Protein 1DDL (pdb70)

CATH classification: 2.60.120.20

Structure (mmCIF, N/CA/C/O backbone):
data_1DDL
#
_entry.id   1DDL
#
_cell.length_a   348.546
_cell.length_b   348.546
_cell.length_c   348.546
_cell.angle_alpha   90.00
_cell.angle_beta   90.00
_cell.angle_gamma   90.00
#
_symmetry.space_group_name_H-M   'P 42 3 2'
#
loop_
_entity.id
_entity.type
_entity.pdbx_description
1 polymer "RNA (5'-R(P*UP*UP*UP*UP*UP*UP*U)-3')"
2 polymer "RNA (5'-R(P*UP*U)-3')"
3 polymer 'DESMODIUM YELLOW MOTTLE VIRUS'
4 water water
#
loop_
_atom_site.group_PDB
_atom_site.id
_atom_site.type_symbol
_atom_site.label_atom_id
_atom_site.label_alt_id
_atom_site.label_comp_id
_atom_site.label_asym_id
_atom_site.label_entity_id
_atom_site.label_seq_id
_atom_site.pdbx_PDB_ins_code
_atom_site.Cartn_x
_atom_site.Cartn_y
_atom_site.Cartn_z
_atom_site.occupancy
_atom_site.B_iso_or_equiv
_atom_site.auth_seq_id
_atom_site.auth_comp_id
_atom_site.auth_asym_id
_atom_site.auth_atom_id
_atom_site.pdbx_PDB_model_num
ATOM 183 N N . MET C 3 1 ? 45.928 11.102 108.191 1.00 90.15 1 MET A N 1
ATOM 184 C CA . MET C 3 1 ? 44.782 10.357 107.569 1.00 96.14 1 MET A CA 1
ATOM 185 C C . MET C 3 1 ? 43.752 9.753 108.551 1.00 91.06 1 MET A C 1
ATOM 186 O O . MET C 3 1 ? 42.637 9.414 108.131 1.00 90.07 1 MET A O 1
ATOM 191 N N . GLU C 3 2 ? 44.100 9.604 109.831 1.00 84.45 2 GLU A N 1
ATOM 192 C CA . GLU C 3 2 ? 43.216 9.051 110.874 1.00 76.11 2 GLU A CA 1
ATOM 193 C C . GLU C 3 2 ? 42.515 10.168 111.673 1.00 68.81 2 GLU A C 1
ATOM 194 O O . GLU C 3 2 ? 43.178 11.098 112.119 1.00 65.35 2 GLU A O 1
ATOM 200 N N . GLN C 3 3 ? 41.192 10.108 111.846 1.00 62.98 3 GLN A N 1
ATOM 201 C CA . GLN C 3 3 ? 40.447 11.142 112.576 1.00 54.81 3 GLN A CA 1
ATOM 202 C C . GLN C 3 3 ? 40.534 10.973 114.091 1.00 46.44 3 GLN A C 1
ATOM 203 O O . GLN C 3 3 ? 40.623 9.862 114.617 1.00 46.02 3 GLN A O 1
ATOM 209 N N . ASP C 3 4 ? 40.486 12.088 114.807 1.00 37.71 4 ASP A N 1
ATOM 210 C CA . ASP C 3 4 ? 40.585 12.046 116.263 1.00 37.61 4 ASP A CA 1
ATOM 211 C C . ASP C 3 4 ? 39.220 12.147 116.923 1.00 34.23 4 ASP A C 1
ATOM 212 O O . ASP C 3 4 ? 38.983 13.022 117.753 1.00 40.77 4 ASP A O 1
ATOM 217 N N . LYS C 3 5 ? 38.333 11.224 116.589 1.00 27.41 5 LYS A N 1
ATOM 218 C CA . LYS C 3 5 ? 37.001 11.283 117.140 1.00 21.18 5 LYS A CA 1
ATOM 219 C C . LYS C 3 5 ? 36.278 9.965 116.977 1.00 21.37 5 LYS A C 1
ATOM 220 O O . LYS C 3 5 ? 36.522 9.220 116.035 1.00 25.31 5 LYS A O 1
ATOM 226 N N . ILE C 3 6 ? 35.379 9.687 117.905 1.00 18.07 6 ILE A N 1
ATOM 227 C CA . ILE C 3 6 ? 34.613 8.469 117.841 1.00 17.09 6 ILE A CA 1
ATOM 228 C C . ILE C 3 6 ? 33.150 8.837 117.740 1.00 18.20 6 ILE A C 1
ATOM 229 O O . ILE C 3 6 ? 32.677 9.717 118.457 1.00 21.98 6 ILE A O 1
ATOM 234 N N . LEU C 3 7 ? 32.448 8.151 116.848 1.00 19.63 7 LEU A N 1
ATOM 235 C CA . LEU C 3 7 ? 31.028 8.370 116.660 1.00 22.73 7 LEU A CA 1
ATOM 236 C C . LEU C 3 7 ? 30.241 7.274 117.356 1.00 22.43 7 LEU A C 1
ATOM 237 O O . LEU C 3 7 ? 30.534 6.093 117.187 1.00 30.31 7 LEU A O 1
ATOM 242 N N . ALA C 3 8 ? 29.280 7.652 118.182 1.00 16.93 8 ALA A N 1
ATOM 243 C CA . ALA C 3 8 ? 28.445 6.666 118.843 1.00 16.47 8 ALA A CA 1
ATOM 244 C C . ALA C 3 8 ? 27.052 6.880 118.257 1.00 17.98 8 ALA A C 1
ATOM 245 O O . ALA C 3 8 ? 26.648 8.014 118.042 1.00 23.72 8 ALA A O 1
ATOM 247 N N . HIS C 3 9 ? 26.325 5.824 117.931 1.00 22.52 9 HIS A N 1
ATOM 248 C CA . HIS C 3 9 ? 25.011 6.016 117.346 1.00 22.00 9 HIS A CA 1
ATOM 249 C C . HIS C 3 9 ? 23.923 5.589 118.314 1.00 23.05 9 HIS A C 1
ATOM 250 O O . HIS C 3 9 ? 23.970 4.490 118.887 1.00 29.01 9 HIS A O 1
ATOM 263 N N . GLN C 3 10 ? 22.997 6.515 118.557 1.00 22.62 10 GLN A N 1
ATOM 264 C CA . GLN C 3 10 ? 21.857 6.228 119.417 1.00 20.98 10 GLN A CA 1
ATOM 265 C C . GLN C 3 10 ? 20.803 5.583 118.519 1.00 20.41 10 GLN A C 1
ATOM 266 O O . GLN C 3 10 ? 20.370 6.173 117.516 1.00 22.86 10 GLN A O 1
ATOM 272 N N . ALA C 3 11 ? 20.449 4.347 118.861 1.00 20.39 11 ALA A N 1
ATOM 273 C CA . ALA C 3 11 ? 19.472 3.577 118.105 1.00 18.83 11 ALA A CA 1
ATOM 274 C C . ALA C 3 11 ? 18.245 4.416 117.853 1.00 21.49 11 ALA A C 1
ATOM 275 O O . ALA C 3 11 ? 17.715 5.023 118.774 1.00 22.39 11 ALA A O 1
ATOM 277 N N . SER C 3 12 ? 17.779 4.453 116.614 1.00 30.13 12 SER A N 1
ATOM 278 C CA . SER C 3 12 ? 16.592 5.252 116.320 1.00 34.57 12 SER A CA 1
ATOM 279 C C . SER C 3 12 ? 15.404 4.393 115.884 1.00 33.63 12 SER A C 1
ATOM 280 O O . SER C 3 12 ? 15.498 3.171 115.693 1.00 34.14 12 SER A O 1
ATOM 283 N N . LEU C 3 13 ? 14.264 5.068 115.776 1.00 31.96 13 LEU A N 1
ATOM 284 C CA . LEU C 3 13 ? 13.039 4.431 115.328 1.00 32.72 13 LEU A CA 1
ATOM 285 C C . LEU C 3 13 ? 12.143 5.447 114.634 1.00 29.05 13 LEU A C 1
ATOM 286 O O . LEU C 3 13 ? 12.453 6.629 114.618 1.00 28.05 13 LEU A O 1
ATOM 291 N N . ASN C 3 14 ? 11.073 4.982 114.002 1.00 31.75 14 ASN A N 1
ATOM 292 C CA . ASN C 3 14 ? 10.159 5.886 113.311 1.00 31.10 14 ASN A CA 1
ATOM 293 C C . ASN C 3 14 ? 9.109 6.458 114.265 1.00 30.52 14 ASN A C 1
ATOM 294 O O . ASN C 3 14 ? 8.145 5.781 114.638 1.00 34.87 14 ASN A O 1
ATOM 299 N N . THR C 3 15 ? 9.338 7.700 114.671 1.00 28.46 15 THR A N 1
ATOM 300 C CA . THR C 3 15 ? 8.486 8.453 115.584 1.00 28.29 15 THR A CA 1
ATOM 301 C C . THR C 3 15 ? 8.617 9.918 115.164 1.00 30.32 15 THR A C 1
ATOM 302 O O . THR C 3 15 ? 9.707 10.471 115.159 1.00 31.99 15 THR A O 1
ATOM 306 N N . LYS C 3 16 ? 7.520 10.540 114.751 1.00 31.80 16 LYS A N 1
ATOM 307 C CA . LYS C 3 16 ? 7.575 11.908 114.269 1.00 30.89 16 LYS A CA 1
ATOM 308 C C . LYS C 3 16 ? 6.688 12.868 115.049 1.00 33.05 16 LYS A C 1
ATOM 309 O O . LYS C 3 16 ? 5.824 12.454 115.822 1.00 32.42 16 LYS A O 1
ATOM 315 N N . PRO C 3 17 ? 6.966 14.177 114.927 1.00 38.07 17 PRO A N 1
ATOM 316 C CA . PRO C 3 17 ? 6.109 15.178 115.579 1.00 37.92 17 PRO A CA 1
ATOM 317 C C . PRO C 3 17 ? 4.821 15.307 114.751 1.00 36.33 17 PRO A C 1
ATOM 318 O O . PRO C 3 17 ? 4.718 14.808 113.625 1.00 38.43 17 PRO A O 1
ATOM 322 N N . SER C 3 18 ? 3.825 15.995 115.291 1.00 36.05 18 SER A N 1
ATOM 323 C CA . SER C 3 18 ? 2.579 16.121 114.556 1.00 36.81 18 SER A CA 1
ATOM 324 C C . SER C 3 18 ? 1.672 17.193 115.147 1.00 40.06 18 SER A C 1
ATOM 325 O O . SER C 3 18 ? 1.763 17.541 116.329 1.00 37.98 18 SER A O 1
ATOM 328 N N . LEU C 3 19 ? 0.784 17.678 114.283 1.00 42.40 19 LEU A N 1
ATOM 329 C CA . LEU C 3 19 ? -0.207 18.697 114.610 1.00 44.02 19 LEU A CA 1
ATOM 330 C C . LEU C 3 19 ? -1.591 18.291 114.092 1.00 48.80 19 LEU A C 1
ATOM 331 O O . LEU C 3 19 ? -2.039 17.153 114.286 1.00 50.34 19 LEU A O 1
ATOM 336 N N . LEU C 3 20 ? -2.236 19.215 113.379 1.00 53.47 20 LEU A N 1
ATOM 337 C CA . LEU C 3 20 ? -3.568 18.995 112.826 1.00 57.02 20 LEU A CA 1
ATOM 338 C C . LEU C 3 20 ? -3.551 18.246 111.502 1.00 64.23 20 LEU A C 1
ATOM 339 O O . LEU C 3 20 ? -2.654 18.455 110.671 1.00 65.76 20 LEU A O 1
ATOM 344 N N . PRO C 3 21 ? -4.580 17.406 111.278 1.00 70.74 21 PRO A N 1
ATOM 345 C CA . PRO C 3 21 ? -4.678 16.649 110.027 1.00 76.47 21 PRO A CA 1
ATOM 346 C C . PRO C 3 21 ? -5.008 17.634 108.907 1.00 84.37 21 PRO A C 1
ATOM 347 O O . PRO C 3 21 ? -5.187 18.835 109.145 1.00 83.83 21 PRO A O 1
ATOM 351 N N . PRO C 3 22 ? -5.067 17.146 107.658 1.00 92.36 22 PRO A N 1
ATOM 352 C CA . PRO C 3 22 ? -5.382 18.117 106.603 1.00 96.08 22 PRO A CA 1
ATOM 353 C C . PRO C 3 22 ? -6.814 18.658 106.721 1.00 97.00 22 PRO A C 1
ATOM 354 O O . PRO C 3 22 ? -7.728 17.951 107.169 1.00 94.04 22 PRO A O 1
ATOM 358 N N . PRO C 3 23 ? -7.011 19.941 106.370 1.00 98.37 23 PRO A N 1
ATOM 359 C CA . PRO C 3 23 ? -8.358 20.521 106.454 1.00 98.83 23 PRO A CA 1
ATOM 360 C C . PRO C 3 23 ? -9.360 19.881 105.486 1.00 98.33 23 PRO A C 1
ATOM 361 O O . PRO C 3 23 ? -9.150 19.866 104.268 1.00 98.08 23 PRO A O 1
ATOM 365 N N . VAL C 3 24 ? -10.438 19.331 106.038 1.00 97.65 24 VAL A N 1
ATOM 366 C CA . VAL C 3 24 ? -11.478 18.690 105.231 1.00 95.22 24 VAL A CA 1
ATOM 367 C C . VAL C 3 24 ? -12.672 19.619 105.028 1.00 94.05 24 VAL A C 1
ATOM 368 O O . VAL C 3 24 ? -13.013 20.420 105.900 1.00 96.30 24 VAL A O 1
ATOM 372 N N . GLY C 3 25 ? -13.299 19.512 103.861 1.00 91.14 25 GLY A N 1
ATOM 373 C CA . GLY C 3 25 ? -14.469 20.299 103.482 1.00 84.77 25 GLY A CA 1
ATOM 374 C C . GLY C 3 25 ? -14.279 21.770 103.184 1.00 81.55 25 GLY A C 1
ATOM 375 O O . GLY C 3 25 ? -13.162 22.252 102.959 1.00 80.81 25 GLY A O 1
ATOM 376 N N . ASN C 3 26 ? -15.421 22.454 103.153 1.00 79.67 26 ASN A N 1
ATOM 377 C CA . ASN C 3 26 ? -15.532 23.888 102.885 1.00 77.70 26 ASN A CA 1
ATOM 378 C C . ASN C 3 26 ? -15.085 24.707 104.091 1.00 69.43 26 ASN A C 1
ATOM 379 O O . ASN C 3 26 ? -15.501 24.419 105.213 1.00 64.22 26 ASN A O 1
ATOM 384 N N . PRO C 3 27 ? -14.222 25.721 103.880 1.00 63.59 27 PRO A N 1
ATOM 385 C CA . PRO C 3 27 ? -13.800 26.543 105.020 1.00 58.08 27 PRO A CA 1
ATOM 386 C C . PRO C 3 27 ? -14.980 27.430 105.440 1.00 52.03 27 PRO A C 1
ATOM 387 O O . PRO C 3 27 ? -15.776 27.864 104.596 1.00 54.02 27 PRO A O 1
ATOM 391 N N . PRO C 3 28 ? -15.134 27.683 106.752 1.00 43.77 28 PRO A N 1
ATOM 392 C CA . PRO C 3 28 ? -16.246 28.513 107.225 1.00 39.59 28 PRO A CA 1
ATOM 393 C C . PRO C 3 28 ? -16.091 29.996 106.887 1.00 36.23 28 PRO A C 1
ATOM 394 O O . PRO C 3 28 ? -14.975 30.496 106.709 1.00 38.46 28 PRO A O 1
ATOM 398 N N . PRO C 3 29 ? -17.219 30.719 106.790 1.00 30.12 29 PRO A N 1
ATOM 399 C CA . PRO C 3 29 ? -17.206 32.140 106.446 1.00 27.54 29 PRO A CA 1
ATOM 400 C C . PRO C 3 29 ? -16.604 33.002 107.543 1.00 24.76 29 PRO A C 1
ATOM 401 O O . PRO C 3 29 ? -16.661 32.666 108.718 1.00 23.08 29 PRO A O 1
ATOM 405 N N . VAL C 3 30 ? -16.018 34.119 107.142 1.00 25.63 30 VAL A N 1
ATOM 406 C CA . VAL C 3 30 ? -15.388 35.014 108.095 1.00 23.08 30 VAL A CA 1
ATOM 407 C C . VAL C 3 30 ? -16.078 36.360 108.066 1.00 24.40 30 VAL A C 1
ATOM 408 O O . VAL C 3 30 ? -16.533 36.788 107.004 1.00 29.68 30 VAL A O 1
ATOM 412 N N . ILE C 3 31 ? -16.158 36.999 109.226 1.00 21.81 31 ILE A N 1
ATOM 413 C CA . ILE C 3 31 ? -16.758 38.318 109.337 1.00 21.44 31 ILE A CA 1
ATOM 414 C C . ILE C 3 31 ? -15.835 39.231 110.142 1.00 20.38 31 ILE A C 1
ATOM 415 O O . ILE C 3 31 ? -15.117 38.734 111.003 1.00 21.73 31 ILE A O 1
ATOM 420 N N . SER C 3 32 ? -15.789 40.530 109.858 1.00 20.43 32 SER A N 1
ATOM 421 C CA . SER C 3 32 ? -14.920 41.428 110.635 1.00 22.82 32 SER A CA 1
ATOM 422 C C . SER C 3 32 ? -15.777 42.299 111.513 1.00 21.85 32 SER A C 1
ATOM 423 O O . SER C 3 32 ? -16.721 42.915 111.040 1.00 30.73 32 SER A O 1
ATOM 426 N N . TYR C 3 33 ? -15.446 42.387 112.786 1.00 17.33 33 TYR A N 1
ATOM 427 C CA . TYR C 3 33 ? -16.263 43.207 113.648 1.00 14.75 33 TYR A CA 1
ATOM 428 C C . TYR C 3 33 ? -15.448 44.347 114.236 1.00 17.39 33 TYR A C 1
ATOM 429 O O . TYR C 3 33 ? -14.358 44.136 114.756 1.00 22.34 33 TYR A O 1
ATOM 438 N N . PRO C 3 34 ? -15.935 45.585 114.122 1.00 16.29 34 PRO A N 1
ATOM 439 C CA . PRO C 3 34 ? -15.159 46.693 114.671 1.00 15.31 34 PRO A CA 1
ATOM 440 C C . PRO C 3 34 ? -15.436 46.911 116.152 1.00 16.73 34 PRO A C 1
ATOM 441 O O . PRO C 3 34 ? -16.551 46.687 116.634 1.00 24.18 34 PRO A O 1
ATOM 445 N N . PHE C 3 35 ? -14.422 47.390 116.861 1.00 14.04 35 PHE A N 1
ATOM 446 C CA . PHE C 3 35 ? -14.558 47.650 118.288 1.00 10.92 35 PHE A CA 1
ATOM 447 C C . PHE C 3 35 ? -13.618 48.738 118.799 1.00 10.66 35 PHE A C 1
ATOM 448 O O . PHE C 3 35 ? -12.608 49.066 118.177 1.00 14.68 35 PHE A O 1
ATOM 456 N N . GLN C 3 36 ? -14.005 49.323 119.925 1.00 9.02 36 GLN A N 1
ATOM 457 C CA . GLN C 3 36 ? -13.215 50.320 120.623 1.00 9.24 36 GLN A CA 1
ATOM 458 C C . GLN C 3 36 ? -13.443 50.052 122.109 1.00 11.50 36 GLN A C 1
ATOM 459 O O . GLN C 3 36 ? -14.575 49.936 122.575 1.00 14.56 36 GLN A O 1
ATOM 465 N N . ILE C 3 37 ? -12.358 49.877 122.848 1.00 10.41 37 ILE A N 1
ATOM 466 C CA . ILE C 3 37 ? -12.455 49.5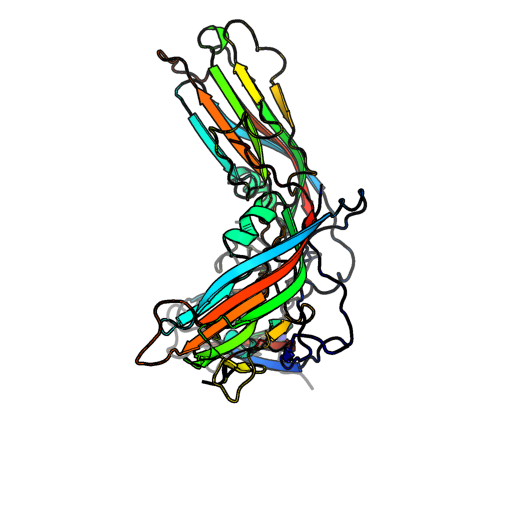62 124.261 1.00 8.70 37 ILE A CA 1
ATOM 467 C C . ILE C 3 37 ? -11.633 50.502 125.114 1.00 11.09 37 ILE A C 1
ATOM 468 O O . ILE C 3 37 ? -10.475 50.780 124.798 1.00 15.33 37 ILE A O 1
ATOM 473 N N . THR C 3 38 ? -12.233 51.005 126.184 1.00 11.07 38 THR A N 1
ATOM 474 C CA . THR C 3 38 ? -11.503 51.902 127.067 1.00 15.01 38 THR A CA 1
ATOM 475 C C . THR C 3 38 ? -10.653 51.085 128.025 1.00 15.80 38 THR A C 1
ATOM 476 O O . THR C 3 38 ? -11.164 50.223 128.730 1.00 20.01 38 THR A O 1
ATOM 480 N N . LEU C 3 39 ? -9.355 51.346 128.065 1.00 13.48 39 LEU A N 1
ATOM 481 C CA . LEU C 3 39 ? -8.500 50.576 128.950 1.00 12.28 39 LEU A CA 1
ATOM 482 C C . LEU C 3 39 ? -8.167 51.301 130.240 1.00 13.03 39 LEU A C 1
ATOM 483 O O . LEU C 3 39 ? -7.975 50.651 131.264 1.00 20.59 39 LEU A O 1
ATOM 488 N N . ALA C 3 40 ? -8.106 52.626 130.217 1.00 12.20 40 ALA A N 1
ATOM 489 C CA . ALA C 3 40 ? -7.724 53.311 131.438 1.00 12.13 40 ALA A CA 1
ATOM 490 C C . ALA C 3 40 ? -7.957 54.808 131.390 1.00 14.87 40 ALA A C 1
ATOM 491 O O . ALA C 3 40 ? -7.995 55.402 130.315 1.00 18.56 40 ALA A O 1
ATOM 493 N N . SER C 3 41 ? -8.151 55.389 132.571 1.00 19.46 41 SER A N 1
ATOM 494 C CA . SER C 3 41 ? -8.336 56.830 132.736 1.00 22.84 41 SER A CA 1
ATOM 495 C C . SER C 3 41 ? -7.046 57.241 133.409 1.00 20.93 41 SER A C 1
ATOM 496 O O . SER C 3 41 ? -6.730 56.716 134.474 1.00 29.36 41 SER A O 1
ATOM 499 N N . LEU C 3 42 ? -6.291 58.136 132.794 1.00 15.63 42 LEU A N 1
ATOM 500 C CA . LEU C 3 42 ? -5.020 58.542 133.370 1.00 14.64 42 LEU A CA 1
ATOM 501 C C . LEU C 3 42 ? -4.980 59.998 133.811 1.00 16.75 42 LEU A C 1
ATOM 502 O O . LEU C 3 42 ? -5.879 60.796 133.524 1.00 19.34 42 LEU A O 1
ATOM 507 N N . GLY C 3 43 ? -3.904 60.331 134.515 1.00 16.80 43 GLY A N 1
ATOM 508 C CA . GLY C 3 43 ? -3.640 61.680 135.005 1.00 18.40 43 GLY A CA 1
ATOM 509 C C . GLY C 3 43 ? -3.853 62.034 136.455 1.00 22.59 43 GLY A C 1
ATOM 510 O O . GLY C 3 43 ? -3.323 63.053 136.895 1.00 23.39 43 GLY A O 1
ATOM 511 N N . THR C 3 44 ? -4.595 61.222 137.203 1.00 25.72 44 THR A N 1
ATOM 512 C CA . THR C 3 44 ? -4.847 61.513 138.607 1.00 27.49 44 THR A CA 1
ATOM 513 C C . THR C 3 44 ? -3.808 60.886 139.536 1.00 30.50 44 THR A C 1
ATOM 514 O O . THR C 3 44 ? -3.756 61.216 140.721 1.00 36.55 44 THR A O 1
ATOM 518 N N . GLU C 3 45 ? -2.954 60.022 138.996 1.00 30.55 45 GLU A N 1
ATOM 519 C CA . GLU C 3 45 ? -1.914 59.368 139.780 1.00 33.40 45 GLU A CA 1
ATOM 520 C C . GLU C 3 45 ? -0.975 58.588 138.868 1.00 30.05 45 GLU A C 1
ATOM 521 O O . GLU C 3 45 ? -1.404 58.165 137.803 1.00 32.68 45 GLU A O 1
ATOM 527 N N . ASP C 3 46 ? 0.288 58.403 139.244 1.00 26.97 46 ASP A N 1
ATOM 528 C CA . ASP C 3 46 ? 1.206 57.640 138.405 1.00 24.23 46 ASP A CA 1
ATOM 529 C C . ASP C 3 46 ? 0.606 56.254 138.126 1.00 24.88 46 ASP A C 1
ATOM 530 O O . ASP C 3 46 ? -0.022 55.648 138.993 1.00 29.65 46 ASP A O 1
ATOM 535 N N . ALA C 3 47 ? 0.760 55.747 136.908 1.00 26.44 47 ALA A N 1
ATOM 536 C CA . ALA C 3 47 ? 0.227 54.435 136.553 1.00 25.08 47 ALA A CA 1
ATOM 537 C C . ALA C 3 47 ? 1.162 53.702 135.605 1.00 25.50 47 ALA A C 1
ATOM 538 O O . ALA C 3 47 ? 1.947 54.323 134.898 1.00 33.31 47 ALA A O 1
ATOM 540 N N . ALA C 3 48 ? 1.087 52.378 135.608 1.00 26.11 48 ALA A N 1
ATOM 541 C CA . ALA C 3 48 ? 1.917 51.539 134.748 1.00 24.45 48 ALA A CA 1
ATOM 542 C C . ALA C 3 48 ? 1.343 50.139 134.742 1.00 26.12 48 ALA A C 1
ATOM 543 O O . ALA C 3 48 ? 1.078 49.563 135.802 1.00 36.17 48 ALA A O 1
ATOM 545 N N . ASP C 3 49 ? 1.073 49.623 133.555 1.00 22.20 49 ASP A N 1
ATOM 546 C CA . ASP C 3 49 ? 0.543 48.284 133.480 1.00 26.01 49 ASP A CA 1
ATOM 547 C C . ASP C 3 49 ? 0.895 47.699 132.137 1.00 23.46 49 ASP A C 1
ATOM 548 O O . ASP C 3 49 ? 1.546 48.333 131.317 1.00 21.81 49 ASP A O 1
ATOM 553 N N . SER C 3 50 ? 0.543 46.434 131.979 1.00 23.07 50 SER A N 1
ATOM 554 C CA . SER C 3 50 ? 0.781 45.724 130.749 1.00 24.62 50 SER A CA 1
ATOM 555 C C . SER C 3 50 ? -0.536 45.035 130.475 1.00 26.16 50 SER A C 1
ATOM 556 O O . SER C 3 50 ? -1.113 44.393 131.356 1.00 36.79 50 SER A O 1
ATOM 559 N N . VAL C 3 51 ? -1.038 45.220 129.266 1.00 22.44 51 VAL A N 1
ATOM 560 C CA . VAL C 3 51 ? -2.308 44.634 128.895 1.00 18.61 51 VAL A CA 1
ATOM 561 C C . VAL C 3 51 ? -2.147 43.556 127.840 1.00 18.57 51 VAL A C 1
ATOM 562 O O . VAL C 3 51 ? -1.613 43.813 126.766 1.00 20.23 51 VAL A O 1
ATOM 566 N N . SER C 3 52 ? -2.559 42.337 128.168 1.00 22.66 52 SER A N 1
ATOM 567 C CA . SER C 3 52 ? -2.468 41.252 127.201 1.00 22.02 52 SER A CA 1
ATOM 568 C C . SER C 3 52 ? -3.769 41.252 126.425 1.00 21.18 52 SER A C 1
ATOM 569 O O . SER C 3 52 ? -4.828 40.957 126.971 1.00 25.93 52 SER A O 1
ATOM 572 N N . ILE C 3 53 ? -3.698 41.627 125.158 1.00 20.13 53 ILE A N 1
ATOM 573 C CA . ILE C 3 53 ? -4.898 41.704 124.339 1.00 16.42 53 ILE A CA 1
ATOM 574 C C . ILE C 3 53 ? -5.642 40.389 124.262 1.00 16.38 53 ILE A C 1
ATOM 575 O O . ILE C 3 53 ? -6.858 40.389 124.309 1.00 19.78 53 ILE A O 1
ATOM 580 N N . ALA C 3 54 ? -4.941 39.270 124.152 1.00 15.72 54 ALA A N 1
ATOM 581 C CA . ALA C 3 54 ? -5.622 37.986 124.051 1.00 15.40 54 ALA A CA 1
ATOM 582 C C . ALA C 3 54 ? -6.372 37.588 125.309 1.00 17.04 54 ALA A C 1
ATOM 583 O O . ALA C 3 54 ? -7.216 36.705 125.251 1.00 23.58 54 ALA A O 1
ATOM 585 N N . SER C 3 55 ? -6.111 38.211 126.448 1.00 20.43 55 SER A N 1
ATOM 586 C CA . SER C 3 55 ? -6.833 37.780 127.633 1.00 21.09 55 SER A CA 1
ATOM 587 C C . SER C 3 55 ? -7.720 38.880 128.223 1.00 20.63 55 SER A C 1
ATOM 588 O O . SER C 3 55 ? -8.215 38.797 129.352 1.00 28.68 55 SER A O 1
ATOM 591 N N . ASN C 3 56 ? -7.964 39.907 127.418 1.00 17.36 56 ASN A N 1
ATOM 592 C CA . ASN C 3 56 ? -8.787 41.032 127.827 1.00 17.46 56 ASN A CA 1
ATOM 593 C C . ASN C 3 56 ? -10.259 40.642 127.951 1.00 20.31 56 ASN A C 1
ATOM 594 O O . ASN C 3 56 ? -10.891 40.173 127.007 1.00 18.81 56 ASN A O 1
ATOM 599 N N . SER C 3 57 ? -10.808 40.869 129.134 1.00 24.47 57 SER A N 1
ATOM 600 C CA . SER C 3 57 ? -12.192 40.540 129.458 1.00 22.54 57 SER A CA 1
ATOM 601 C C . SER C 3 57 ? -13.226 41.085 128.468 1.00 22.85 57 SER A C 1
ATOM 602 O O . SER C 3 57 ? -14.103 40.350 128.006 1.00 23.62 57 SER A O 1
ATOM 607 N N . VAL C 3 58 ? -13.138 42.362 128.111 1.00 21.30 58 VAL A N 1
ATOM 608 C CA . VAL C 3 58 ? -14.121 42.951 127.201 1.00 16.73 58 VAL A CA 1
ATOM 609 C C . VAL C 3 58 ? -14.055 42.439 125.767 1.00 18.41 58 VAL A C 1
ATOM 610 O O . VAL C 3 58 ? -15.073 42.144 125.142 1.00 18.96 58 VAL A O 1
ATOM 614 N N . LEU C 3 59 ? -12.854 42.377 125.213 1.00 17.09 59 LEU A N 1
ATOM 615 C CA . LEU C 3 59 ? -12.721 41.880 123.858 1.00 12.98 59 LEU A CA 1
ATOM 616 C C . LEU C 3 59 ? -13.190 40.428 123.807 1.00 13.87 59 LEU A C 1
ATOM 617 O O . LEU C 3 59 ? -13.689 39.943 122.798 1.00 18.25 59 LEU A O 1
ATOM 622 N N . ALA C 3 60 ? -13.052 39.721 124.920 1.00 17.43 60 ALA A N 1
ATOM 623 C CA . ALA C 3 60 ? -13.457 38.326 124.970 1.00 16.93 60 ALA A CA 1
ATOM 624 C C . ALA C 3 60 ? -14.961 38.176 124.797 1.00 21.06 60 ALA A C 1
ATOM 625 O O . ALA C 3 60 ? -15.426 37.110 124.387 1.00 22.02 60 ALA A O 1
ATOM 627 N N . THR C 3 61 ? -15.734 39.212 125.115 1.00 20.58 61 THR A N 1
ATOM 628 C CA . THR C 3 61 ? -17.168 39.051 124.929 1.00 21.87 61 THR A CA 1
ATOM 629 C C . THR C 3 61 ? -17.495 38.902 123.449 1.00 21.43 61 THR A C 1
ATOM 630 O O . THR C 3 61 ? -18.545 38.371 123.099 1.00 27.46 61 THR A O 1
ATOM 634 N N . TYR C 3 62 ? -16.604 39.345 122.571 1.00 19.06 62 TYR A N 1
ATOM 635 C CA . TYR C 3 62 ? -16.844 39.200 121.140 1.00 17.22 62 TYR A CA 1
ATOM 636 C C . TYR C 3 62 ? -16.345 37.851 120.648 1.00 19.80 62 TYR A C 1
ATOM 637 O O . TYR C 3 62 ? -17.011 37.199 119.849 1.00 22.76 62 TYR A O 1
ATOM 646 N N . THR C 3 63 ? -15.171 37.437 121.119 1.00 17.65 63 THR A N 1
ATOM 647 C CA . THR C 3 63 ? -14.576 36.172 120.702 1.00 13.66 63 THR A CA 1
ATOM 648 C C . THR C 3 63 ? -15.180 34.942 121.367 1.00 15.40 63 THR A C 1
ATOM 649 O O . THR C 3 63 ? -15.005 33.819 120.885 1.00 19.61 63 THR A O 1
ATOM 653 N N . ALA C 3 64 ? -15.913 35.140 122.455 1.00 14.90 64 ALA A N 1
ATOM 654 C CA . ALA C 3 64 ? -16.507 34.003 123.149 1.00 12.99 64 ALA A CA 1
ATOM 655 C C . ALA C 3 64 ? -17.347 33.129 122.236 1.00 12.89 64 ALA A C 1
ATOM 656 O O . ALA C 3 64 ? -17.367 31.915 122.397 1.00 18.71 64 ALA A O 1
ATOM 658 N N . LEU C 3 65 ? -18.037 33.730 121.276 1.00 12.06 65 LEU A N 1
ATOM 659 C CA . LEU C 3 65 ? -18.901 32.962 120.385 1.00 11.08 65 LEU A CA 1
ATOM 660 C C . LEU C 3 65 ? -18.175 32.225 119.277 1.00 12.45 65 LEU A C 1
ATOM 661 O O . LEU C 3 65 ? -18.790 31.444 118.554 1.00 15.15 65 LEU A O 1
ATOM 666 N N . TYR C 3 66 ? -16.880 32.453 119.112 1.00 15.57 66 TYR A N 1
ATOM 667 C CA . TYR C 3 66 ? -16.212 31.766 118.014 1.00 12.09 66 TYR A CA 1
ATOM 668 C C . TYR C 3 66 ? -14.975 31.010 118.439 1.00 12.37 66 TYR A C 1
ATOM 669 O O . TYR C 3 66 ? -14.464 31.172 119.554 1.00 13.50 66 TYR A O 1
ATOM 678 N N . ARG C 3 67 ? -14.487 30.217 117.495 1.00 11.21 67 ARG A N 1
ATOM 679 C CA . ARG C 3 67 ? -13.311 29.397 117.723 1.00 14.83 67 ARG A CA 1
ATOM 680 C C . ARG C 3 67 ? -12.047 30.040 117.191 1.00 16.83 67 ARG A C 1
ATOM 681 O O . ARG C 3 67 ? -10.973 29.830 117.742 1.00 22.14 67 ARG A O 1
ATOM 689 N N . HIS C 3 68 ? -12.181 30.836 116.141 1.00 15.05 68 HIS A N 1
ATOM 690 C CA . HIS C 3 68 ? -11.038 31.505 115.549 1.00 15.12 68 HIS A CA 1
ATOM 691 C C . HIS C 3 68 ? -11.209 33.022 115.548 1.00 15.35 68 HIS A C 1
ATOM 692 O O . HIS C 3 68 ? -12.227 33.523 115.103 1.00 19.89 68 HIS A O 1
ATOM 699 N N . ALA C 3 69 ? -10.243 33.763 116.073 1.00 16.22 69 ALA A N 1
ATOM 700 C CA . ALA C 3 69 ? -10.311 35.221 116.088 1.00 12.79 69 ALA A CA 1
ATOM 701 C C . ALA C 3 69 ? -8.959 35.760 115.652 1.00 13.14 69 ALA A C 1
ATOM 702 O O . ALA C 3 69 ? -7.935 35.356 116.192 1.00 17.28 69 ALA A O 1
ATOM 704 N N . GLN C 3 70 ? -8.951 36.662 114.682 1.00 11.73 70 GLN A N 1
ATOM 705 C CA . GLN C 3 70 ? -7.709 37.224 114.175 1.00 11.94 70 GLN A CA 1
ATOM 706 C C . GLN C 3 70 ? -7.827 38.732 114.004 1.00 13.60 70 GLN A C 1
ATOM 707 O O . GLN C 3 70 ? -8.782 39.190 113.385 1.00 14.34 70 GLN A O 1
ATOM 713 N N . LEU C 3 71 ? -6.890 39.508 114.538 1.00 11.86 71 LEU A N 1
ATOM 714 C CA . LEU C 3 71 ? -6.947 40.962 114.394 1.00 12.11 71 LEU A CA 1
ATOM 715 C C . LEU C 3 71 ? -6.574 41.407 112.986 1.00 14.24 71 LEU A C 1
ATOM 716 O O . LEU C 3 71 ? -5.582 40.939 112.433 1.00 19.66 71 LEU A O 1
ATOM 721 N N . LYS C 3 72 ? -7.361 42.304 112.402 1.00 14.77 72 LYS A N 1
ATOM 722 C CA . LYS C 3 72 ? -7.098 42.805 111.060 1.00 15.72 72 LYS A CA 1
ATOM 723 C C . LYS C 3 72 ? -6.338 44.132 111.139 1.00 17.05 72 LYS A C 1
ATOM 724 O O . LYS C 3 72 ? -5.431 44.397 110.337 1.00 22.94 72 LYS A O 1
ATOM 730 N N . HIS C 3 73 ? -6.701 44.946 112.125 1.00 12.39 73 HIS A N 1
ATOM 731 C CA . HIS C 3 73 ? -6.117 46.261 112.391 1.00 13.48 73 HIS A CA 1
ATOM 732 C C . HIS C 3 73 ? -6.224 46.466 113.896 1.00 14.06 73 HIS A C 1
ATOM 733 O O . HIS C 3 73 ? -7.199 46.023 114.493 1.00 13.86 73 HIS A O 1
ATOM 746 N N . LEU C 3 74 ? -5.246 47.112 114.517 1.00 14.76 74 LEU A N 1
ATOM 747 C CA . LEU C 3 74 ? -5.295 47.351 115.953 1.00 9.18 74 LEU A CA 1
ATOM 748 C C . LEU C 3 74 ? -4.438 48.558 116.321 1.00 13.40 74 LEU A C 1
ATOM 749 O O . LEU C 3 74 ? -3.301 48.672 115.861 1.00 16.06 74 LEU A O 1
ATOM 754 N N . LYS C 3 75 ? -4.972 49.462 117.138 1.00 9.67 75 LYS A N 1
ATOM 755 C CA . LYS C 3 75 ? -4.207 50.631 117.541 1.00 7.33 75 LYS A CA 1
ATOM 756 C C . LYS C 3 75 ? -4.586 51.093 118.941 1.00 7.93 75 LYS A C 1
ATOM 757 O O . LYS C 3 75 ? -5.604 50.680 119.492 1.00 9.84 75 LYS A O 1
ATOM 763 N N . ALA C 3 76 ? -3.732 51.906 119.548 1.00 9.62 76 ALA A N 1
ATOM 764 C CA . ALA C 3 76 ? -4.041 52.449 120.862 1.00 10.60 76 ALA A CA 1
ATOM 765 C C . ALA C 3 76 ? -4.227 53.935 120.633 1.00 11.98 76 ALA A C 1
ATOM 766 O O . ALA C 3 76 ? -3.597 54.499 119.737 1.00 17.39 76 ALA A O 1
ATOM 768 N N . THR C 3 77 ? -5.081 54.571 121.421 1.00 11.82 77 THR A N 1
ATOM 769 C CA . THR C 3 77 ? -5.304 55.990 121.234 1.00 9.80 77 THR A CA 1
ATOM 770 C C . THR C 3 77 ? -5.347 56.691 122.565 1.00 10.46 77 THR A C 1
ATOM 771 O O . THR C 3 77 ? -5.825 56.129 123.540 1.00 13.99 77 THR A O 1
ATOM 775 N N . ILE C 3 78 ? -4.818 57.902 122.610 1.00 9.53 78 ILE A N 1
ATOM 776 C CA . ILE C 3 78 ? -4.856 58.663 123.841 1.00 11.36 78 ILE A CA 1
ATOM 777 C C . ILE C 3 78 ? -5.753 59.856 123.588 1.00 12.03 78 ILE A C 1
ATOM 778 O O . ILE C 3 78 ? -5.456 60.666 122.713 1.00 11.91 78 ILE A O 1
ATOM 783 N N . HIS C 3 79 ? -6.860 59.942 124.312 1.00 12.47 79 HIS A N 1
ATOM 784 C CA . HIS C 3 79 ? -7.784 61.056 124.131 1.00 11.17 79 HIS A CA 1
ATOM 785 C C . HIS C 3 79 ? -7.638 62.017 125.285 1.00 12.99 79 HIS A C 1
ATOM 786 O O . HIS C 3 79 ? -7.825 61.639 126.434 1.00 17.78 79 HIS A O 1
ATOM 793 N N . PRO C 3 80 ? -7.269 63.265 124.997 1.00 13.84 80 PRO A N 1
ATOM 794 C CA . PRO C 3 80 ? -7.100 64.271 126.047 1.00 13.88 80 PRO A CA 1
ATOM 795 C C . PRO C 3 80 ? -8.423 64.854 126.525 1.00 17.27 80 PRO A C 1
ATOM 796 O O . PRO C 3 80 ? -9.375 64.890 125.747 1.00 21.54 80 PRO A O 1
ATOM 800 N N . THR C 3 81 ? -8.483 65.305 127.778 1.00 16.78 81 THR A N 1
ATOM 801 C CA . THR C 3 81 ? -9.700 65.902 128.335 1.00 16.35 81 THR A CA 1
ATOM 802 C C . THR C 3 81 ? -9.486 67.372 128.678 1.00 18.39 81 THR A C 1
ATOM 803 O O . THR C 3 81 ? -8.375 67.878 128.533 1.00 19.26 81 THR A O 1
ATOM 807 N N . TYR C 3 82 ? -10.533 68.057 129.136 1.00 21.48 82 TYR A N 1
ATOM 808 C CA . TYR C 3 82 ? -10.414 69.477 129.473 1.00 20.30 82 TYR A CA 1
ATOM 809 C C . TYR C 3 82 ? -9.497 69.738 130.658 1.00 20.39 82 TYR A C 1
ATOM 810 O O . TYR C 3 82 ? -9.196 70.889 130.961 1.00 23.98 82 TYR A O 1
ATOM 819 N N . MET C 3 83 ? -9.024 68.693 131.319 1.00 18.61 83 MET A N 1
ATOM 820 C CA . MET C 3 83 ? -8.144 68.907 132.456 1.00 19.62 83 MET A CA 1
ATOM 821 C C . MET C 3 83 ? -6.683 68.821 132.048 1.00 20.14 83 MET A C 1
ATOM 822 O O . MET C 3 83 ? -5.811 69.290 132.774 1.00 23.45 83 MET A O 1
ATOM 827 N N . ALA C 3 84 ? -6.404 68.288 130.866 1.00 21.40 84 ALA A N 1
ATOM 828 C CA . ALA C 3 84 ? -5.014 68.131 130.443 1.00 18.98 84 ALA A CA 1
ATOM 829 C C . ALA C 3 84 ? -4.204 69.420 130.412 1.00 18.03 84 ALA A C 1
ATOM 830 O O . ALA C 3 84 ? -3.074 69.441 130.874 1.00 22.50 84 ALA A O 1
ATOM 832 N N . PRO C 3 85 ? -4.745 70.514 129.863 1.00 17.54 85 PRO A N 1
ATOM 833 C CA . PRO C 3 85 ? -3.938 71.741 129.833 1.00 17.68 85 PRO A CA 1
ATOM 834 C C . PRO C 3 85 ? -3.457 72.286 131.180 1.00 23.91 85 PRO A C 1
ATOM 835 O O . PRO C 3 85 ? -2.391 72.893 131.245 1.00 26.42 85 PRO A O 1
ATOM 839 N N . LYS C 3 86 ? -4.231 72.125 132.251 1.00 29.56 86 LYS A N 1
ATOM 840 C CA . LYS C 3 86 ? -3.772 72.642 133.531 1.00 32.68 86 LYS A CA 1
ATOM 841 C C . LYS C 3 86 ? -2.857 71.623 134.220 1.00 30.92 86 LYS A C 1
ATOM 842 O O . LYS C 3 86 ? -1.992 72.002 135.011 1.00 32.57 86 LYS A O 1
ATOM 848 N N . TYR C 3 87 ? -2.993 70.344 133.869 1.00 26.67 87 TYR A N 1
ATOM 849 C CA . TYR C 3 87 ? -2.203 69.267 134.469 1.00 23.03 87 TYR A CA 1
ATOM 850 C C . TYR C 3 87 ? -1.513 68.321 133.468 1.00 22.29 87 TYR A C 1
ATOM 851 O O . TYR C 3 87 ? -1.873 67.155 133.325 1.00 24.75 87 TYR A O 1
ATOM 860 N N . PRO C 3 88 ? -0.477 68.795 132.775 1.00 19.59 88 PRO A N 1
ATOM 861 C CA . PRO C 3 88 ? 0.286 68.029 131.786 1.00 17.51 88 PRO A CA 1
ATOM 862 C C . PRO C 3 88 ? 0.629 66.648 132.316 1.00 19.99 88 PRO A C 1
ATOM 863 O O . PRO C 3 88 ? 1.182 66.525 133.400 1.00 23.97 88 PRO A O 1
ATOM 867 N N . THR C 3 89 ? 0.402 65.623 131.508 1.00 18.11 89 THR A N 1
ATOM 868 C CA . THR C 3 89 ? 0.657 64.257 131.927 1.00 13.47 89 THR A CA 1
ATOM 869 C C . THR C 3 89 ? 1.586 63.524 130.973 1.00 15.25 89 THR A C 1
ATOM 870 O O . THR C 3 89 ? 1.437 63.626 129.763 1.00 19.14 89 THR A O 1
ATOM 874 N N . SER C 3 90 ? 2.565 62.802 131.502 1.00 13.88 90 SER A N 1
ATOM 875 C CA . SER C 3 90 ? 3.451 62.023 130.653 1.00 13.73 90 SER A CA 1
ATOM 876 C C . SER C 3 90 ? 2.774 60.690 130.371 1.00 15.14 90 SER A C 1
ATOM 877 O O . SER C 3 90 ? 2.230 60.073 131.277 1.00 18.85 90 SER A O 1
ATOM 880 N N . VAL C 3 91 ? 2.768 60.245 129.123 1.00 15.19 91 VAL A N 1
ATOM 881 C CA . VAL C 3 91 ? 2.188 58.947 128.798 1.00 11.06 91 VAL A CA 1
ATOM 882 C C . VAL C 3 91 ? 3.122 58.274 127.816 1.00 11.83 91 VAL A C 1
ATOM 883 O O . VAL C 3 91 ? 3.482 58.856 126.803 1.00 14.79 91 VAL A O 1
ATOM 887 N N . ALA C 3 92 ? 3.558 57.063 128.117 1.00 11.38 92 ALA A N 1
ATOM 888 C CA . ALA C 3 92 ? 4.469 56.379 127.217 1.00 11.58 92 ALA A CA 1
ATOM 889 C C . ALA C 3 92 ? 3.916 55.007 126.899 1.00 13.76 92 ALA A C 1
ATOM 890 O O . ALA C 3 92 ? 3.397 54.346 127.794 1.00 18.04 92 ALA A O 1
ATOM 892 N N . LEU C 3 93 ? 3.979 54.578 125.646 1.00 14.74 93 LEU A N 1
ATOM 893 C CA . LEU C 3 93 ? 3.468 53.252 125.363 1.00 15.23 93 LEU A CA 1
ATOM 894 C C . LEU C 3 93 ? 4.205 52.580 124.227 1.00 13.85 93 LEU A C 1
ATOM 895 O O . LEU C 3 93 ? 4.904 53.218 123.458 1.00 16.85 93 LEU A O 1
ATOM 900 N N . VAL C 3 94 ? 4.092 51.260 124.189 1.00 12.36 94 VAL A N 1
ATOM 901 C CA . VAL C 3 94 ? 4.740 50.433 123.183 1.00 7.00 94 VAL A CA 1
ATOM 902 C C . VAL C 3 94 ? 4.005 49.096 123.110 1.00 8.59 94 VAL A C 1
ATOM 903 O O . VAL C 3 94 ? 3.431 48.644 124.101 1.00 12.96 94 VAL A O 1
ATOM 907 N N . TRP C 3 95 ? 3.959 48.519 121.915 1.00 8.36 95 TRP A N 1
ATOM 908 C CA . TRP C 3 95 ? 3.326 47.234 121.622 1.00 10.85 95 TRP A CA 1
ATOM 909 C C . TRP C 3 95 ? 4.421 46.177 121.468 1.00 12.24 95 TRP A C 1
ATOM 910 O O . TRP C 3 95 ? 5.378 46.379 120.721 1.00 15.15 95 TRP A O 1
ATOM 921 N N . VAL C 3 96 ? 4.307 45.054 122.160 1.00 12.53 96 VAL A N 1
ATOM 922 C CA . VAL C 3 96 ? 5.317 44.012 122.029 1.00 8.11 96 VAL A CA 1
ATOM 923 C C . VAL C 3 96 ? 4.616 42.670 122.058 1.00 10.76 96 VAL A C 1
ATOM 924 O O . VAL C 3 96 ? 3.463 42.587 122.475 1.00 11.79 96 VAL A O 1
ATOM 928 N N . PRO C 3 97 ? 5.265 41.616 121.550 1.00 13.34 97 PRO A N 1
ATOM 929 C CA . PRO C 3 97 ? 4.677 40.271 121.588 1.00 11.07 97 PRO A CA 1
ATOM 930 C C . PRO C 3 97 ? 4.521 39.936 123.071 1.00 11.65 97 PRO A C 1
ATOM 931 O O . PRO C 3 97 ? 5.283 40.433 123.895 1.00 12.38 97 PRO A O 1
ATOM 935 N N . ALA C 3 98 ? 3.553 39.094 123.415 1.00 13.03 98 ALA A N 1
ATOM 936 C CA . ALA C 3 98 ? 3.297 38.726 124.802 1.00 9.88 98 ALA A CA 1
ATOM 937 C C . ALA C 3 98 ? 4.488 38.064 125.467 1.00 13.99 98 ALA A C 1
ATOM 938 O O . ALA C 3 98 ? 4.615 38.120 126.696 1.00 20.03 98 ALA A O 1
ATOM 940 N N . ASN C 3 99 ? 5.338 37.410 124.680 1.00 11.03 99 ASN A N 1
ATOM 941 C CA . ASN C 3 99 ? 6.497 36.761 125.278 1.00 12.12 99 ASN A CA 1
ATOM 942 C C . ASN C 3 99 ? 7.732 37.656 125.368 1.00 15.71 99 ASN A C 1
ATOM 943 O O . ASN C 3 99 ? 8.840 37.170 125.573 1.00 21.72 99 ASN A O 1
ATOM 948 N N . SER C 3 100 ? 7.561 38.959 125.216 1.00 15.02 100 SER A N 1
ATOM 949 C CA . SER C 3 100 ? 8.694 39.861 125.332 1.00 13.58 100 SER A CA 1
ATOM 950 C C . SER C 3 100 ? 8.935 40.091 126.818 1.00 15.44 100 SER A C 1
ATOM 951 O O . SER C 3 100 ? 7.988 40.091 127.605 1.00 21.51 100 SER A O 1
ATOM 954 N N . THR C 3 101 ? 10.184 40.264 127.231 1.00 17.20 101 THR A N 1
ATOM 955 C CA . THR C 3 101 ? 10.421 40.487 128.648 1.00 18.97 101 THR A CA 1
ATOM 956 C C . THR C 3 101 ? 10.552 41.959 128.996 1.00 20.23 101 THR A C 1
ATOM 957 O O . THR C 3 101 ? 10.984 42.307 130.095 1.00 28.24 101 THR A O 1
ATOM 961 N N . ALA C 3 102 ? 10.173 42.832 128.072 1.00 17.84 102 ALA A N 1
ATOM 962 C CA . ALA C 3 102 ? 10.254 44.260 128.334 1.00 15.09 102 ALA A CA 1
ATOM 963 C C . ALA C 3 102 ? 9.169 44.681 129.313 1.00 16.97 102 ALA A C 1
ATOM 964 O O . ALA C 3 102 ? 8.084 44.082 129.333 1.00 23.75 102 ALA A O 1
ATOM 966 N N . THR C 3 103 ? 9.470 45.712 130.100 1.00 17.09 103 THR A N 1
ATOM 967 C CA . THR C 3 103 ? 8.551 46.234 131.108 1.00 20.04 103 THR A CA 1
ATOM 968 C C . THR C 3 103 ? 8.139 47.676 130.853 1.00 21.28 103 THR A C 1
ATOM 969 O O . THR C 3 103 ? 8.781 48.382 130.081 1.00 23.54 103 THR A O 1
ATOM 973 N N . SER C 3 104 ? 7.079 48.117 131.524 1.00 23.65 104 SER A N 1
ATOM 974 C CA . SER C 3 104 ? 6.565 49.477 131.360 1.00 23.44 104 SER A CA 1
ATOM 975 C C . SER C 3 104 ? 7.626 50.552 131.528 1.00 21.08 104 SER A C 1
ATOM 976 O O . SER C 3 104 ? 7.492 51.637 130.974 1.00 25.98 104 SER A O 1
ATOM 979 N N . THR C 3 105 ? 8.700 50.286 132.253 1.00 21.97 105 THR A N 1
ATOM 980 C CA . THR C 3 105 ? 9.684 51.350 132.424 1.00 23.95 105 THR A CA 1
ATOM 981 C C . THR C 3 105 ? 10.763 51.365 131.358 1.00 21.60 105 THR A C 1
ATOM 982 O O . THR C 3 105 ? 11.687 52.181 131.424 1.00 29.10 105 THR A O 1
ATOM 986 N N . GLN C 3 106 ? 10.625 50.485 130.373 1.00 17.94 106 GLN A N 1
ATOM 987 C CA . GLN C 3 106 ? 11.595 50.363 129.294 1.00 15.13 106 GLN A CA 1
ATOM 988 C C . GLN C 3 106 ? 10.986 50.679 127.930 1.00 15.68 106 GLN A C 1
ATOM 989 O O . GLN C 3 106 ? 11.462 50.214 126.894 1.00 14.17 106 GLN A O 1
ATOM 995 N N . VAL C 3 107 ? 9.936 51.491 127.917 1.00 13.54 107 VAL A N 1
ATOM 996 C CA . VAL C 3 107 ? 9.310 51.835 126.652 1.00 11.78 107 VAL A CA 1
ATOM 997 C C . VAL C 3 107 ? 10.289 52.449 125.657 1.00 11.14 107 VAL A C 1
ATOM 998 O O . VAL C 3 107 ? 10.371 52.002 124.515 1.00 14.85 107 VAL A O 1
ATOM 1002 N N . LEU C 3 108 ? 11.048 53.451 126.080 1.00 11.68 108 LEU A N 1
ATOM 1003 C CA . LEU C 3 108 ? 11.973 54.098 125.159 1.00 11.97 108 LEU A CA 1
ATOM 1004 C C . LEU C 3 108 ? 13.159 53.244 124.755 1.00 13.47 108 LEU A C 1
ATOM 1005 O O . LEU C 3 108 ? 13.943 53.669 123.917 1.00 18.38 108 LEU A O 1
ATOM 1010 N N . ASP C 3 109 ? 13.305 52.057 125.326 1.00 14.87 109 ASP A N 1
ATOM 1011 C CA . ASP C 3 109 ? 14.420 51.189 124.957 1.00 13.42 109 ASP A CA 1
ATOM 1012 C C . ASP C 3 109 ? 13.922 50.060 124.068 1.00 12.07 109 ASP A C 1
ATOM 1013 O O . ASP C 3 109 ? 14.646 49.120 123.752 1.00 16.21 109 ASP A O 1
ATOM 1018 N N . THR C 3 110 ? 12.671 50.186 123.649 1.00 10.39 110 THR A N 1
ATOM 1019 C CA . THR C 3 110 ? 12.021 49.196 122.812 1.00 9.78 110 THR A CA 1
ATOM 1020 C C . THR C 3 110 ? 11.592 49.805 121.494 1.00 11.86 110 THR A C 1
ATOM 1021 O O . THR C 3 110 ? 11.011 50.878 121.445 1.00 14.51 110 THR A O 1
ATOM 1025 N N . TYR C 3 111 ? 11.850 49.085 120.417 1.00 11.36 111 TYR A N 1
ATOM 1026 C CA . TYR C 3 111 ? 11.520 49.583 119.102 1.00 11.10 111 TYR A CA 1
ATOM 1027 C C . TYR C 3 111 ? 10.063 49.977 119.000 1.00 10.35 111 TYR A C 1
ATOM 1028 O O . TYR C 3 111 ? 9.176 49.221 119.369 1.00 13.96 111 TYR A O 1
ATOM 1037 N N . GLY C 3 112 ? 9.816 51.171 118.485 1.00 11.55 112 GLY A N 1
ATOM 1038 C CA . GLY C 3 112 ? 8.471 51.698 118.314 1.00 8.27 112 GLY A CA 1
ATOM 1039 C C . GLY C 3 112 ? 7.844 52.351 119.530 1.00 10.19 112 GLY A C 1
ATOM 1040 O O . GLY C 3 112 ? 6.749 52.898 119.414 1.00 17.02 112 GLY A O 1
ATOM 1041 N N . GLY C 3 113 ? 8.488 52.295 120.688 1.00 6.44 113 GLY A N 1
ATOM 1042 C CA . GLY C 3 113 ? 7.997 52.909 121.916 1.00 9.22 113 GLY A CA 1
ATOM 1043 C C . GLY C 3 113 ? 8.005 54.422 121.759 1.00 12.28 113 GLY A C 1
ATOM 1044 O O . GLY C 3 113 ? 8.933 54.964 121.163 1.00 13.64 113 GLY A O 1
ATOM 1045 N N . LEU C 3 114 ? 6.985 55.095 122.287 1.00 11.36 114 LEU A N 1
ATOM 1046 C CA . LEU C 3 114 ? 6.852 56.545 122.214 1.00 10.32 114 LEU A CA 1
ATOM 1047 C C . LEU C 3 114 ? 6.510 57.139 123.565 1.00 12.52 114 LEU A C 1
ATOM 1048 O O . LEU C 3 114 ? 5.785 56.540 124.349 1.00 18.63 114 LEU A O 1
ATOM 1053 N N . HIS C 3 115 ? 7.021 58.330 123.843 1.00 12.96 115 HIS A N 1
ATOM 1054 C CA . HIS C 3 115 ? 6.745 58.998 125.105 1.00 11.72 115 HIS A CA 1
ATOM 1055 C C . HIS C 3 115 ? 6.137 60.347 124.764 1.00 12.05 115 HIS A C 1
ATOM 1056 O O . HIS C 3 115 ? 6.738 61.135 124.048 1.00 15.44 115 HIS A O 1
ATOM 1063 N N . PHE C 3 116 ? 4.926 60.605 125.235 1.00 14.14 116 PHE A N 1
ATOM 1064 C CA . PHE C 3 116 ? 4.246 61.855 124.926 1.00 14.20 116 PHE A CA 1
ATOM 1065 C C . PHE C 3 116 ? 3.996 62.716 126.146 1.00 15.79 116 PHE A C 1
ATOM 1066 O O . PHE C 3 116 ? 3.996 62.252 127.284 1.00 19.13 116 PHE A O 1
ATOM 1074 N N . CYS C 3 117 ? 3.717 63.981 125.855 1.00 15.58 117 CYS A N 1
ATOM 1075 C CA . CYS C 3 117 ? 3.364 64.930 126.886 1.00 13.79 117 CYS A CA 1
ATOM 1076 C C . CYS C 3 117 ? 1.922 65.311 126.590 1.00 16.86 117 CYS A C 1
ATOM 1077 O O . CYS C 3 117 ? 1.677 66.019 125.629 1.00 16.38 117 CYS A O 1
ATOM 1080 N N . ILE C 3 118 ? 0.954 64.831 127.358 1.00 19.69 118 ILE A N 1
ATOM 1081 C CA . ILE C 3 118 ? -0.437 65.161 127.084 1.00 21.28 118 ILE A CA 1
ATOM 1082 C C . ILE C 3 118 ? -0.882 66.433 127.789 1.00 27.89 118 ILE A C 1
ATOM 1083 O O . ILE C 3 118 ? -0.809 66.514 129.006 1.00 28.68 118 ILE A O 1
ATOM 1088 N N . GLY C 3 119 ? -1.387 67.395 127.022 1.00 41.26 119 GLY A N 1
ATOM 1089 C CA . GLY C 3 119 ? -1.872 68.693 127.491 1.00 58.31 119 GLY A CA 1
ATOM 1090 C C . GLY C 3 119 ? -0.679 69.581 127.833 1.00 72.79 119 GLY A C 1
ATOM 1091 O O . GLY C 3 119 ? 0.362 69.477 127.181 1.00 79.58 119 GLY A O 1
ATOM 1092 N N . GLY C 3 120 ? -0.813 70.444 128.840 1.00 83.43 120 GLY A N 1
ATOM 1093 C CA . GLY C 3 120 ? 0.221 71.381 129.319 1.00 89.33 120 GLY A CA 1
ATOM 1094 C C . GLY C 3 120 ? 0.025 72.789 128.778 1.00 91.06 120 GLY A C 1
ATOM 1095 O O . GLY C 3 120 ? 0.369 73.820 129.363 1.00 89.74 120 GLY A O 1
ATOM 1096 N N . SER C 3 121 ? -0.594 72.756 127.611 1.00 94.00 121 SER A N 1
ATOM 1097 C CA . SER C 3 121 ? -0.953 73.889 126.800 1.00 100.45 121 SER A CA 1
ATOM 1098 C C . SER C 3 121 ? -1.515 73.233 125.559 1.00 104.08 121 SER A C 1
ATOM 1099 O O . SER C 3 121 ? -2.720 73.292 125.313 1.00 106.46 121 SER A O 1
ATOM 1102 N N . VAL C 3 122 ? -0.635 72.493 124.885 1.00 107.83 122 VAL A N 1
ATOM 1103 C CA . VAL C 3 122 ? -0.971 71.782 123.654 1.00 112.22 122 VAL A CA 1
ATOM 1104 C C . VAL C 3 122 ? -1.146 70.279 123.819 1.00 112.94 122 VAL A C 1
ATOM 1105 O O . VAL C 3 122 ? -1.144 69.728 124.920 1.00 113.43 122 VAL A O 1
ATOM 1109 N N . ASN C 3 123 ? -1.289 69.638 122.662 1.00 114.34 123 ASN A N 1
ATOM 1110 C CA . ASN C 3 123 ? -1.513 68.206 122.548 1.00 111.03 123 ASN A CA 1
ATOM 1111 C C . ASN C 3 123 ? -2.924 67.883 123.006 1.00 109.44 123 ASN A C 1
ATOM 1112 O O . ASN C 3 123 ? -3.174 67.118 123.943 1.00 108.29 123 ASN A O 1
ATOM 1117 N N . SER C 3 124 ? -3.812 68.548 122.267 1.00 105.01 124 SER A N 1
ATOM 1118 C CA . SER C 3 124 ? -5.255 68.496 122.405 1.00 100.47 124 SER A CA 1
ATOM 1119 C C . SER C 3 124 ? -5.900 68.192 121.037 1.00 99.29 124 SER A C 1
ATOM 1120 O O . SER C 3 124 ? -7.100 67.867 120.944 1.00 89.60 124 SER A O 1
ATOM 1123 N N . VAL C 3 125 ? -5.034 68.221 120.012 1.00 99.93 125 VAL A N 1
ATOM 1124 C CA . VAL C 3 125 ? -5.356 67.953 118.603 1.00 97.13 125 VAL A CA 1
ATOM 1125 C C . VAL C 3 125 ? -5.953 66.538 118.455 1.00 94.88 125 VAL A C 1
ATOM 1126 O O . VAL C 3 125 ? -6.032 65.765 119.424 1.00 88.37 125 VAL A O 1
ATOM 1130 N N . LYS C 3 126 ? -6.384 66.212 117.236 1.00 93.88 126 LYS A N 1
ATOM 1131 C CA . LYS C 3 126 ? -6.967 64.902 116.924 1.00 94.26 126 LYS A CA 1
ATOM 1132 C C . LYS C 3 126 ? -6.237 63.763 117.692 1.00 88.12 126 LYS A C 1
ATOM 1133 O O . LYS C 3 126 ? -5.179 63.306 117.211 1.00 95.32 126 LYS A O 1
ATOM 1139 N N . PRO C 3 127 ? -6.821 63.231 118.807 1.00 71.14 127 PRO A N 1
ATOM 1140 C CA . PRO C 3 127 ? -6.192 62.176 119.608 1.00 53.70 127 PRO A CA 1
ATOM 1141 C C . PRO C 3 127 ? -5.071 61.409 118.896 1.00 45.97 127 PRO A C 1
ATOM 1142 O O . PRO C 3 127 ? -5.104 61.110 117.688 1.00 44.08 127 PRO A O 1
ATOM 1146 N N . ILE C 3 128 ? -4.036 61.160 119.687 1.00 34.61 128 ILE A N 1
ATOM 1147 C CA . ILE C 3 128 ? -2.840 60.466 119.260 1.00 23.26 128 ILE A CA 1
ATOM 1148 C C . ILE C 3 128 ? -3.052 58.966 119.112 1.00 21.12 128 ILE A C 1
ATOM 1149 O O . ILE C 3 128 ? -3.485 58.294 120.045 1.00 20.89 128 ILE A O 1
ATOM 1154 N N . ASP C 3 129 ? -2.714 58.439 117.942 1.00 20.62 129 ASP A N 1
ATOM 1155 C CA . ASP C 3 129 ? -2.842 57.015 117.659 1.00 14.31 129 ASP A CA 1
ATOM 1156 C C . ASP C 3 129 ? -1.471 56.354 117.669 1.00 15.47 129 ASP A C 1
ATOM 1157 O O . ASP C 3 129 ? -0.474 56.959 117.282 1.00 23.30 129 ASP A O 1
ATOM 1162 N N . VAL C 3 130 ? -1.397 55.115 118.128 1.00 15.73 130 VAL A N 1
ATOM 1163 C CA . VAL C 3 130 ? -0.147 54.361 118.083 1.00 13.16 130 VAL A CA 1
ATOM 1164 C C . VAL C 3 130 ? -0.532 52.987 117.526 1.00 15.37 130 VAL A C 1
ATOM 1165 O O . VAL C 3 130 ? -1.050 52.143 118.254 1.00 15.88 130 VAL A O 1
ATOM 1169 N N . GLU C 3 131 ? -0.369 52.799 116.219 1.00 16.74 131 GLU A N 1
ATOM 1170 C CA . GLU C 3 131 ? -0.750 51.548 115.575 1.00 18.03 131 GLU A CA 1
ATOM 1171 C C . GLU C 3 131 ? 0.153 50.389 115.935 1.00 17.73 131 GLU A C 1
ATOM 1172 O O . GLU C 3 131 ? 1.352 50.562 116.108 1.00 22.60 131 GLU A O 1
ATOM 1178 N N . ALA C 3 132 ? -0.444 49.208 116.048 1.00 15.31 132 ALA A N 1
ATOM 1179 C CA . ALA C 3 132 ? 0.262 47.978 116.359 1.00 12.51 132 ALA A CA 1
ATOM 1180 C C . ALA C 3 132 ? 0.717 47.347 115.048 1.00 13.51 132 ALA A C 1
ATOM 1181 O O . ALA C 3 132 ? -0.079 47.224 114.132 1.00 18.36 132 ALA A O 1
ATOM 1183 N N . ASN C 3 133 ? 1.985 46.975 114.906 1.00 17.24 133 ASN A N 1
ATOM 1184 C CA . ASN C 3 133 ? 2.396 46.362 113.651 1.00 10.83 133 ASN A CA 1
ATOM 1185 C C . ASN C 3 133 ? 2.142 44.872 113.725 1.00 12.67 133 ASN A C 1
ATOM 1186 O O . ASN C 3 133 ? 2.854 44.167 114.435 1.00 14.45 133 ASN A O 1
ATOM 1191 N N . LEU C 3 134 ? 1.163 44.395 112.967 1.00 13.02 134 LEU A N 1
ATOM 1192 C CA . LEU C 3 134 ? 0.808 42.983 113.000 1.00 14.12 134 LEU A CA 1
ATOM 1193 C C . LEU C 3 134 ? 1.795 42.065 112.297 1.00 15.91 134 LEU A C 1
ATOM 1194 O O . LEU C 3 134 ? 1.518 40.890 112.049 1.00 21.81 134 LEU A O 1
ATOM 1199 N N . THR C 3 135 ? 2.922 42.606 111.865 1.00 18.51 135 THR A N 1
ATOM 1200 C CA . THR C 3 135 ? 3.871 41.677 111.285 1.00 23.06 135 THR A CA 1
ATOM 1201 C C . THR C 3 135 ? 4.892 41.401 112.377 1.00 20.06 135 THR A C 1
ATOM 1202 O O . THR C 3 135 ? 5.628 40.444 112.285 1.00 27.40 135 THR A O 1
ATOM 1206 N N . ASN C 3 136 ? 4.889 42.178 113.452 1.00 15.41 136 ASN A N 1
ATOM 1207 C CA . ASN C 3 136 ? 5.815 41.922 114.546 1.00 14.15 136 ASN A CA 1
ATOM 1208 C C . ASN C 3 136 ? 5.076 41.338 115.733 1.00 14.62 136 ASN A C 1
ATOM 1209 O O . ASN C 3 136 ? 5.682 41.042 116.758 1.00 17.60 136 ASN A O 1
ATOM 1214 N N . LEU C 3 137 ? 3.763 41.222 115.601 1.00 13.22 137 LEU A N 1
ATOM 1215 C CA . LEU C 3 137 ? 2.928 40.681 116.656 1.00 8.71 137 LEU A CA 1
ATOM 1216 C C . LEU C 3 137 ? 2.017 39.660 116.030 1.00 14.74 137 LEU A C 1
ATOM 1217 O O . LEU C 3 137 ? 1.566 39.850 114.906 1.00 21.26 137 LEU A O 1
ATOM 1222 N N . ASN C 3 138 ? 1.780 38.556 116.719 1.00 15.33 138 ASN A N 1
ATOM 1223 C CA . ASN C 3 138 ? 0.888 37.543 116.182 1.00 13.89 138 ASN A CA 1
ATOM 1224 C C . ASN C 3 138 ? -0.559 38.030 116.315 1.00 13.70 138 ASN A C 1
ATOM 1225 O O . ASN C 3 138 ? -1.046 38.225 117.434 1.00 15.84 138 ASN A O 1
ATOM 1230 N N . PRO C 3 139 ? -1.267 38.224 115.195 1.00 10.55 139 PRO A N 1
ATOM 1231 C CA . PRO C 3 139 ? -2.645 38.725 115.200 1.00 10.50 139 PRO A CA 1
ATOM 1232 C C . PRO C 3 139 ? -3.709 37.711 115.554 1.00 14.32 139 PRO A C 1
ATOM 1233 O O . PRO C 3 139 ? -4.871 38.069 115.733 1.00 21.12 139 PRO A O 1
ATOM 1237 N N . ILE C 3 140 ? -3.328 36.447 115.630 1.00 14.73 140 ILE A N 1
ATOM 1238 C CA . ILE C 3 140 ? -4.314 35.432 115.953 1.00 13.32 140 ILE A CA 1
ATOM 1239 C C . ILE C 3 140 ? -4.430 35.244 117.447 1.00 12.96 140 ILE A C 1
ATOM 1240 O O . ILE C 3 140 ? -3.600 34.596 118.060 1.00 19.47 140 ILE A O 1
ATOM 1245 N N . ILE C 3 141 ? -5.485 35.780 118.042 1.00 13.16 141 ILE A N 1
ATOM 1246 C CA . ILE C 3 141 ? -5.643 35.659 119.476 1.00 12.46 141 ILE A CA 1
ATOM 1247 C C . ILE C 3 141 ? -6.527 34.497 119.914 1.00 12.84 141 ILE A C 1
ATOM 1248 O O . ILE C 3 141 ? -6.734 34.284 121.111 1.00 18.39 141 ILE A O 1
ATOM 1253 N N . LYS C 3 142 ? -7.073 33.737 118.975 1.00 12.47 142 LYS A N 1
ATOM 1254 C CA . LYS C 3 142 ? -7.887 32.596 119.376 1.00 10.25 142 LYS A CA 1
ATOM 1255 C C . LYS C 3 142 ? -7.903 31.574 118.268 1.00 11.78 142 LYS A C 1
ATOM 1256 O O . LYS C 3 142 ? -8.169 31.915 117.111 1.00 14.05 142 LYS A O 1
ATOM 1262 N N . ALA C 3 143 ? -7.588 30.340 118.645 1.00 9.26 143 ALA A N 1
ATOM 1263 C CA . ALA C 3 143 ? -7.536 29.234 117.703 1.00 11.42 143 ALA A CA 1
ATOM 1264 C C . ALA C 3 143 ? -7.525 27.916 118.457 1.00 12.47 143 ALA A C 1
ATOM 1265 O O . ALA C 3 143 ? -7.811 27.908 119.663 1.00 18.06 143 ALA A O 1
ATOM 1267 N N . SER C 3 144 ? -7.201 26.829 117.757 1.00 13.38 144 SER A N 1
ATOM 1268 C CA . SER C 3 144 ? -7.176 25.497 118.358 1.00 14.13 144 SER A CA 1
ATOM 1269 C C . SER C 3 144 ? -6.100 25.326 119.412 1.00 18.56 144 SER A C 1
ATOM 1270 O O . SER C 3 144 ? -6.097 24.340 120.149 1.00 21.25 144 SER A O 1
ATOM 1273 N N . THR C 3 145 ? -5.184 26.288 119.481 1.00 21.03 145 THR A N 1
ATOM 1274 C CA . THR C 3 145 ? -4.138 26.255 120.493 1.00 19.31 145 THR A CA 1
ATOM 1275 C C . THR C 3 145 ? -3.805 27.666 120.943 1.00 18.20 145 THR A C 1
ATOM 1276 O O . THR C 3 145 ? -4.221 28.635 120.316 1.00 21.90 145 THR A O 1
ATOM 1280 N N . THR C 3 146 ? -3.113 27.784 122.066 1.00 18.42 146 THR A N 1
ATOM 1281 C CA . THR C 3 146 ? -2.714 29.076 122.592 1.00 18.59 146 THR A CA 1
ATOM 1282 C C . THR C 3 146 ? -1.366 29.493 122.015 1.00 18.97 146 THR A C 1
ATOM 1283 O O . THR C 3 146 ? -0.464 28.670 121.899 1.00 27.42 146 THR A O 1
ATOM 1287 N N . PHE C 3 147 ? -1.226 30.764 121.657 1.00 17.72 147 PHE A N 1
ATOM 1288 C CA . PHE C 3 147 ? 0.021 31.285 121.118 1.00 14.61 147 PHE A CA 1
ATOM 1289 C C . PHE C 3 147 ? 0.754 32.111 122.158 1.00 17.63 147 PHE A C 1
ATOM 1290 O O . PHE C 3 147 ? 0.166 32.673 123.094 1.00 23.79 147 PHE A O 1
ATOM 1298 N N . THR C 3 148 ? 2.056 32.212 121.945 1.00 16.43 148 THR A N 1
ATOM 1299 C CA . THR C 3 148 ? 2.925 32.885 122.893 1.00 18.06 148 THR A CA 1
ATOM 1300 C C . THR C 3 148 ? 3.272 34.318 122.586 1.00 16.91 148 THR A C 1
ATOM 1301 O O . THR C 3 148 ? 3.633 35.043 123.515 1.00 20.35 148 THR A O 1
ATOM 1305 N N . ASP C 3 149 ? 3.124 34.702 121.321 1.00 13.79 149 ASP A N 1
ATOM 1306 C CA . ASP C 3 149 ? 3.492 36.030 120.845 1.00 13.59 149 ASP A CA 1
ATOM 1307 C C . ASP C 3 149 ? 2.361 36.950 120.383 1.00 16.07 149 ASP A C 1
ATOM 1308 O O . ASP C 3 149 ? 2.533 37.719 119.436 1.00 17.46 149 ASP A O 1
ATOM 1313 N N . THR C 3 150 ? 1.208 36.902 121.037 1.00 15.82 150 THR A N 1
ATOM 1314 C CA . THR C 3 150 ? 0.093 37.764 120.663 1.00 11.65 150 THR A CA 1
ATOM 1315 C C . THR C 3 150 ? 0.335 39.173 121.207 1.00 12.91 150 THR A C 1
ATOM 1316 O O . THR C 3 150 ? 1.233 39.381 122.014 1.00 14.41 150 THR A O 1
ATOM 1320 N N . PRO C 3 151 ? -0.423 40.176 120.743 1.00 12.17 151 PRO A N 1
ATOM 1321 C CA . PRO C 3 151 ? -0.178 41.549 121.198 1.00 7.36 151 PRO A CA 1
ATOM 1322 C C . PRO C 3 151 ? -0.285 41.871 122.676 1.00 11.29 151 PRO A C 1
ATOM 1323 O O . PRO C 3 151 ? -1.227 41.448 123.347 1.00 16.80 151 PRO A O 1
ATOM 1327 N N . LYS C 3 152 ? 0.691 42.623 123.176 1.00 7.20 152 LYS A N 1
ATOM 1328 C CA . LYS C 3 152 ? 0.723 43.050 124.570 1.00 9.26 152 LYS A CA 1
ATOM 1329 C C . LYS C 3 152 ? 1.058 44.530 124.543 1.00 12.35 152 LYS A C 1
ATOM 1330 O O . LYS C 3 152 ? 1.977 44.946 123.833 1.00 16.34 152 LYS A O 1
ATOM 1336 N N . LEU C 3 153 ? 0.284 45.332 125.261 1.00 9.13 153 LEU A N 1
ATOM 1337 C CA . LEU C 3 153 ? 0.521 46.765 125.288 1.00 6.90 153 LEU A CA 1
ATOM 1338 C C . LEU C 3 153 ? 1.134 47.176 126.612 1.00 11.56 153 LEU A C 1
ATOM 1339 O O . LEU C 3 153 ? 0.635 46.803 127.668 1.00 19.05 153 LEU A O 1
ATOM 1344 N N . LEU C 3 154 ? 2.223 47.929 126.568 1.00 11.67 154 LEU A N 1
ATOM 1345 C CA . LEU C 3 154 ? 2.852 48.389 127.796 1.00 11.37 154 LEU A CA 1
ATOM 1346 C C . LEU C 3 154 ? 2.653 49.886 127.910 1.00 13.60 154 LEU A C 1
ATOM 1347 O O . LEU C 3 154 ? 2.831 50.599 126.927 1.00 16.12 154 LEU A O 1
ATOM 1352 N N . TYR C 3 155 ? 2.257 50.371 129.078 1.00 11.85 155 TYR A N 1
ATOM 1353 C CA . TYR C 3 155 ? 2.115 51.802 129.217 1.00 13.34 155 TYR A CA 1
ATOM 1354 C C . TYR C 3 155 ? 2.605 52.258 130.578 1.00 16.32 155 TYR A C 1
ATOM 1355 O O . TYR C 3 155 ? 2.593 51.520 131.562 1.00 19.20 155 TYR A O 1
ATOM 1364 N N . TYR C 3 156 ? 3.098 53.486 130.577 1.00 19.08 156 TYR A N 1
ATOM 1365 C CA . TYR C 3 156 ? 3.665 54.143 131.739 1.00 21.58 156 TYR A CA 1
ATOM 1366 C C . TYR C 3 156 ? 3.147 55.566 131.736 1.00 20.87 156 TYR A C 1
ATOM 1367 O O . TYR C 3 156 ? 3.130 56.221 130.699 1.00 22.34 156 TYR A O 1
ATOM 1376 N N . SER C 3 157 ? 2.714 56.056 132.886 1.00 19.51 157 SER A N 1
ATOM 1377 C CA . SER C 3 157 ? 2.197 57.408 132.939 1.00 17.10 157 SER A CA 1
ATOM 1378 C C . SER C 3 157 ? 2.633 58.117 134.209 1.00 18.92 157 SER A C 1
ATOM 1379 O O . SER C 3 157 ? 2.591 57.532 135.282 1.00 24.23 157 SER A O 1
ATOM 1382 N N . LYS C 3 158 ? 3.112 59.348 134.097 1.00 20.64 158 LYS A N 1
ATOM 1383 C CA . LYS C 3 158 ? 3.521 60.087 135.281 1.00 22.11 158 LYS A CA 1
ATOM 1384 C C . LYS C 3 158 ? 2.564 61.264 135.419 1.00 22.32 158 LYS A C 1
ATOM 1385 O O . LYS C 3 158 ? 2.327 61.977 134.450 1.00 21.23 158 LYS A O 1
ATOM 1391 N N . ALA C 3 159 ? 1.959 61.431 136.591 1.00 24.62 159 ALA A N 1
ATOM 1392 C CA . ALA C 3 159 ? 1.031 62.533 136.826 1.00 22.00 159 ALA A CA 1
ATOM 1393 C C . ALA C 3 159 ? 1.699 63.653 137.610 1.00 24.29 159 ALA A C 1
ATOM 1394 O O . ALA C 3 159 ? 2.739 63.450 138.251 1.00 31.53 159 ALA A O 1
ATOM 1396 N N . GLN C 3 160 ? 1.088 64.833 137.567 1.00 24.69 160 GLN A N 1
ATOM 1397 C CA . GLN C 3 160 ? 1.621 65.970 138.299 1.00 27.62 160 GLN A CA 1
ATOM 1398 C C . GLN C 3 160 ? 1.618 65.648 139.804 1.00 33.91 160 GLN A C 1
ATOM 1399 O O . GLN C 3 160 ? 0.773 64.868 140.277 1.00 32.50 160 GLN A O 1
ATOM 1405 N N . ALA C 3 161 ? 2.566 66.217 140.549 1.00 36.86 161 ALA A N 1
ATOM 1406 C CA . ALA C 3 161 ? 2.669 65.988 141.994 1.00 40.44 161 ALA A CA 1
ATOM 1407 C C . ALA C 3 161 ? 1.344 66.329 142.682 1.00 43.72 161 ALA A C 1
ATOM 1408 O O . ALA C 3 161 ? 0.835 65.582 143.536 1.00 45.66 161 ALA A O 1
ATOM 1410 N N . THR C 3 162 ? 0.828 67.495 142.295 1.00 44.27 162 THR A N 1
ATOM 1411 C CA . THR C 3 162 ? -0.449 68.028 142.754 1.00 47.86 162 THR A CA 1
ATOM 1412 C C . THR C 3 162 ? -1.420 67.653 141.636 1.00 46.87 162 THR A C 1
ATOM 1413 O O . THR C 3 162 ? -1.590 68.396 140.666 1.00 45.55 162 THR A O 1
ATOM 1417 N N . ALA C 3 163 ? -2.015 66.471 141.767 1.00 44.74 163 ALA A N 1
ATOM 1418 C CA . ALA C 3 163 ? -2.919 65.935 140.757 1.00 43.18 163 ALA A CA 1
ATOM 1419 C C . ALA C 3 163 ? -4.372 66.359 140.865 1.00 42.53 163 ALA A C 1
ATOM 1420 O O . ALA C 3 163 ? -4.866 66.687 141.944 1.00 48.82 163 ALA A O 1
ATOM 1422 N N . PRO C 3 164 ? -5.078 66.330 139.727 1.00 40.37 164 PRO A N 1
ATOM 1423 C CA . PRO C 3 164 ? -6.501 66.657 139.586 1.00 39.52 164 PRO A CA 1
ATOM 1424 C C . PRO C 3 164 ? -7.377 65.506 140.066 1.00 41.61 164 PRO A C 1
ATOM 1425 O O . PRO C 3 164 ? -6.896 64.405 140.357 1.00 42.78 164 PRO A O 1
ATOM 1429 N N . THR C 3 165 ? -8.675 65.766 140.143 1.00 45.44 165 THR A N 1
ATOM 1430 C CA . THR C 3 165 ? -9.614 64.753 140.608 1.00 50.30 165 THR A CA 1
ATOM 1431 C C . THR C 3 165 ? -10.323 64.080 139.441 1.00 47.84 165 THR A C 1
ATOM 1432 O O . THR C 3 165 ? -11.074 63.119 139.625 1.00 54.06 165 THR A O 1
ATOM 1436 N N . SER C 3 166 ? -10.099 64.617 138.247 1.00 41.20 166 SER A N 1
ATOM 1437 C CA . SER C 3 166 ? -10.673 64.074 137.021 1.00 36.60 166 SER A CA 1
ATOM 1438 C C . SER C 3 166 ? -9.530 63.683 136.103 1.00 33.09 166 SER A C 1
ATOM 1439 O O . SER C 3 166 ? -8.480 64.317 136.112 1.00 31.34 166 SER A O 1
ATOM 1442 N N . PRO C 3 167 ? -9.709 62.637 135.297 1.00 27.51 167 PRO A N 1
ATOM 1443 C CA . PRO C 3 167 ? -8.607 62.265 134.410 1.00 24.51 167 PRO A CA 1
ATOM 1444 C C . PRO C 3 167 ? -8.229 63.304 133.356 1.00 22.98 167 PRO A C 1
ATOM 1445 O O . PRO C 3 167 ? -9.079 64.062 132.883 1.00 22.71 167 PRO A O 1
ATOM 1449 N N . THR C 3 168 ? -6.942 63.351 133.021 1.00 18.71 168 THR A N 1
ATOM 1450 C CA . THR C 3 168 ? -6.467 64.277 132.001 1.00 17.41 168 THR A CA 1
ATOM 1451 C C . THR C 3 168 ? -6.516 63.622 130.624 1.00 18.14 168 THR A C 1
ATOM 1452 O O . THR C 3 168 ? -6.337 64.294 129.612 1.00 17.21 168 THR A O 1
ATOM 1456 N N . CYS C 3 169 ? -6.706 62.308 130.572 1.00 15.07 169 CYS A N 1
ATOM 1457 C CA . CYS C 3 169 ? -6.805 61.637 129.286 1.00 11.72 169 CYS A CA 1
ATOM 1458 C C . CYS C 3 169 ? -7.237 60.201 129.460 1.00 12.30 169 CYS A C 1
ATOM 1459 O O . CYS C 3 169 ? -7.161 59.659 130.560 1.00 18.03 169 CYS A O 1
ATOM 1462 N N . TYR C 3 170 ? -7.732 59.611 128.380 1.00 13.18 170 TYR A N 1
ATOM 1463 C CA . TYR C 3 170 ? -8.184 58.227 128.388 1.00 11.83 170 TYR A CA 1
ATOM 1464 C C . TYR C 3 170 ? -7.391 57.437 127.368 1.00 12.84 170 TYR A C 1
ATOM 1465 O O . TYR C 3 170 ? -7.027 57.938 126.302 1.00 15.78 170 TYR A O 1
ATOM 1474 N N . LEU C 3 171 ? -7.115 56.192 127.712 1.00 10.48 171 LEU A N 1
ATOM 1475 C CA . LEU C 3 171 ? -6.378 55.317 126.826 1.00 9.45 171 LEU A CA 1
ATOM 1476 C C . LEU C 3 171 ? -7.333 54.245 126.318 1.00 11.31 171 LEU A C 1
ATOM 1477 O O . LEU C 3 171 ? -7.977 53.570 127.116 1.00 15.34 171 LEU A O 1
ATOM 1482 N N . THR C 3 172 ? -7.467 54.109 125.006 1.00 10.65 172 THR A N 1
ATOM 1483 C CA . THR C 3 172 ? -8.358 53.095 124.445 1.00 12.02 172 THR A CA 1
ATOM 1484 C C . THR C 3 172 ? -7.647 52.291 123.369 1.00 12.57 172 THR A C 1
ATOM 1485 O O . THR C 3 172 ? -6.543 52.638 122.951 1.00 15.06 172 THR A O 1
ATOM 1489 N N . ILE C 3 173 ? -8.249 51.178 122.968 1.00 11.00 173 ILE A N 1
ATOM 1490 C CA . ILE C 3 173 ? -7.684 50.415 121.866 1.00 9.64 173 ILE A CA 1
ATOM 1491 C C . ILE C 3 173 ? -8.838 50.280 120.901 1.00 11.76 173 ILE A C 1
ATOM 1492 O O . ILE C 3 173 ? -9.993 50.193 121.312 1.00 11.92 173 ILE A O 1
ATOM 1497 N N . GLN C 3 174 ? -8.537 50.350 119.613 1.00 11.35 174 GLN A N 1
ATOM 1498 C CA . GLN C 3 174 ? -9.572 50.237 118.609 1.00 9.21 174 GLN A CA 1
ATOM 1499 C C . GLN C 3 174 ? -9.060 49.319 117.522 1.00 13.90 174 GLN A C 1
ATOM 1500 O O . GLN C 3 174 ? -7.857 49.239 117.275 1.00 18.71 174 GLN A O 1
ATOM 1506 N N . GLY C 3 175 ? -9.947 48.599 116.859 1.00 14.47 175 GLY A N 1
ATOM 1507 C CA . GLY C 3 175 ? -9.539 47.705 115.787 1.00 14.44 175 GLY A CA 1
ATOM 1508 C C . GLY C 3 175 ? -10.678 46.927 115.187 1.00 15.76 175 GLY A C 1
ATOM 1509 O O . GLY C 3 175 ? -11.851 47.215 115.419 1.00 16.57 175 GLY A O 1
ATOM 1510 N N . GLN C 3 176 ? -10.318 45.953 114.366 1.00 15.66 176 GLN A N 1
ATOM 1511 C CA . GLN C 3 176 ? -11.298 45.098 113.727 1.00 17.37 176 GLN A CA 1
ATOM 1512 C C . GLN C 3 176 ? -10.844 43.679 113.919 1.00 15.83 176 GLN A C 1
ATOM 1513 O O . GLN C 3 176 ? -9.676 43.374 113.701 1.00 17.53 176 GLN A O 1
ATOM 1519 N N . ILE C 3 177 ? -11.762 42.813 114.314 1.00 14.99 177 ILE A N 1
ATOM 1520 C CA . ILE C 3 177 ? -11.364 41.438 114.519 1.00 14.10 177 ILE A CA 1
ATOM 1521 C C . ILE C 3 177 ? -12.101 40.478 113.598 1.00 13.05 177 ILE A C 1
ATOM 1522 O O . ILE C 3 177 ? -13.311 40.573 113.476 1.00 17.85 177 ILE A O 1
ATOM 1527 N N . GLU C 3 178 ? -11.378 39.621 112.883 1.00 12.09 178 GLU A N 1
ATOM 1528 C CA . GLU C 3 178 ? -12.016 38.654 112.001 1.00 13.14 178 GLU A CA 1
ATOM 1529 C C . GLU C 3 178 ? -12.439 37.445 112.829 1.00 14.92 178 GLU A C 1
ATOM 1530 O O . GLU C 3 178 ? -11.617 36.848 113.518 1.00 18.46 178 GLU A O 1
ATOM 1536 N N . LEU C 3 179 ? -13.722 37.100 112.784 1.00 13.17 179 LEU A N 1
ATOM 1537 C CA . LEU C 3 179 ? -14.257 35.976 113.540 1.00 11.17 179 LEU A CA 1
ATOM 1538 C C . LEU C 3 179 ? -14.779 34.870 112.627 1.00 13.85 179 LEU A C 1
ATOM 1539 O O . LEU C 3 179 ? -15.311 35.167 111.561 1.00 18.34 179 LEU A O 1
ATOM 1544 N N . SER C 3 180 ? -14.618 33.607 113.015 1.00 13.92 180 SER A N 1
ATOM 1545 C CA . SER C 3 180 ? -15.117 32.491 112.213 1.00 15.90 180 SER A CA 1
ATOM 1546 C C . SER C 3 180 ? -15.220 31.224 113.054 1.00 16.26 180 SER A C 1
ATOM 1547 O O . SER C 3 180 ? -14.654 31.195 114.145 1.00 18.36 180 SER A O 1
ATOM 1550 N N . SER C 3 181 ? -15.960 30.221 112.572 1.00 16.88 181 SER A N 1
ATOM 1551 C CA . SER C 3 181 ? -16.175 28.938 113.259 1.00 14.82 181 SER A CA 1
ATOM 1552 C C . SER C 3 181 ? -16.871 29.094 114.604 1.00 16.66 181 SER A C 1
ATOM 1553 O O . SER C 3 181 ? -16.235 29.185 115.654 1.00 22.81 181 SER A O 1
ATOM 1556 N N . PRO C 3 182 ? -18.205 29.133 114.589 1.00 12.90 182 PRO A N 1
ATOM 1557 C CA . PRO C 3 182 ? -18.986 29.297 115.814 1.00 11.68 182 PRO A CA 1
ATOM 1558 C C . PRO C 3 182 ? -18.594 28.296 116.884 1.00 12.03 182 PRO A C 1
ATOM 1559 O O . PRO C 3 182 ? -18.322 27.140 116.594 1.00 14.59 182 PRO A O 1
ATOM 1563 N N . LEU C 3 183 ? -18.571 28.745 118.126 1.00 12.06 183 LEU A N 1
ATOM 1564 C CA . LEU C 3 183 ? -18.245 27.874 119.239 1.00 12.57 183 LEU A CA 1
ATOM 1565 C C . LEU C 3 183 ? -19.529 27.676 120.040 1.00 14.98 183 LEU A C 1
ATOM 1566 O O . LEU C 3 183 ? -20.145 28.630 120.509 1.00 20.12 183 LEU A O 1
ATOM 1571 N N . LEU C 3 184 ? -19.979 26.437 120.180 1.00 13.32 184 LEU A N 1
ATOM 1572 C CA . LEU C 3 184 ? -21.210 26.202 120.912 1.00 10.34 184 LEU A CA 1
ATOM 1573 C C . LEU C 3 184 ? -21.171 26.760 122.324 1.00 12.13 184 LEU A C 1
ATOM 1574 O O . LEU C 3 184 ? -20.345 26.365 123.138 1.00 15.85 184 LEU A O 1
ATOM 1579 N N . GLN C 3 185 ? -22.077 27.688 122.604 1.00 14.11 185 GLN A N 1
ATOM 1580 C CA . GLN C 3 185 ? -22.194 28.309 123.918 1.00 15.13 185 GLN A CA 1
ATOM 1581 C C . GLN C 3 185 ? -23.672 28.268 124.288 1.00 17.05 185 GLN A C 1
ATOM 1582 O O . GLN C 3 185 ? -24.491 28.014 123.413 1.00 18.63 185 GLN A O 1
ATOM 1588 N N . ALA C 3 186 ? -24.035 28.466 125.552 1.00 17.77 186 ALA A N 1
ATOM 1589 C CA . ALA C 3 186 ? -25.447 28.451 125.916 1.00 16.65 186 ALA A CA 1
ATOM 1590 C C . ALA C 3 186 ? -26.044 29.814 125.589 1.00 20.49 186 ALA A C 1
ATOM 1591 O O . ALA C 3 186 ? -25.330 30.809 125.639 1.00 24.92 186 ALA A O 1
ATOM 1593 N N A SER C 3 187 ? -27.333 29.899 125.281 0.50 24.85 187 SER A N 1
ATOM 1594 N N B SER C 3 187 ? -27.320 29.853 125.220 0.50 24.83 187 SER A N 1
ATOM 1595 C CA A SER C 3 187 ? -27.897 31.209 124.981 0.50 29.06 187 SER A CA 1
ATOM 1596 C CA B SER C 3 187 ? -27.994 31.101 124.878 0.50 28.55 187 SER A CA 1
ATOM 1597 C C A SER C 3 187 ? -28.537 31.866 126.207 0.50 36.13 187 SER A C 1
ATOM 1598 C C B SER C 3 187 ? -28.426 31.895 126.112 0.50 34.30 187 SER A C 1
ATOM 1599 O O A SER C 3 187 ? -29.055 32.982 126.125 0.50 40.66 187 SER A O 1
ATOM 1600 O O B SER C 3 187 ? -28.256 33.119 126.152 0.50 38.61 187 SER A O 1
ATOM 1605 N N A SER C 3 188 ? -28.459 31.197 127.358 0.50 43.84 188 SER A N 1
ATOM 1606 N N B SER C 3 188 ? -28.993 31.212 127.105 0.50 39.17 188 SER A N 1
ATOM 1607 C CA A SER C 3 188 ? -29.011 31.710 128.612 0.50 52.52 188 SER A CA 1
ATOM 1608 C CA B SER C 3 188 ? -29.439 31.844 128.345 0.50 45.90 188 SER A CA 1
ATOM 1609 C C A SER C 3 188 ? -28.390 33.074 128.970 0.50 56.04 188 SER A C 1
ATOM 1610 C C B SER C 3 188 ? -28.777 31.168 129.558 0.50 50.64 188 SER A C 1
ATOM 1611 O O A SER C 3 188 ? -29.025 34.115 128.661 0.50 57.07 188 SER A O 1
ATOM 1612 O O B SER C 3 188 ? -28.856 29.918 129.665 0.50 50.85 188 SER A O 1
ATOM 1619 N N . MET D 3 1 ? -37.303 -7.820 111.148 1.00 92.39 1 MET B N 1
ATOM 1620 C CA . MET D 3 1 ? -35.930 -7.852 111.744 1.00 92.73 1 MET B CA 1
ATOM 1621 C C . MET D 3 1 ? -35.498 -6.473 112.259 1.00 88.35 1 MET B C 1
ATOM 1622 O O . MET D 3 1 ? -34.625 -5.831 111.663 1.00 88.82 1 MET B O 1
ATOM 1627 N N . GLU D 3 2 ? -36.120 -6.020 113.349 1.00 81.18 2 GLU B N 1
ATOM 1628 C CA . GLU D 3 2 ? -35.802 -4.720 113.939 1.00 71.91 2 GLU B CA 1
ATOM 1629 C C . GLU D 3 2 ? -34.533 -4.769 114.793 1.00 62.61 2 GLU B C 1
ATOM 1630 O O . GLU D 3 2 ? -34.113 -5.824 115.268 1.00 53.92 2 GLU B O 1
ATOM 1636 N N . GLN D 3 3 ? -33.891 -3.615 114.921 1.00 57.68 3 GLN B N 1
ATOM 1637 C CA . GLN D 3 3 ? -32.671 -3.483 115.699 1.00 52.23 3 GLN B CA 1
ATOM 1638 C C . GLN D 3 3 ? -32.998 -3.012 117.111 1.00 44.87 3 GLN B C 1
ATOM 1639 O O . GLN D 3 3 ? -34.054 -2.429 117.376 1.00 40.97 3 GLN B O 1
ATOM 1645 N N . ASP D 3 4 ? -32.084 -3.246 118.040 1.00 37.88 4 ASP B N 1
ATOM 1646 C CA . ASP D 3 4 ? -32.395 -2.841 119.398 1.00 37.55 4 ASP B CA 1
ATOM 1647 C C . ASP D 3 4 ? -31.626 -1.606 119.797 1.00 35.72 4 ASP B C 1
ATOM 1648 O O . ASP D 3 4 ? -30.922 -1.621 120.796 1.00 43.49 4 ASP B O 1
ATOM 1653 N N . LYS D 3 5 ? -31.749 -0.538 119.029 1.00 29.61 5 LYS B N 1
ATOM 1654 C CA . LYS D 3 5 ? -31.010 0.675 119.326 1.00 25.91 5 LYS B CA 1
ATOM 1655 C C . LYS D 3 5 ? -31.703 1.827 118.643 1.00 25.19 5 LYS B C 1
ATOM 1656 O O . LYS D 3 5 ? -32.251 1.675 117.555 1.00 30.63 5 LYS B O 1
ATOM 1662 N N . ILE D 3 6 ? -31.731 2.960 119.319 1.00 21.17 6 ILE B N 1
ATOM 1663 C CA . ILE D 3 6 ? -32.317 4.141 118.733 1.00 17.67 6 ILE B CA 1
ATOM 1664 C C . ILE D 3 6 ? -31.158 5.090 118.498 1.00 18.74 6 ILE B C 1
ATOM 1665 O O . ILE D 3 6 ? -30.302 5.264 119.363 1.00 23.77 6 ILE B O 1
ATOM 1670 N N . LEU D 3 7 ? -31.095 5.673 117.313 1.00 21.27 7 LEU B N 1
ATOM 1671 C CA . LEU D 3 7 ? -30.011 6.588 117.007 1.00 20.78 7 LEU B CA 1
ATOM 1672 C C . LEU D 3 7 ? -30.545 8.015 117.126 1.00 20.61 7 LEU B C 1
ATOM 1673 O O . LEU D 3 7 ? -31.617 8.312 116.626 1.00 25.71 7 LEU B O 1
ATOM 1682 N N . ALA D 3 8 ? -29.896 8.865 117.911 1.00 19.12 8 ALA B N 1
ATOM 1683 C CA . ALA D 3 8 ? -30.325 10.251 118.043 1.00 15.77 8 ALA B CA 1
ATOM 1684 C C . ALA D 3 8 ? -29.241 11.099 117.383 1.00 18.67 8 ALA B C 1
ATOM 1685 O O . ALA D 3 8 ? -28.052 10.797 117.489 1.00 27.95 8 ALA B O 1
ATOM 1687 N N . HIS D 3 9 ? -29.639 12.139 116.664 1.00 21.00 9 HIS B N 1
ATOM 1688 C CA . HIS D 3 9 ? -28.673 12.954 115.948 1.00 24.03 9 HIS B CA 1
ATOM 1689 C C . HIS D 3 9 ? -28.502 14.337 116.555 1.00 22.96 9 HIS B C 1
ATOM 1690 O O . HIS D 3 9 ? -29.481 15.031 116.788 1.00 23.83 9 HIS B O 1
ATOM 1703 N N . GLN D 3 10 ? -27.263 14.725 116.851 1.00 21.54 10 GLN B N 1
ATOM 1704 C CA . GLN D 3 10 ? -27.016 16.058 117.375 1.00 18.37 10 GLN B CA 1
ATOM 1705 C C . GLN D 3 10 ? -26.736 16.951 116.164 1.00 18.64 10 GLN B C 1
ATOM 1706 O O . GLN D 3 10 ? -25.815 16.677 115.394 1.00 27.02 10 GLN B O 1
ATOM 1712 N N . ALA D 3 11 ? -27.541 17.991 115.973 1.00 17.44 11 ALA B N 1
ATOM 1713 C CA . ALA D 3 11 ? -27.401 18.931 114.857 1.00 15.55 11 ALA B CA 1
ATOM 1714 C C . ALA D 3 11 ? -25.994 19.469 114.732 1.00 17.37 11 ALA B C 1
ATOM 1715 O O . ALA D 3 11 ? -25.389 19.894 115.724 1.00 17.83 11 ALA B O 1
ATOM 1717 N N . SER D 3 12 ? -25.513 19.483 113.494 1.00 18.41 12 SER B N 1
ATOM 1718 C CA . SER D 3 12 ? -24.176 19.987 113.242 1.00 22.38 12 SER B CA 1
ATOM 1719 C C . SER D 3 12 ? -24.215 21.301 112.474 1.00 21.44 12 SER B C 1
ATOM 1720 O O . SER D 3 12 ? -25.264 21.804 112.054 1.00 22.22 12 SER B O 1
ATOM 1723 N N . LEU D 3 13 ? -23.028 21.866 112.348 1.00 21.14 13 LEU B N 1
ATOM 1724 C CA . LEU D 3 13 ? -22.836 23.119 111.654 1.00 23.27 13 LEU B CA 1
ATOM 1725 C C . LEU D 3 13 ? -21.426 23.116 111.097 1.00 25.20 13 LEU B C 1
ATOM 1726 O O . LEU D 3 13 ? -20.677 22.163 111.310 1.00 28.13 13 LEU B O 1
ATOM 1731 N N . ASN D 3 14 ? -21.076 24.159 110.355 1.00 28.71 14 ASN B N 1
ATOM 1732 C CA . ASN D 3 14 ? -19.743 24.259 109.780 1.00 28.83 14 ASN B CA 1
ATOM 1733 C C . ASN D 3 14 ? -18.830 24.981 110.765 1.00 29.80 14 ASN B C 1
ATOM 1734 O O . ASN D 3 14 ? -18.874 26.203 110.876 1.00 31.55 14 ASN B O 1
ATOM 1739 N N . THR D 3 15 ? -18.050 24.212 111.515 1.00 29.96 15 THR B N 1
ATOM 1740 C CA . THR D 3 15 ? -17.122 24.745 112.500 1.00 26.60 15 THR B CA 1
ATOM 1741 C C . THR D 3 15 ? -15.897 23.831 112.498 1.00 30.18 15 THR B C 1
ATOM 1742 O O . THR D 3 15 ? -16.028 22.614 112.615 1.00 33.59 15 THR B O 1
ATOM 1746 N N . LYS D 3 16 ? -14.711 24.391 112.277 1.00 28.96 16 LYS B N 1
ATOM 1747 C CA . LYS D 3 16 ? -13.523 23.557 112.210 1.00 28.41 16 LYS B CA 1
ATOM 1748 C C . LYS D 3 16 ? -12.377 24.062 113.069 1.00 30.44 16 LYS B C 1
ATOM 1749 O O . LYS D 3 16 ? -12.374 25.219 113.494 1.00 31.02 16 LYS B O 1
ATOM 1755 N N . PRO D 3 17 ? -11.401 23.175 113.356 1.00 33.36 17 PRO B N 1
ATOM 1756 C CA . PRO D 3 17 ? -10.210 23.571 114.117 1.00 33.11 17 PRO B CA 1
ATOM 1757 C C . PRO D 3 17 ? -9.312 24.399 113.191 1.00 34.37 17 PRO B C 1
ATOM 1758 O O . PRO D 3 17 ? -9.462 24.392 111.960 1.00 35.16 17 PRO B O 1
ATOM 1762 N N . SER D 3 18 ? -8.349 25.098 113.778 1.00 35.99 18 SER B N 1
ATOM 1763 C CA . SER D 3 18 ? -7.474 25.926 112.971 1.00 38.69 18 SER B CA 1
ATOM 1764 C C . SER D 3 18 ? -6.189 26.259 113.711 1.00 43.79 18 SER B C 1
ATOM 1765 O O . SER D 3 18 ? -6.148 26.269 114.945 1.00 39.30 18 SER B O 1
ATOM 1768 N N . LEU D 3 19 ? -5.155 26.557 112.928 1.00 50.53 19 LEU B N 1
ATOM 1769 C CA . LEU D 3 19 ? -3.864 26.945 113.479 1.00 55.49 19 LEU B CA 1
ATOM 1770 C C . LEU D 3 19 ? -3.426 28.286 112.892 1.00 62.33 19 LEU B C 1
ATOM 1771 O O . LEU D 3 19 ? -4.104 29.304 113.051 1.00 57.06 19 LEU B O 1
ATOM 1776 N N . LEU D 3 20 ? -2.319 28.251 112.154 1.00 72.14 20 LEU B N 1
ATOM 1777 C CA . LEU D 3 20 ? -1.748 29.434 111.531 1.00 81.46 20 LEU B CA 1
ATOM 1778 C C . LEU D 3 20 ? -1.956 29.414 110.026 1.00 92.23 20 LEU B C 1
ATOM 1779 O O . LEU D 3 20 ? -1.734 28.377 109.389 1.00 92.56 20 LEU B O 1
ATOM 1784 N N . PRO D 3 21 ? -2.388 30.552 109.447 1.00 102.81 21 PRO B N 1
ATOM 1785 C CA . PRO D 3 21 ? -2.595 30.609 107.996 1.00 113.58 21 PRO B CA 1
ATOM 1786 C C . PRO D 3 21 ? -1.235 30.619 107.290 1.00 125.78 21 PRO B C 1
ATOM 1787 O O . PRO D 3 21 ? -0.190 30.761 107.939 1.00 125.81 21 PRO B O 1
ATOM 1791 N N . PRO D 3 22 ? -1.231 30.449 105.955 1.00 136.33 22 PRO B N 1
ATOM 1792 C CA . PRO D 3 22 ? 0.030 30.440 105.193 1.00 142.80 22 PRO B CA 1
ATOM 1793 C C . PRO D 3 22 ? 0.850 31.746 105.208 1.00 147.65 22 PRO B C 1
ATOM 1794 O O . PRO D 3 22 ? 0.356 32.803 105.620 1.00 148.07 22 PRO B O 1
ATOM 1798 N N . PRO D 3 23 ? 2.135 31.683 104.792 1.00 150.99 23 PRO B N 1
ATOM 1799 C CA . PRO D 3 23 ? 2.965 32.897 104.770 1.00 151.68 23 PRO B CA 1
ATOM 1800 C C . PRO D 3 23 ? 2.619 33.935 103.689 1.00 152.46 23 PRO B C 1
ATOM 1801 O O . PRO D 3 23 ? 2.439 35.112 104.028 1.00 152.49 23 PRO B O 1
ATOM 1805 N N . VAL D 3 24 ? 2.503 33.500 102.428 1.00 152.51 24 VAL B N 1
ATOM 1806 C CA . VAL D 3 24 ? 2.190 34.353 101.268 1.00 150.37 24 VAL B CA 1
ATOM 1807 C C . VAL D 3 24 ? 1.985 35.825 101.658 1.00 149.43 24 VAL B C 1
ATOM 1808 O O . VAL D 3 24 ? 0.866 36.354 101.693 1.00 148.86 24 VAL B O 1
ATOM 1812 N N . GLY D 3 25 ? 3.115 36.467 101.948 1.00 147.59 25 GLY B N 1
ATOM 1813 C CA . GLY D 3 25 ? 3.243 37.867 102.357 1.00 142.88 25 GLY B CA 1
ATOM 1814 C C . GLY D 3 25 ? 4.727 38.194 102.468 1.00 139.84 25 GLY B C 1
ATOM 1815 O O . GLY D 3 25 ? 5.099 39.257 102.983 1.00 139.78 25 GLY B O 1
ATOM 1816 N N . ASN D 3 26 ? 5.545 37.259 101.977 1.00 134.89 26 ASN B N 1
ATOM 1817 C CA . ASN D 3 26 ? 7.011 37.316 101.959 1.00 127.65 26 ASN B CA 1
ATOM 1818 C C . ASN D 3 26 ? 7.614 36.449 103.080 1.00 118.60 26 ASN B C 1
ATOM 1819 O O . ASN D 3 26 ? 7.801 36.933 104.201 1.00 119.53 26 ASN B O 1
ATOM 1824 N N . PRO D 3 27 ? 7.890 35.154 102.809 1.00 108.16 27 PRO B N 1
ATOM 1825 C CA . PRO D 3 27 ? 8.486 34.253 103.813 1.00 97.56 27 PRO B CA 1
ATOM 1826 C C . PRO D 3 27 ? 9.667 34.961 104.500 1.00 88.25 27 PRO B C 1
ATOM 1827 O O . PRO D 3 27 ? 10.645 35.327 103.838 1.00 90.24 27 PRO B O 1
ATOM 1831 N N . PRO D 3 28 ? 9.621 35.112 105.836 1.00 75.78 28 PRO B N 1
ATOM 1832 C CA . PRO D 3 28 ? 10.658 35.822 106.600 1.00 63.88 28 PRO B CA 1
ATOM 1833 C C . PRO D 3 28 ? 12.075 35.312 106.409 1.00 56.33 28 PRO B C 1
ATOM 1834 O O . PRO D 3 28 ? 12.306 34.113 106.213 1.00 58.79 28 PRO B O 1
ATOM 1838 N N . PRO D 3 29 ? 13.039 36.244 106.435 1.00 45.36 29 PRO B N 1
ATOM 1839 C CA . PRO D 3 29 ? 14.459 35.919 106.283 1.00 37.40 29 PRO B CA 1
ATOM 1840 C C . PRO D 3 29 ? 14.924 35.084 107.477 1.00 32.29 29 PRO B C 1
ATOM 1841 O O . PRO D 3 29 ? 14.560 35.342 108.622 1.00 29.63 29 PRO B O 1
ATOM 1845 N N . VAL D 3 30 ? 15.710 34.055 107.192 1.00 29.00 30 VAL B N 1
ATOM 1846 C CA . VAL D 3 30 ? 16.190 33.176 108.240 1.00 25.56 30 VAL B CA 1
ATOM 1847 C C . VAL D 3 30 ? 17.697 33.231 108.314 1.00 26.68 30 VAL B C 1
ATOM 1848 O O . VAL D 3 30 ? 18.370 33.169 107.294 1.00 33.51 30 VAL B O 1
ATOM 1852 N N . ILE D 3 31 ? 18.233 33.367 109.516 1.00 24.02 31 ILE B N 1
ATOM 1853 C CA . ILE D 3 31 ? 19.671 33.374 109.670 1.00 22.83 31 ILE B CA 1
ATOM 1854 C C . ILE D 3 31 ? 20.085 32.145 110.480 1.00 24.10 31 ILE B C 1
ATOM 1855 O O . ILE D 3 31 ? 19.334 31.633 111.307 1.00 28.02 31 ILE B O 1
ATOM 1860 N N . SER D 3 32 ? 21.275 31.626 110.236 1.00 24.03 32 SER B N 1
ATOM 1861 C CA . SER D 3 32 ? 21.703 30.438 110.957 1.00 23.84 32 SER B CA 1
ATOM 1862 C C . SER D 3 32 ? 22.808 30.802 111.945 1.00 23.82 32 SER B C 1
ATOM 1863 O O . SER D 3 32 ? 23.772 31.466 111.595 1.00 33.55 32 SER B O 1
ATOM 1866 N N . TYR D 3 33 ? 22.686 30.432 113.207 1.00 20.27 33 TYR B N 1
ATOM 1867 C CA . TYR D 3 33 ? 23.733 30.819 114.138 1.00 15.68 33 TYR B CA 1
ATOM 1868 C C . TYR D 3 33 ? 24.355 29.619 114.839 1.00 17.46 33 TYR B C 1
ATOM 1869 O O . TYR D 3 33 ? 23.653 28.732 115.318 1.00 19.75 33 TYR B O 1
ATOM 1878 N N . PRO D 3 34 ? 25.691 29.574 114.902 1.00 16.53 34 PRO B N 1
ATOM 1879 C CA . PRO D 3 34 ? 26.403 28.447 115.513 1.00 18.18 34 PRO B CA 1
ATOM 1880 C C . PRO D 3 34 ? 26.649 28.598 117.001 1.00 17.18 34 PRO B C 1
ATOM 1881 O O . PRO D 3 34 ? 26.803 29.705 117.519 1.00 24.17 34 PRO B O 1
ATOM 1885 N N . PHE D 3 35 ? 26.741 27.464 117.682 1.00 14.89 35 PHE B N 1
ATOM 1886 C CA . PHE D 3 35 ? 26.990 27.508 119.109 1.00 11.09 35 PHE B CA 1
ATOM 1887 C C . PHE D 3 35 ? 27.645 26.234 119.604 1.00 11.44 35 PHE B C 1
ATOM 1888 O O . PHE D 3 35 ? 27.585 25.182 118.972 1.00 15.07 35 PHE B O 1
ATOM 1896 N N . GLN D 3 36 ? 28.319 26.383 120.733 1.00 12.00 36 GLN B N 1
ATOM 1897 C CA . GLN D 3 36 ? 28.973 25.307 121.454 1.00 8.13 36 GLN B CA 1
ATOM 1898 C C . GLN D 3 36 ? 28.849 25.716 122.906 1.00 10.57 36 GLN B C 1
ATOM 1899 O O . GLN D 3 36 ? 29.299 26.787 123.303 1.00 12.64 36 GLN B O 1
ATOM 1905 N N . ILE D 3 37 ? 28.182 24.888 123.695 1.00 11.09 37 ILE B N 1
ATOM 1906 C CA . ILE D 3 37 ? 27.961 25.220 125.089 1.00 9.30 37 ILE B CA 1
ATOM 1907 C C . ILE D 3 37 ? 28.446 24.121 126.008 1.00 11.28 37 ILE B C 1
ATOM 1908 O O . ILE D 3 37 ? 28.122 22.950 125.827 1.00 13.40 37 ILE B O 1
ATOM 1913 N N . THR D 3 38 ? 29.232 24.491 127.007 1.00 11.90 38 THR B N 1
ATOM 1914 C CA . THR D 3 38 ? 29.688 23.464 127.920 1.00 11.47 38 THR B CA 1
ATOM 1915 C C . THR D 3 38 ? 28.596 23.227 128.938 1.00 13.62 38 THR B C 1
ATOM 1916 O O . THR D 3 38 ? 28.242 24.148 129.672 1.00 19.86 38 THR B O 1
ATOM 1920 N N . LEU D 3 39 ? 28.057 22.018 128.981 1.00 13.23 39 LEU B N 1
ATOM 1921 C CA . LEU D 3 39 ? 27.001 21.708 129.940 1.00 10.91 39 LEU B CA 1
ATOM 1922 C C . LEU D 3 39 ? 27.531 21.251 131.293 1.00 12.87 39 LEU B C 1
ATOM 1923 O O . LEU D 3 39 ? 26.899 21.510 132.319 1.00 19.51 39 LEU B O 1
ATOM 1928 N N . ALA D 3 40 ? 28.674 20.572 131.315 1.00 14.77 40 ALA B N 1
ATOM 1929 C CA . ALA D 3 40 ? 29.187 20.082 132.588 1.00 11.97 40 ALA B CA 1
ATOM 1930 C C . ALA D 3 40 ? 30.646 19.641 132.561 1.00 12.42 40 ALA B C 1
ATOM 1931 O O . ALA D 3 40 ? 31.167 19.246 131.517 1.00 16.64 40 ALA B O 1
ATOM 1933 N N . SER D 3 41 ? 31.276 19.725 133.727 1.00 11.68 41 SER B N 1
ATOM 1934 C CA . SER D 3 41 ? 32.655 19.304 133.954 1.00 17.26 41 SER B CA 1
ATOM 1935 C C . SER D 3 41 ? 32.490 18.082 134.841 1.00 17.24 41 SER B C 1
ATOM 1936 O O . SER D 3 41 ? 32.105 18.210 136.002 1.00 26.91 41 SER B O 1
ATOM 1939 N N . LEU D 3 42 ? 32.782 16.910 134.300 1.00 11.37 42 LEU B N 1
ATOM 1940 C CA . LEU D 3 42 ? 32.598 15.675 135.029 1.00 9.59 42 LEU B CA 1
ATOM 1941 C C . LEU D 3 42 ? 33.896 15.061 135.521 1.00 12.29 42 LEU B C 1
ATOM 1942 O O . LEU D 3 42 ? 34.988 15.490 135.148 1.00 14.54 42 LEU B O 1
ATOM 1947 N N . GLY D 3 43 ? 33.742 14.052 136.369 1.00 8.85 43 GLY B N 1
ATOM 1948 C CA . GLY D 3 43 ? 34.830 13.295 136.963 1.00 9.81 43 GLY B CA 1
ATOM 1949 C C . GLY D 3 43 ? 35.278 13.593 138.378 1.00 12.79 43 GLY B C 1
ATOM 1950 O O . GLY D 3 43 ? 36.093 12.829 138.900 1.00 13.91 43 GLY B O 1
ATOM 1951 N N . THR D 3 44 ? 34.796 14.663 139.009 1.00 13.96 44 THR B N 1
ATOM 1952 C CA . THR D 3 44 ? 35.228 14.977 140.372 1.00 15.87 44 THR B CA 1
ATOM 1953 C C . THR D 3 44 ? 34.235 14.499 141.423 1.00 18.40 44 THR B C 1
ATOM 1954 O O . THR D 3 44 ? 34.572 14.366 142.601 1.00 28.38 44 THR B O 1
ATOM 1958 N N . GLU D 3 45 ? 33.021 14.207 140.980 1.00 20.51 45 GLU B N 1
ATOM 1959 C CA . GLU D 3 45 ? 31.952 13.729 141.842 1.00 21.50 45 GLU B CA 1
ATOM 1960 C C . GLU D 3 45 ? 30.831 13.177 140.974 1.00 19.44 45 GLU B C 1
ATOM 1961 O O . GLU D 3 45 ? 30.733 13.531 139.799 1.00 21.68 45 GLU B O 1
ATOM 1967 N N . ASP D 3 46 ? 30.003 12.287 141.515 1.00 16.56 46 ASP B N 1
ATOM 1968 C CA . ASP D 3 46 ? 28.913 11.771 140.703 1.00 14.58 46 ASP B CA 1
ATOM 1969 C C . ASP D 3 46 ? 28.029 12.932 140.264 1.00 16.25 46 ASP B C 1
ATOM 1970 O O . ASP D 3 46 ? 27.906 13.929 140.969 1.00 26.24 46 ASP B O 1
ATOM 1975 N N . ALA D 3 47 ? 27.410 12.826 139.102 1.00 18.71 47 ALA B N 1
ATOM 1976 C CA . ALA D 3 47 ? 26.535 13.885 138.614 1.00 14.97 47 ALA B CA 1
ATOM 1977 C C . ALA D 3 47 ? 25.456 13.282 137.742 1.00 18.20 47 ALA B C 1
ATOM 1978 O O . ALA D 3 47 ? 25.631 12.233 137.124 1.00 24.54 47 ALA B O 1
ATOM 1980 N N . ALA D 3 48 ? 24.319 13.957 137.712 1.00 18.17 48 ALA B N 1
ATOM 1981 C CA . ALA D 3 48 ? 23.193 13.512 136.917 1.00 16.72 48 ALA B CA 1
ATOM 1982 C C . ALA D 3 48 ? 22.259 14.698 136.723 1.00 19.09 48 ALA B C 1
ATOM 1983 O O . ALA D 3 48 ? 21.985 15.452 137.668 1.00 28.62 48 ALA B O 1
ATOM 1985 N N . ASP D 3 49 ? 21.820 14.905 135.490 1.00 17.46 49 ASP B N 1
ATOM 1986 C CA . ASP D 3 49 ? 20.908 16.002 135.230 1.00 20.05 49 ASP B CA 1
ATOM 1987 C C . ASP D 3 49 ? 20.120 15.734 133.970 1.00 18.35 49 ASP B C 1
ATOM 1988 O O . ASP D 3 49 ? 20.348 14.743 133.289 1.00 18.13 49 ASP B O 1
ATOM 1993 N N . SER D 3 50 ? 19.123 16.578 133.735 1.00 19.20 50 SER B N 1
ATOM 1994 C CA . SER D 3 50 ? 18.299 16.499 132.545 1.00 18.68 50 SER B CA 1
ATOM 1995 C C . SER D 3 50 ? 18.306 17.912 132.008 1.00 19.74 50 SER B C 1
ATOM 1996 O O . SER D 3 50 ? 17.996 18.877 132.719 1.00 32.07 50 SER B O 1
ATOM 2001 N N . VAL D 3 51 ? 18.721 18.021 130.759 1.00 14.14 51 VAL B N 1
ATOM 2002 C CA . VAL D 3 51 ? 18.800 19.307 130.116 1.00 13.99 51 VAL B CA 1
ATOM 2003 C C . VAL D 3 51 ? 17.788 19.441 128.996 1.00 15.08 51 VAL B C 1
ATOM 2004 O O . VAL D 3 51 ? 17.851 18.742 127.992 1.00 17.09 51 VAL B O 1
ATOM 2008 N N . SER D 3 52 ? 16.823 20.327 129.188 1.00 17.82 52 SER B N 1
ATOM 2009 C CA . SER D 3 52 ? 15.840 20.545 128.143 1.00 18.38 52 SER B CA 1
ATOM 2010 C C . SER D 3 52 ? 16.427 21.627 127.225 1.00 17.18 52 SER B C 1
ATOM 2011 O O . SER D 3 52 ? 16.628 22.767 127.626 1.00 18.75 52 SER B O 1
ATOM 2014 N N . ILE D 3 53 ? 16.759 21.295 125.988 1.00 14.14 53 ILE B N 1
ATOM 2015 C CA . ILE D 3 53 ? 17.366 22.307 125.140 1.00 11.82 53 ILE B CA 1
ATOM 2016 C C . ILE D 3 53 ? 16.548 23.588 125.028 1.00 16.28 53 ILE B C 1
ATOM 2017 O O . ILE D 3 53 ? 17.096 24.685 125.029 1.00 18.19 53 ILE B O 1
ATOM 2022 N N . ALA D 3 54 ? 15.231 23.478 124.940 1.00 15.45 54 ALA B N 1
ATOM 2023 C CA . ALA D 3 54 ? 14.403 24.665 124.817 1.00 14.07 54 ALA B CA 1
ATOM 2024 C C . ALA D 3 54 ? 14.370 25.555 126.055 1.00 17.56 54 ALA B C 1
ATOM 2025 O O . ALA D 3 54 ? 13.884 26.680 125.970 1.00 25.54 54 ALA B O 1
ATOM 2027 N N . SER D 3 55 ? 14.871 25.092 127.194 1.00 18.47 55 SER B N 1
ATOM 2028 C CA . SER D 3 55 ? 14.841 25.878 128.425 1.00 18.01 55 SER B CA 1
ATOM 2029 C C . SER D 3 55 ? 16.222 26.311 128.869 1.00 18.97 55 SER B C 1
ATOM 2030 O O . SER D 3 55 ? 16.364 27.001 129.877 1.00 27.22 55 SER B O 1
ATOM 2033 N N . ASN D 3 56 ? 17.241 25.882 128.140 1.00 16.82 56 ASN B N 1
ATOM 2034 C CA . ASN D 3 56 ? 18.609 26.195 128.508 1.00 16.23 56 ASN B CA 1
ATOM 2035 C C . ASN D 3 56 ? 18.908 27.692 128.533 1.00 18.77 56 ASN B C 1
ATOM 2036 O O . ASN D 3 56 ? 18.771 28.376 127.527 1.00 20.78 56 ASN B O 1
ATOM 2041 N N . SER D 3 57 ? 19.348 28.185 129.684 1.00 20.35 57 SER B N 1
ATOM 2042 C CA . SER D 3 57 ? 19.672 29.595 129.896 1.00 21.63 57 SER B CA 1
ATOM 2043 C C . SER D 3 57 ? 20.578 30.199 128.835 1.00 22.43 57 SER B C 1
ATOM 2044 O O . SER D 3 57 ? 20.334 31.297 128.332 1.00 26.86 57 SER B O 1
ATOM 2047 N N . VAL D 3 58 ? 21.673 29.502 128.566 1.00 20.71 58 VAL B N 1
ATOM 2048 C CA . VAL D 3 58 ? 22.660 29.973 127.608 1.00 16.50 58 VAL B CA 1
ATOM 2049 C C . VAL D 3 58 ? 22.139 30.025 126.191 1.00 15.79 58 VAL B C 1
ATOM 2050 O O . VAL D 3 58 ? 22.304 31.024 125.498 1.00 20.96 58 VAL B O 1
ATOM 2054 N N . LEU D 3 59 ? 21.561 28.926 125.728 1.00 14.76 59 LEU B N 1
ATOM 2055 C CA . LEU D 3 59 ? 21.032 28.945 124.377 1.00 13.18 59 LEU B CA 1
ATOM 2056 C C . LEU D 3 59 ? 19.953 30.027 124.278 1.00 12.61 59 LEU B C 1
ATOM 2057 O O . LEU D 3 59 ? 19.822 30.712 123.272 1.00 15.87 59 LEU B O 1
ATOM 2062 N N . ALA D 3 60 ? 19.197 30.230 125.349 1.00 11.84 60 ALA B N 1
ATOM 2063 C CA . ALA D 3 60 ? 18.146 31.238 125.348 1.00 11.96 60 ALA B CA 1
ATOM 2064 C C . ALA D 3 60 ? 18.686 32.644 125.128 1.00 17.35 60 ALA B C 1
ATOM 2065 O O . ALA D 3 60 ? 17.930 33.529 124.721 1.00 19.69 60 ALA B O 1
ATOM 2067 N N . THR D 3 61 ? 19.958 32.900 125.414 1.00 17.40 61 THR B N 1
ATOM 2068 C CA . THR D 3 61 ? 20.402 34.262 125.168 1.00 19.15 61 THR B CA 1
ATOM 2069 C C . THR D 3 61 ? 20.401 34.559 123.675 1.00 20.19 61 THR B C 1
ATOM 2070 O O . THR D 3 61 ? 20.309 35.715 123.282 1.00 28.61 61 THR B O 1
ATOM 2074 N N . TYR D 3 62 ? 20.472 33.538 122.830 1.00 18.11 62 TYR B N 1
ATOM 2075 C CA . TYR D 3 62 ? 20.431 33.761 121.387 1.00 17.11 62 TYR B CA 1
ATOM 2076 C C . TYR D 3 62 ? 18.993 33.794 120.877 1.00 18.16 62 TYR B C 1
ATOM 2077 O O . TYR D 3 62 ? 18.658 34.590 120.010 1.00 20.70 62 TYR B O 1
ATOM 2086 N N . THR D 3 63 ? 18.144 32.911 121.385 1.00 16.06 63 THR B N 1
ATOM 2087 C CA . THR D 3 63 ? 16.769 32.865 120.926 1.00 12.76 63 THR B CA 1
ATOM 2088 C C . THR D 3 63 ? 15.886 33.941 121.531 1.00 17.46 63 THR B C 1
ATOM 2089 O O . THR D 3 63 ? 14.776 34.170 121.045 1.00 20.91 63 THR B O 1
ATOM 2093 N N . ALA D 3 64 ? 16.346 34.623 122.572 1.00 16.03 64 ALA B N 1
ATOM 2094 C CA . ALA D 3 64 ? 15.487 35.652 123.152 1.00 13.87 64 ALA B CA 1
ATOM 2095 C C . ALA D 3 64 ? 15.131 36.757 122.167 1.00 14.09 64 ALA B C 1
ATOM 2096 O O . ALA D 3 64 ? 14.113 37.411 122.336 1.00 18.38 64 ALA B O 1
ATOM 2098 N N . LEU D 3 65 ? 15.942 36.995 121.146 1.00 15.54 65 LEU B N 1
ATOM 2099 C CA . LEU D 3 65 ? 15.633 38.066 120.203 1.00 14.05 65 LEU B CA 1
ATOM 2100 C C . LEU D 3 65 ? 14.727 37.637 119.067 1.00 15.62 65 LEU B C 1
ATOM 2101 O O . LEU D 3 65 ? 14.407 38.459 118.206 1.00 18.52 65 LEU B O 1
ATOM 2106 N N . TYR D 3 66 ? 14.325 36.370 119.036 1.00 13.64 66 TYR B N 1
ATOM 2107 C CA . TYR D 3 66 ? 13.468 35.938 117.938 1.00 12.91 66 TYR B CA 1
ATOM 2108 C C . TYR D 3 66 ? 12.208 35.208 118.370 1.00 15.47 66 TYR B C 1
ATOM 2109 O O . TYR D 3 66 ? 12.103 34.680 119.479 1.00 18.19 66 TYR B O 1
ATOM 2118 N N . ARG D 3 67 ? 11.249 35.157 117.455 1.00 16.41 67 ARG B N 1
ATOM 2119 C CA . ARG D 3 67 ? 9.983 34.498 117.737 1.00 14.63 67 ARG B CA 1
ATOM 2120 C C . ARG D 3 67 ? 10.013 33.054 117.278 1.00 15.70 67 ARG B C 1
ATOM 2121 O O . ARG D 3 67 ? 9.255 32.238 117.784 1.00 21.08 67 ARG B O 1
ATOM 2129 N N . HIS D 3 68 ? 10.881 32.744 116.323 1.00 13.17 68 HIS B N 1
ATOM 2130 C CA . HIS D 3 68 ? 10.998 31.390 115.803 1.00 13.88 68 HIS B CA 1
ATOM 2131 C C . HIS D 3 68 ? 12.456 30.948 115.831 1.00 15.68 68 HIS B C 1
ATOM 2132 O O . HIS D 3 68 ? 13.333 31.696 115.408 1.00 20.05 68 HIS B O 1
ATOM 2139 N N . ALA D 3 69 ? 12.712 29.756 116.359 1.00 15.09 69 ALA B N 1
ATOM 2140 C CA . ALA D 3 69 ? 14.053 29.195 116.454 1.00 13.05 69 ALA B CA 1
ATOM 2141 C C . ALA D 3 69 ? 13.987 27.692 116.204 1.00 14.25 69 ALA B C 1
ATOM 2142 O O . ALA D 3 69 ? 13.271 26.971 116.905 1.00 18.69 69 ALA B O 1
ATOM 2144 N N . GLN D 3 70 ? 14.741 27.224 115.217 1.00 12.14 70 GLN B N 1
ATOM 2145 C CA . GLN D 3 70 ? 14.749 25.813 114.852 1.00 13.93 70 GLN B CA 1
ATOM 2146 C C . GLN D 3 70 ? 16.159 25.230 114.724 1.00 15.35 70 GLN B C 1
ATOM 2147 O O . GLN D 3 70 ? 16.997 25.778 114.014 1.00 20.68 70 GLN B O 1
ATOM 2153 N N . LEU D 3 71 ? 16.434 24.113 115.387 1.00 12.69 71 LEU B N 1
ATOM 2154 C CA . LEU D 3 71 ? 17.753 23.502 115.293 1.00 9.31 71 LEU B CA 1
ATOM 2155 C C . LEU D 3 71 ? 18.013 22.912 113.910 1.00 11.70 71 LEU B C 1
ATOM 2156 O O . LEU D 3 71 ? 17.154 22.241 113.338 1.00 16.05 71 LEU B O 1
ATOM 2161 N N . LYS D 3 72 ? 19.190 23.190 113.353 1.00 15.11 72 LYS B N 1
ATOM 2162 C CA . LYS D 3 72 ? 19.558 22.665 112.045 1.00 14.73 72 LYS B CA 1
ATOM 2163 C C . LYS D 3 72 ? 20.330 21.367 112.277 1.00 15.21 72 LYS B C 1
ATOM 2164 O O . LYS D 3 72 ? 20.089 20.377 111.593 1.00 19.51 72 LYS B O 1
ATOM 2175 N N . HIS D 3 73 ? 21.208 21.361 113.279 1.00 13.70 73 HIS B N 1
ATOM 2176 C CA . HIS D 3 73 ? 22.039 20.216 113.644 1.00 13.86 73 HIS B CA 1
ATOM 2177 C C . HIS D 3 73 ? 22.265 20.276 115.155 1.00 14.01 73 HIS B C 1
ATOM 2178 O O . HIS D 3 73 ? 22.303 21.368 115.711 1.00 13.60 73 HIS B O 1
ATOM 2191 N N . LEU D 3 74 ? 22.446 19.143 115.829 1.00 11.41 74 LEU B N 1
ATOM 2192 C CA . LEU D 3 74 ? 22.694 19.190 117.263 1.00 9.76 74 LEU B CA 1
ATOM 2193 C C . LEU D 3 74 ? 23.367 17.916 117.752 1.00 11.76 74 LEU B C 1
ATOM 2194 O O . LEU D 3 74 ? 22.960 16.823 117.383 1.00 15.81 74 LEU B O 1
ATOM 2199 N N . LYS D 3 75 ? 24.404 18.034 118.570 1.00 11.07 75 LYS B N 1
ATOM 2200 C CA . LYS D 3 75 ? 25.043 16.831 119.085 1.00 7.56 75 LYS B CA 1
ATOM 2201 C C . LYS D 3 75 ? 25.679 17.088 120.430 1.00 8.37 75 LYS B C 1
ATOM 2202 O O . LYS D 3 75 ? 25.879 18.235 120.819 1.00 11.87 75 LYS B O 1
ATOM 2208 N N . ALA D 3 76 ? 25.929 16.017 121.171 1.00 8.81 76 ALA B N 1
ATOM 2209 C CA . ALA D 3 76 ? 26.576 16.151 122.466 1.00 7.24 76 ALA B CA 1
ATOM 2210 C C . ALA D 3 76 ? 27.972 15.610 122.244 1.00 9.48 76 ALA B C 1
ATOM 2211 O O . ALA D 3 76 ? 28.162 14.750 121.383 1.00 10.00 76 ALA B O 1
ATOM 2213 N N . THR D 3 77 ? 28.944 16.116 122.986 1.00 10.40 77 THR B N 1
ATOM 2214 C CA . THR D 3 77 ? 30.292 15.611 122.815 1.00 8.81 77 THR B CA 1
ATOM 2215 C C . THR D 3 77 ? 30.975 15.515 124.150 1.00 11.97 77 THR B C 1
ATOM 2216 O O . THR D 3 77 ? 30.835 16.416 124.978 1.00 14.51 77 THR B O 1
ATOM 2220 N N . ILE D 3 78 ? 31.679 14.409 124.349 1.00 7.95 78 ILE B N 1
ATOM 2221 C CA . ILE D 3 78 ? 32.408 14.211 125.586 1.00 7.15 78 ILE B CA 1
ATOM 2222 C C . ILE D 3 78 ? 33.881 14.398 125.282 1.00 9.18 78 ILE B C 1
ATOM 2223 O O . ILE D 3 78 ? 34.408 13.702 124.416 1.00 8.58 78 ILE B O 1
ATOM 2228 N N . HIS D 3 79 ? 34.544 15.337 125.950 1.00 10.38 79 HIS B N 1
ATOM 2229 C CA . HIS D 3 79 ? 35.968 15.536 125.682 1.00 9.61 79 HIS B CA 1
ATOM 2230 C C . HIS D 3 79 ? 36.826 15.196 126.870 1.00 9.87 79 HIS B C 1
ATOM 2231 O O . HIS D 3 79 ? 36.832 15.932 127.850 1.00 12.25 79 HIS B O 1
ATOM 2238 N N . PRO D 3 80 ? 37.522 14.058 126.810 1.00 8.99 80 PRO B N 1
ATOM 2239 C CA . PRO D 3 80 ? 38.422 13.602 127.872 1.00 7.78 80 PRO B CA 1
ATOM 2240 C C . PRO D 3 80 ? 39.517 14.643 128.104 1.00 8.79 80 PRO B C 1
ATOM 2241 O O . PRO D 3 80 ? 39.936 15.309 127.166 1.00 8.90 80 PRO B O 1
ATOM 2245 N N . THR D 3 81 ? 39.966 14.791 129.346 1.00 7.91 81 THR B N 1
ATOM 2246 C CA . THR D 3 81 ? 41.006 15.751 129.697 1.00 8.47 81 THR B CA 1
ATOM 2247 C C . THR D 3 81 ? 42.254 15.026 130.182 1.00 11.33 81 THR B C 1
ATOM 2248 O O . THR D 3 81 ? 42.292 13.797 130.222 1.00 12.18 81 THR B O 1
ATOM 2252 N N . TYR D 3 82 ? 43.260 15.797 130.586 1.00 10.57 82 TYR B N 1
ATOM 2253 C CA . TYR D 3 82 ? 44.519 15.228 131.050 1.00 10.81 82 TYR B CA 1
ATOM 2254 C C . TYR D 3 82 ? 44.365 14.373 132.307 1.00 11.99 82 TYR B C 1
ATOM 2255 O O . TYR D 3 82 ? 45.307 13.698 132.722 1.00 13.95 82 TYR B O 1
ATOM 2264 N N . MET D 3 83 ? 43.183 14.355 132.912 1.00 11.09 83 MET B N 1
ATOM 2265 C CA . MET D 3 83 ? 43.006 13.551 134.119 1.00 10.05 83 MET B CA 1
ATOM 2266 C C . MET D 3 83 ? 42.282 12.238 133.825 1.00 13.02 83 MET B C 1
ATOM 2267 O O . MET D 3 83 ? 42.167 11.379 134.695 1.00 13.41 83 MET B O 1
ATOM 2272 N N . ALA D 3 84 ? 41.822 12.049 132.592 1.00 11.60 84 ALA B N 1
ATOM 2273 C CA . ALA D 3 84 ? 41.090 10.836 132.275 1.00 9.52 84 ALA B CA 1
ATOM 2274 C C . ALA D 3 84 ? 41.940 9.576 132.326 1.00 10.22 84 ALA B C 1
ATOM 2275 O O . ALA D 3 84 ? 41.483 8.531 132.757 1.00 14.55 84 ALA B O 1
ATOM 2277 N N . PRO D 3 85 ? 43.163 9.615 131.801 1.00 10.60 85 PRO B N 1
ATOM 2278 C CA . PRO D 3 85 ? 43.954 8.381 131.862 1.00 7.57 85 PRO B CA 1
ATOM 2279 C C . PRO D 3 85 ? 44.113 7.720 133.228 1.00 10.13 85 PRO B C 1
ATOM 2280 O O . PRO D 3 85 ? 44.094 6.493 133.332 1.00 17.03 85 PRO B O 1
ATOM 2284 N N . LYS D 3 86 ? 44.292 8.511 134.281 1.00 14.07 86 LYS B N 1
ATOM 2285 C CA . LYS D 3 86 ? 44.500 7.947 135.607 1.00 16.84 86 LYS B CA 1
ATOM 2286 C C . LYS D 3 86 ? 43.208 7.774 136.393 1.00 16.15 86 LYS B C 1
ATOM 2287 O O . LYS D 3 86 ? 43.161 7.001 137.340 1.00 20.25 86 LYS B O 1
ATOM 2293 N N . TYR D 3 87 ? 42.143 8.447 135.979 1.00 15.36 87 TYR B N 1
ATOM 2294 C CA . TYR D 3 87 ? 40.862 8.372 136.675 1.00 12.50 87 TYR B CA 1
ATOM 2295 C C . TYR D 3 87 ? 39.687 8.037 135.760 1.00 11.36 87 TYR B C 1
ATOM 2296 O O . TYR D 3 87 ? 38.877 8.894 135.421 1.00 14.82 87 TYR B O 1
ATOM 2305 N N . PRO D 3 88 ? 39.549 6.765 135.377 1.00 9.58 88 PRO B N 1
ATOM 2306 C CA . PRO D 3 88 ? 38.459 6.338 134.499 1.00 8.45 88 PRO B CA 1
ATOM 2307 C C . PRO D 3 88 ? 37.146 6.879 135.044 1.00 10.82 88 PRO B C 1
ATOM 2308 O O . PRO D 3 88 ? 36.898 6.815 136.239 1.00 14.47 88 PRO B O 1
ATOM 2312 N N . THR D 3 89 ? 36.284 7.374 134.167 1.00 11.07 89 THR B N 1
ATOM 2313 C CA . THR D 3 89 ? 35.011 7.942 134.579 1.00 8.49 89 THR B CA 1
ATOM 2314 C C . THR D 3 89 ? 33.885 7.377 133.724 1.00 12.26 89 THR B C 1
ATOM 2315 O O . THR D 3 89 ? 34.097 7.118 132.536 1.00 13.17 89 THR B O 1
ATOM 2319 N N . SER D 3 90 ? 32.714 7.145 134.315 1.00 9.46 90 SER B N 1
ATOM 2320 C CA . SER D 3 90 ? 31.577 6.632 133.555 1.00 8.19 90 SER B CA 1
ATOM 2321 C C . SER D 3 90 ? 30.649 7.771 133.169 1.00 10.25 90 SER B C 1
ATOM 2322 O O . SER D 3 90 ? 30.329 8.658 133.970 1.00 16.42 90 SER B O 1
ATOM 2325 N N . VAL D 3 91 ? 30.226 7.764 131.917 1.00 8.40 91 VAL B N 1
ATOM 2326 C CA . VAL D 3 91 ? 29.308 8.787 131.448 1.00 6.07 91 VAL B CA 1
ATOM 2327 C C . VAL D 3 91 ? 28.256 8.107 130.606 1.00 8.36 91 VAL B C 1
ATOM 2328 O O . VAL D 3 91 ? 28.603 7.400 129.662 1.00 10.05 91 VAL B O 1
ATOM 2332 N N . ALA D 3 92 ? 26.991 8.278 130.970 1.00 9.54 92 ALA B N 1
ATOM 2333 C CA . ALA D 3 92 ? 25.902 7.672 130.217 1.00 8.97 92 ALA B CA 1
ATOM 2334 C C . ALA D 3 92 ? 24.969 8.766 129.779 1.00 10.18 92 ALA B C 1
ATOM 2335 O O . ALA D 3 92 ? 24.727 9.714 130.526 1.00 15.95 92 ALA B O 1
ATOM 2337 N N . LEU D 3 93 ? 24.453 8.647 128.567 1.00 9.95 93 LEU B N 1
ATOM 2338 C CA . LEU D 3 93 ? 23.539 9.671 128.118 1.00 9.96 93 LEU B CA 1
ATOM 2339 C C . LEU D 3 93 ? 22.620 9.165 127.021 1.00 10.15 93 LEU B C 1
ATOM 2340 O O . LEU D 3 93 ? 22.881 8.145 126.389 1.00 15.59 93 LEU B O 1
ATOM 2345 N N . VAL D 3 94 ? 21.492 9.845 126.862 1.00 10.67 94 VAL B N 1
ATOM 2346 C CA . VAL D 3 94 ? 20.508 9.500 125.845 1.00 9.37 94 VAL B CA 1
ATOM 2347 C C . VAL D 3 94 ? 19.686 10.737 125.516 1.00 8.12 94 VAL B C 1
ATOM 2348 O O . VAL D 3 94 ? 19.541 11.622 126.357 1.00 7.81 94 VAL B O 1
ATOM 2352 N N . TRP D 3 95 ? 19.201 10.825 124.283 1.00 9.02 95 TRP B N 1
ATOM 2353 C CA . TRP D 3 95 ? 18.382 11.957 123.862 1.00 8.91 95 TRP B CA 1
ATOM 2354 C C . TRP D 3 95 ? 16.929 11.517 123.786 1.00 11.10 95 TRP B C 1
ATOM 2355 O O . TRP D 3 95 ? 16.619 10.525 123.123 1.00 16.09 95 TRP B O 1
ATOM 2366 N N . VAL D 3 96 ? 16.039 12.250 124.444 1.00 9.98 96 VAL B N 1
ATOM 2367 C CA . VAL D 3 96 ? 14.617 11.928 124.398 1.00 9.40 96 VAL B CA 1
ATOM 2368 C C . VAL D 3 96 ? 13.774 13.192 124.202 1.00 11.28 96 VAL B C 1
ATOM 2369 O O . VAL D 3 96 ? 14.260 14.308 124.412 1.00 12.90 96 VAL B O 1
ATOM 2373 N N . PRO D 3 97 ? 12.520 13.042 123.746 1.00 9.83 97 PRO B N 1
ATOM 2374 C CA . PRO D 3 97 ? 11.612 14.184 123.585 1.00 10.65 97 PRO B CA 1
ATOM 2375 C C . PRO D 3 97 ? 11.407 14.728 124.999 1.00 10.88 97 PRO B C 1
ATOM 2376 O O . PRO D 3 97 ? 11.386 13.952 125.952 1.00 15.11 97 PRO B O 1
ATOM 2380 N N . ALA D 3 98 ? 11.224 16.033 125.141 1.00 10.31 98 ALA B N 1
ATOM 2381 C CA . ALA D 3 98 ? 11.055 16.662 126.450 1.00 12.71 98 ALA B CA 1
ATOM 2382 C C . ALA D 3 98 ? 9.883 16.154 127.278 1.00 14.54 98 ALA B C 1
ATOM 2383 O O . ALA D 3 98 ? 9.876 16.341 128.503 1.00 19.79 98 ALA B O 1
ATOM 2385 N N . ASN D 3 99 ? 8.881 15.574 126.622 1.00 14.01 99 ASN B N 1
ATOM 2386 C CA . ASN D 3 99 ? 7.726 15.066 127.352 1.00 12.50 99 ASN B CA 1
ATOM 2387 C C . ASN D 3 99 ? 7.905 13.637 127.826 1.00 16.06 99 ASN B C 1
ATOM 2388 O O . ASN D 3 99 ? 6.976 13.052 128.376 1.00 21.19 99 ASN B O 1
ATOM 2393 N N . SER D 3 100 ? 9.092 13.080 127.618 1.00 14.16 100 SER B N 1
ATOM 2394 C CA . SER D 3 100 ? 9.357 11.735 128.093 1.00 11.98 100 SER B CA 1
ATOM 2395 C C . SER D 3 100 ? 9.458 11.772 129.617 1.00 14.39 100 SER B C 1
ATOM 2396 O O . SER D 3 100 ? 9.952 12.738 130.202 1.00 18.45 100 SER B O 1
ATOM 2399 N N . THR D 3 101 ? 9.013 10.710 130.274 1.00 17.12 101 THR B N 1
ATOM 2400 C CA . THR D 3 101 ? 9.053 10.665 131.729 1.00 17.96 101 THR B CA 1
ATOM 2401 C C . THR D 3 101 ? 10.319 10.026 132.272 1.00 18.08 101 THR B C 1
ATOM 2402 O O . THR D 3 101 ? 10.457 9.880 133.487 1.00 22.50 101 THR B O 1
ATOM 2406 N N . ALA D 3 102 ? 11.228 9.651 131.380 1.00 15.69 102 ALA B N 1
ATOM 2407 C CA . ALA D 3 102 ? 12.492 9.038 131.760 1.00 13.58 102 ALA B CA 1
ATOM 2408 C C . ALA D 3 102 ? 13.378 10.014 132.531 1.00 16.24 102 ALA B C 1
ATOM 2409 O O . ALA D 3 102 ? 13.406 11.218 132.226 1.00 21.05 102 ALA B O 1
ATOM 2411 N N . THR D 3 103 ? 14.093 9.504 133.532 1.00 15.40 103 THR B N 1
ATOM 2412 C CA . THR D 3 103 ? 14.971 10.355 134.326 1.00 18.22 103 THR B CA 1
ATOM 2413 C C . THR D 3 103 ? 16.433 10.005 134.122 1.00 18.90 103 THR B C 1
ATOM 2414 O O . THR D 3 103 ? 16.758 8.943 133.604 1.00 17.49 103 THR B O 1
ATOM 2418 N N . SER D 3 104 ? 17.319 10.896 134.555 1.00 21.22 104 SER B N 1
ATOM 2419 C CA . SER D 3 104 ? 18.749 10.683 134.368 1.00 19.80 104 SER B CA 1
ATOM 2420 C C . SER D 3 104 ? 19.267 9.362 134.910 1.00 19.18 104 SER B C 1
ATOM 2421 O O . SER D 3 104 ? 20.240 8.849 134.379 1.00 24.47 104 SER B O 1
ATOM 2424 N N . THR D 3 105 ? 18.653 8.770 135.927 1.00 18.95 105 THR B N 1
ATOM 2425 C CA . THR D 3 105 ? 19.187 7.501 136.418 1.00 19.48 105 THR B CA 1
ATOM 2426 C C . THR D 3 105 ? 18.690 6.280 135.642 1.00 20.60 105 THR B C 1
ATOM 2427 O O . THR D 3 105 ? 19.037 5.147 135.982 1.00 24.09 105 THR B O 1
ATOM 2431 N N . GLN D 3 106 ? 17.897 6.496 134.594 1.00 18.72 106 GLN B N 1
ATOM 2432 C CA . GLN D 3 106 ? 17.360 5.393 133.805 1.00 14.97 106 GLN B CA 1
ATOM 2433 C C . GLN D 3 106 ? 17.836 5.393 132.356 1.00 13.94 106 GLN B C 1
ATOM 2434 O O . GLN D 3 106 ? 17.156 4.870 131.478 1.00 13.88 106 GLN B O 1
ATOM 2440 N N . VAL D 3 107 ? 19.016 5.938 132.092 1.00 13.60 107 VAL B N 1
ATOM 2441 C CA . VAL D 3 107 ? 19.522 5.976 130.725 1.00 8.48 107 VAL B CA 1
ATOM 2442 C C . VAL D 3 107 ? 19.600 4.593 130.082 1.00 12.25 107 VAL B C 1
ATOM 2443 O O . VAL D 3 107 ? 19.133 4.407 128.960 1.00 13.63 107 VAL B O 1
ATOM 2447 N N . LEU D 3 108 ? 20.180 3.613 130.772 1.00 11.28 108 LEU B N 1
ATOM 2448 C CA . LEU D 3 108 ? 20.288 2.289 130.180 1.00 7.73 108 LEU B CA 1
ATOM 2449 C C . LEU D 3 108 ? 18.961 1.550 130.109 1.00 11.42 108 LEU B C 1
ATOM 2450 O O . LEU D 3 108 ? 18.909 0.469 129.527 1.00 16.34 108 LEU B O 1
ATOM 2455 N N . ASP D 3 109 ? 17.891 2.100 130.672 1.00 13.14 109 ASP B N 1
ATOM 2456 C CA . ASP D 3 109 ? 16.594 1.426 130.591 1.00 13.22 109 ASP B CA 1
ATOM 2457 C C . ASP D 3 109 ? 15.703 2.118 129.555 1.00 13.18 109 ASP B C 1
ATOM 2458 O O . ASP D 3 109 ? 14.500 1.885 129.480 1.00 16.99 109 ASP B O 1
ATOM 2463 N N . THR D 3 110 ? 16.325 2.944 128.721 1.00 10.64 110 THR B N 1
ATOM 2464 C CA . THR D 3 110 ? 15.648 3.685 127.668 1.00 8.45 110 THR B CA 1
ATOM 2465 C C . THR D 3 110 ? 16.218 3.281 126.314 1.00 10.36 110 THR B C 1
ATOM 2466 O O . THR D 3 110 ? 17.431 3.250 126.135 1.00 14.89 110 THR B O 1
ATOM 2470 N N . TYR D 3 111 ? 15.356 2.960 125.359 1.00 11.51 111 TYR B N 1
ATOM 2471 C CA . TYR D 3 111 ? 15.810 2.538 124.042 1.00 9.78 111 TYR B CA 1
ATOM 2472 C C . TYR D 3 111 ? 16.817 3.518 123.465 1.00 11.66 111 TYR B C 1
ATOM 2473 O O . TYR D 3 111 ? 16.507 4.687 123.278 1.00 16.06 111 TYR B O 1
ATOM 2482 N N . GLY D 3 112 ? 18.025 3.053 123.176 1.00 10.21 112 GLY B N 1
ATOM 2483 C CA . GLY D 3 112 ? 19.073 3.896 122.620 1.00 12.34 112 GLY B CA 1
ATOM 2484 C C . GLY D 3 112 ? 20.057 4.416 123.647 1.00 12.75 112 GLY B C 1
ATOM 2485 O O . GLY D 3 112 ? 21.103 4.928 123.274 1.00 20.93 112 GLY B O 1
ATOM 2486 N N . GLY D 3 113 ? 19.775 4.278 124.934 1.00 7.58 113 GLY B N 1
ATOM 2487 C CA . GLY D 3 113 ? 20.665 4.746 125.988 1.00 7.20 113 GLY B CA 1
ATOM 2488 C C . GLY D 3 113 ? 22.069 4.188 125.848 1.00 10.71 113 GLY B C 1
ATOM 2489 O O . GLY D 3 113 ? 22.250 2.992 125.605 1.00 14.65 113 GLY B O 1
ATOM 2490 N N . LEU D 3 114 ? 23.062 5.057 125.999 1.00 8.77 114 LEU B N 1
ATOM 2491 C CA . LEU D 3 114 ? 24.461 4.678 125.892 1.00 6.90 114 LEU B CA 1
ATOM 2492 C C . LEU D 3 114 ? 25.211 4.901 127.192 1.00 9.46 114 LEU B C 1
ATOM 2493 O O . LEU D 3 114 ? 24.899 5.819 127.942 1.00 12.26 114 LEU B O 1
ATOM 2498 N N . HIS D 3 115 ? 26.194 4.050 127.460 1.00 10.97 115 HIS B N 1
ATOM 2499 C CA . HIS D 3 115 ? 27.028 4.172 128.650 1.00 10.29 115 HIS B CA 1
ATOM 2500 C C . HIS D 3 115 ? 28.482 4.018 128.236 1.00 12.87 115 HIS B C 1
ATOM 2501 O O . HIS D 3 115 ? 28.852 2.997 127.658 1.00 18.29 115 HIS B O 1
ATOM 2508 N N . PHE D 3 116 ? 29.315 5.007 128.529 1.00 12.24 116 PHE B N 1
ATOM 2509 C CA . PHE D 3 116 ? 30.713 4.914 128.138 1.00 8.96 116 PHE B CA 1
ATOM 2510 C C . PHE D 3 116 ? 31.695 4.942 129.296 1.00 10.65 116 PHE B C 1
ATOM 2511 O O . PHE D 3 116 ? 31.428 5.526 130.344 1.00 14.66 116 PHE B O 1
ATOM 2519 N N . CYS D 3 117 ? 32.850 4.326 129.057 1.00 6.96 117 CYS B N 1
ATOM 2520 C CA . CYS D 3 117 ? 33.951 4.320 130.002 1.00 6.15 117 CYS B CA 1
ATOM 2521 C C . CYS D 3 117 ? 35.001 5.255 129.430 1.00 10.50 117 CYS B C 1
ATOM 2522 O O . CYS D 3 117 ? 35.586 4.961 128.395 1.00 9.99 117 CYS B O 1
ATOM 2525 N N . ILE D 3 118 ? 35.176 6.411 130.054 1.00 10.98 118 ILE B N 1
ATOM 2526 C CA . ILE D 3 118 ? 36.133 7.424 129.617 1.00 9.79 118 ILE B CA 1
ATOM 2527 C C . ILE D 3 118 ? 37.402 7.291 130.442 1.00 12.22 118 ILE B C 1
ATOM 2528 O O . ILE D 3 118 ? 37.327 7.243 131.664 1.00 17.58 118 ILE B O 1
ATO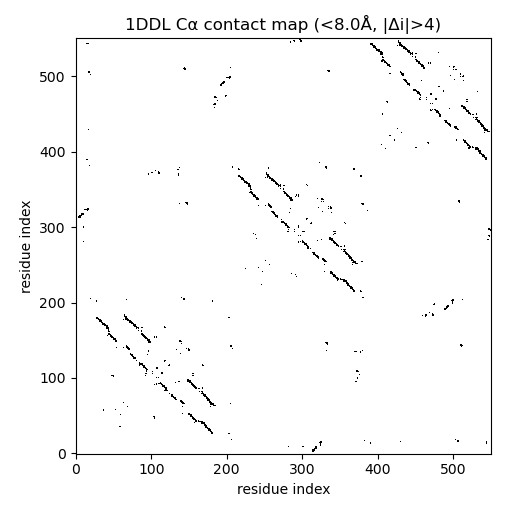M 2533 N N . GLY D 3 119 ? 38.564 7.218 129.809 1.00 13.95 119 GLY B N 1
ATOM 2534 C CA . GLY D 3 119 ? 39.853 7.102 130.494 1.00 13.26 119 GLY B CA 1
ATOM 2535 C C . GLY D 3 119 ? 40.284 5.696 130.863 1.00 18.75 119 GLY B C 1
ATOM 2536 O O . GLY D 3 119 ? 39.534 4.751 130.680 1.00 18.00 119 GLY B O 1
ATOM 2537 N N . GLY D 3 120 ? 41.494 5.511 131.364 1.00 21.05 120 GLY B N 1
ATOM 2538 C CA . GLY D 3 120 ? 41.942 4.195 131.739 1.00 30.33 120 GLY B CA 1
ATOM 2539 C C . GLY D 3 120 ? 43.179 3.563 131.168 1.00 42.85 120 GLY B C 1
ATOM 2540 O O . GLY D 3 120 ? 43.130 2.339 131.022 1.00 51.37 120 GLY B O 1
ATOM 2541 N N . SER D 3 121 ? 44.242 4.326 130.882 1.00 45.39 121 SER B N 1
ATOM 2542 C CA . SER D 3 121 ? 45.556 3.853 130.370 1.00 45.35 121 SER B CA 1
ATOM 2543 C C . SER D 3 121 ? 45.521 3.047 129.060 1.00 39.30 121 SER B C 1
ATOM 2544 O O . SER D 3 121 ? 46.222 3.426 128.105 1.00 30.46 121 SER B O 1
ATOM 2547 N N . VAL D 3 122 ? 44.787 1.918 129.118 1.00 42.24 122 VAL B N 1
ATOM 2548 C CA . VAL D 3 122 ? 44.482 0.877 128.103 1.00 33.93 122 VAL B CA 1
ATOM 2549 C C . VAL D 3 122 ? 43.363 1.388 127.184 1.00 31.14 122 VAL B C 1
ATOM 2550 O O . VAL D 3 122 ? 43.183 1.001 126.011 1.00 26.87 122 VAL B O 1
ATOM 2554 N N . ASN D 3 123 ? 42.609 2.295 127.781 1.00 26.04 123 ASN B N 1
ATOM 2555 C CA . ASN D 3 123 ? 41.521 2.902 127.064 1.00 40.00 123 ASN B CA 1
ATOM 2556 C C . ASN D 3 123 ? 42.012 3.860 125.984 1.00 41.47 123 ASN B C 1
ATOM 2557 O O . ASN D 3 123 ? 43.174 3.913 125.612 1.00 45.73 123 ASN B O 1
ATOM 2562 N N . SER D 3 124 ? 41.048 4.591 125.442 1.00 40.00 124 SER B N 1
ATOM 2563 C CA . SER D 3 124 ? 41.300 5.602 124.451 1.00 33.02 124 SER B CA 1
ATOM 2564 C C . SER D 3 124 ? 40.766 6.911 125.048 1.00 33.56 124 SER B C 1
ATOM 2565 O O . SER D 3 124 ? 39.811 6.982 125.859 1.00 28.51 124 SER B O 1
ATOM 2568 N N . VAL D 3 125 ? 41.454 7.992 124.713 1.00 27.91 125 VAL B N 1
ATOM 2569 C CA . VAL D 3 125 ? 40.979 9.254 125.239 1.00 19.59 125 VAL B CA 1
ATOM 2570 C C . VAL D 3 125 ? 40.486 10.114 124.092 1.00 17.68 125 VAL B C 1
ATOM 2571 O O . VAL D 3 125 ? 40.559 11.334 124.137 1.00 22.47 125 VAL B O 1
ATOM 2575 N N . LYS D 3 126 ? 40.017 9.454 123.039 1.00 16.46 126 LYS B N 1
ATOM 2576 C CA . LYS D 3 126 ? 39.473 10.144 121.881 1.00 15.20 126 LYS B CA 1
ATOM 2577 C C . LYS D 3 126 ? 38.105 10.685 122.302 1.00 14.76 126 LYS B C 1
ATOM 2578 O O . LYS D 3 126 ? 37.409 10.080 123.113 1.00 17.90 126 LYS B O 1
ATOM 2584 N N . PRO D 3 127 ? 37.750 11.893 121.872 1.00 11.95 127 PRO B N 1
ATOM 2585 C CA . PRO D 3 127 ? 36.445 12.491 122.172 1.00 11.73 127 PRO B CA 1
ATOM 2586 C C . PRO D 3 127 ? 35.347 11.692 121.485 1.00 12.34 127 PRO B C 1
ATOM 2587 O O . PRO D 3 127 ? 35.592 11.059 120.463 1.00 14.96 127 PRO B O 1
ATOM 2591 N N . ILE D 3 128 ? 34.134 11.760 122.024 1.00 10.17 128 ILE B N 1
ATOM 2592 C CA . ILE D 3 128 ? 32.996 11.027 121.485 1.00 6.29 128 ILE B CA 1
ATOM 2593 C C . ILE D 3 128 ? 31.832 11.933 121.143 1.00 6.53 128 ILE B C 1
ATOM 2594 O O . ILE D 3 128 ? 31.437 12.783 121.946 1.00 11.59 128 ILE B O 1
ATOM 2599 N N . ASP D 3 129 ? 31.255 11.709 119.972 1.00 7.44 129 ASP B N 1
ATOM 2600 C CA . ASP D 3 129 ? 30.115 12.500 119.511 1.00 7.39 129 ASP B CA 1
ATOM 2601 C C . ASP D 3 129 ? 28.848 11.659 119.548 1.00 9.52 129 ASP B C 1
ATOM 2602 O O . ASP D 3 129 ? 28.886 10.473 119.229 1.00 15.06 129 ASP B O 1
ATOM 2607 N N . VAL D 3 130 ? 27.738 12.231 119.991 1.00 10.22 130 VAL B N 1
ATOM 2608 C CA . VAL D 3 130 ? 26.464 11.517 119.977 1.00 8.38 130 VAL B CA 1
ATOM 2609 C C . VAL D 3 130 ? 25.448 12.488 119.393 1.00 11.62 130 VAL B C 1
ATOM 2610 O O . VAL D 3 130 ? 25.030 13.424 120.060 1.00 14.46 130 VAL B O 1
ATOM 2614 N N . GLU D 3 131 ? 25.112 12.312 118.121 1.00 14.43 131 GLU B N 1
ATOM 2615 C CA . GLU D 3 131 ? 24.174 13.187 117.436 1.00 15.52 131 GLU B CA 1
ATOM 2616 C C . GLU D 3 131 ? 22.738 13.019 117.898 1.00 13.97 131 GLU B C 1
ATOM 2617 O O . GLU D 3 131 ? 22.288 11.921 118.222 1.00 19.02 131 GLU B O 1
ATOM 2623 N N . ALA D 3 132 ? 22.015 14.128 117.947 1.00 13.20 132 ALA B N 1
ATOM 2624 C CA . ALA D 3 132 ? 20.603 14.091 118.307 1.00 10.99 132 ALA B CA 1
ATOM 2625 C C . ALA D 3 132 ? 19.845 13.896 116.999 1.00 12.06 132 ALA B C 1
ATOM 2626 O O . ALA D 3 132 ? 20.127 14.587 116.024 1.00 15.79 132 ALA B O 1
ATOM 2628 N N . ASN D 3 133 ? 18.925 12.944 116.923 1.00 15.66 133 ASN B N 1
ATOM 2629 C CA . ASN D 3 133 ? 18.198 12.753 115.673 1.00 13.28 133 ASN B CA 1
ATOM 2630 C C . ASN D 3 133 ? 17.049 13.751 115.567 1.00 14.87 133 ASN B C 1
ATOM 2631 O O . ASN D 3 133 ? 15.998 13.571 116.177 1.00 18.23 133 ASN B O 1
ATOM 2636 N N . LEU D 3 134 ? 17.239 14.799 114.776 1.00 13.57 134 LEU B N 1
ATOM 2637 C CA . LEU D 3 134 ? 16.226 15.827 114.639 1.00 12.76 134 LEU B CA 1
ATOM 2638 C C . LEU D 3 134 ? 15.041 15.434 113.771 1.00 18.92 134 LEU B C 1
ATOM 2639 O O . LEU D 3 134 ? 14.258 16.303 113.373 1.00 24.24 134 LEU B O 1
ATOM 2644 N N . THR D 3 135 ? 14.932 14.161 113.401 1.00 23.26 135 THR B N 1
ATOM 2645 C CA . THR D 3 135 ? 13.739 13.772 112.653 1.00 28.38 135 THR B CA 1
ATOM 2646 C C . THR D 3 135 ? 12.802 13.091 113.655 1.00 29.98 135 THR B C 1
ATOM 2647 O O . THR D 3 13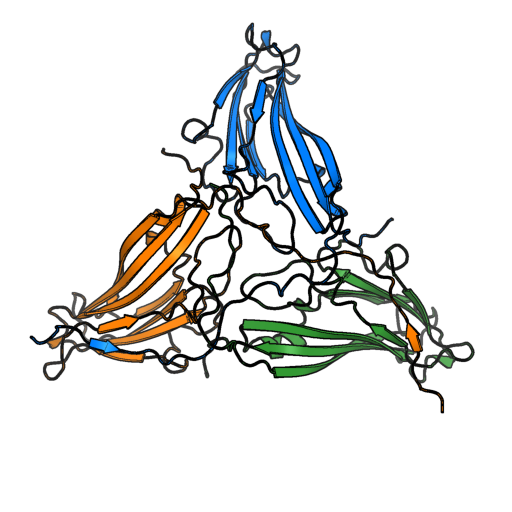5 ? 11.589 13.130 113.463 1.00 38.48 135 THR B O 1
ATOM 2651 N N . ASN D 3 136 ? 13.358 12.535 114.734 1.00 25.58 136 ASN B N 1
ATOM 2652 C CA . ASN D 3 136 ? 12.570 11.918 115.801 1.00 28.40 136 ASN B CA 1
ATOM 2653 C C . ASN D 3 136 ? 12.179 13.032 116.763 1.00 27.69 136 ASN B C 1
ATOM 2654 O O . ASN D 3 136 ? 11.000 13.271 116.998 1.00 37.45 136 ASN B O 1
ATOM 2659 N N . LEU D 3 137 ? 13.164 13.754 117.285 1.00 21.78 137 LEU B N 1
ATOM 2660 C CA . LEU D 3 137 ? 12.893 14.862 118.194 1.00 14.46 137 LEU B CA 1
ATOM 2661 C C . LEU D 3 137 ? 12.484 16.107 117.410 1.00 14.64 137 LEU B C 1
ATOM 2662 O O . LEU D 3 137 ? 12.950 16.319 116.297 1.00 17.98 137 LEU B O 1
ATOM 2667 N N . ASN D 3 138 ? 11.587 16.914 117.963 1.00 11.76 138 ASN B N 1
ATOM 2668 C CA . ASN D 3 138 ? 11.126 18.132 117.304 1.00 10.57 138 ASN B CA 1
ATOM 2669 C C . ASN D 3 138 ? 12.190 19.223 117.419 1.00 11.87 138 ASN B C 1
ATOM 2670 O O . ASN D 3 138 ? 12.503 19.689 118.515 1.00 14.43 138 ASN B O 1
ATOM 2675 N N . PRO D 3 139 ? 12.715 19.696 116.281 1.00 11.38 139 PRO B N 1
ATOM 2676 C CA . PRO D 3 139 ? 13.760 20.724 116.273 1.00 10.74 139 PRO B CA 1
ATOM 2677 C C . PRO D 3 139 ? 13.327 22.153 116.548 1.00 12.09 139 PRO B C 1
ATOM 2678 O O . PRO D 3 139 ? 14.167 23.020 116.754 1.00 16.13 139 PRO B O 1
ATOM 2682 N N . ILE D 3 140 ? 12.026 22.418 116.543 1.00 15.01 140 ILE B N 1
ATOM 2683 C CA . ILE D 3 140 ? 11.545 23.772 116.784 1.00 14.07 140 ILE B CA 1
ATOM 2684 C C . ILE D 3 140 ? 11.456 24.092 118.265 1.00 13.87 140 ILE B C 1
ATOM 2685 O O . ILE D 3 140 ? 10.433 23.853 118.892 1.00 15.26 140 ILE B O 1
ATOM 2690 N N . ILE D 3 141 ? 12.510 24.675 118.822 1.00 13.95 141 ILE B N 1
ATOM 2691 C CA . ILE D 3 141 ? 12.529 24.971 120.247 1.00 13.71 141 ILE B CA 1
ATOM 2692 C C . ILE D 3 141 ? 11.884 26.298 120.621 1.00 15.73 141 ILE B C 1
ATOM 2693 O O . ILE D 3 141 ? 11.817 26.671 121.799 1.00 20.59 141 ILE B O 1
ATOM 2698 N N . LYS D 3 142 ? 11.469 27.061 119.621 1.00 13.37 142 LYS B N 1
ATOM 2699 C CA . LYS D 3 142 ? 10.801 28.320 119.926 1.00 12.06 142 LYS B CA 1
ATOM 2700 C C . LYS D 3 142 ? 9.915 28.696 118.762 1.00 14.33 142 LYS B C 1
ATOM 2701 O O . LYS D 3 142 ? 10.355 28.686 117.609 1.00 14.12 142 LYS B O 1
ATOM 2707 N N . ALA D 3 143 ? 8.659 28.996 119.078 1.00 13.45 143 ALA B N 1
ATOM 2708 C CA . ALA D 3 143 ? 7.713 29.337 118.031 1.00 11.68 143 ALA B CA 1
ATOM 2709 C C . ALA D 3 143 ? 6.471 30.016 118.596 1.00 12.84 143 ALA B C 1
ATOM 2710 O O . ALA D 3 143 ? 6.404 30.268 119.798 1.00 14.85 143 ALA B O 1
ATOM 2712 N N . SER D 3 144 ? 5.506 30.348 117.743 1.00 16.08 144 SER B N 1
ATOM 2713 C CA . SER D 3 144 ? 4.280 30.993 118.215 1.00 16.40 144 SER B CA 1
ATOM 2714 C C . SER D 3 144 ? 3.492 30.038 119.096 1.00 19.00 144 SER B C 1
ATOM 2715 O O . SER D 3 144 ? 2.761 30.433 120.006 1.00 20.36 144 SER B O 1
ATOM 2718 N N . THR D 3 145 ? 3.681 28.761 118.778 1.00 20.53 145 THR B N 1
ATOM 2719 C CA . THR D 3 145 ? 3.079 27.625 119.462 1.00 21.69 145 THR B CA 1
ATOM 2720 C C . THR D 3 145 ? 4.103 27.004 120.394 1.00 20.18 145 THR B C 1
ATOM 2721 O O . THR D 3 145 ? 5.298 27.004 120.094 1.00 22.88 145 THR B O 1
ATOM 2725 N N . THR D 3 146 ? 3.642 26.461 121.512 1.00 18.87 146 THR B N 1
ATOM 2726 C CA . THR D 3 146 ? 4.556 25.787 122.415 1.00 18.31 146 THR B CA 1
ATOM 2727 C C . THR D 3 146 ? 4.529 24.291 122.079 1.00 19.49 146 THR B C 1
ATOM 2728 O O . THR D 3 146 ? 3.456 23.700 121.990 1.00 24.60 146 THR B O 1
ATOM 2732 N N . PHE D 3 147 ? 5.682 23.673 121.836 1.00 17.77 147 PHE B N 1
ATOM 2733 C CA . PHE D 3 147 ? 5.750 22.248 121.530 1.00 11.90 147 PHE B CA 1
ATOM 2734 C C . PHE D 3 147 ? 6.281 21.496 122.731 1.00 13.00 147 PHE B C 1
ATOM 2735 O O . PHE D 3 147 ? 7.124 21.985 123.482 1.00 21.57 147 PHE B O 1
ATOM 2743 N N . THR D 3 148 ? 5.804 20.276 122.899 1.00 15.02 148 THR B N 1
ATOM 2744 C CA . THR D 3 148 ? 6.181 19.485 124.059 1.00 17.31 148 THR B CA 1
ATOM 2745 C C . THR D 3 148 ? 7.230 18.421 123.800 1.00 17.70 148 THR B C 1
ATOM 2746 O O . THR D 3 148 ? 7.752 17.872 124.773 1.00 18.93 148 THR B O 1
ATOM 2750 N N . ASP D 3 149 ? 7.553 18.170 122.531 1.00 10.34 149 ASP B N 1
ATOM 2751 C CA . ASP D 3 149 ? 8.508 17.131 122.166 1.00 10.37 149 ASP B CA 1
ATOM 2752 C C . ASP D 3 149 ? 9.882 17.604 121.664 1.00 13.55 149 ASP B C 1
ATOM 2753 O O . ASP D 3 149 ? 10.494 16.984 120.783 1.00 12.43 149 ASP B O 1
ATOM 2758 N N . THR D 3 150 ? 10.389 18.698 122.215 1.00 11.62 150 THR B N 1
ATOM 2759 C CA . THR D 3 150 ? 11.694 19.187 121.795 1.00 11.11 150 THR B CA 1
ATOM 2760 C C . THR D 3 150 ? 12.795 18.357 122.467 1.00 14.96 150 THR B C 1
ATOM 2761 O O . THR D 3 150 ? 12.545 17.576 123.389 1.00 15.20 150 THR B O 1
ATOM 2765 N N . PRO D 3 151 ? 14.043 18.495 122.004 1.00 13.03 151 PRO B N 1
ATOM 2766 C CA . PRO D 3 151 ? 15.112 17.680 122.582 1.00 8.06 151 PRO B CA 1
ATOM 2767 C C . PRO D 3 151 ? 15.460 17.881 124.038 1.00 10.82 151 PRO B C 1
ATOM 2768 O O . PRO D 3 151 ? 15.605 19.010 124.505 1.00 14.98 151 PRO B O 1
ATOM 2772 N N . LYS D 3 152 ? 15.587 16.766 124.746 1.00 8.90 152 LYS B N 1
ATOM 2773 C CA . LYS D 3 152 ? 15.971 16.778 126.150 1.00 9.88 152 LYS B CA 1
ATOM 2774 C C . LYS D 3 152 ? 17.109 15.773 126.272 1.00 11.01 152 LYS B C 1
ATOM 2775 O O . LYS D 3 152 ? 17.048 14.674 125.732 1.00 15.56 152 LYS B O 1
ATOM 2781 N N . LEU D 3 153 ? 18.203 16.175 126.894 1.00 10.70 153 LEU B N 1
ATOM 2782 C CA . LEU D 3 153 ? 19.327 15.273 127.040 1.00 7.54 153 LEU B CA 1
ATOM 2783 C C . LEU D 3 153 ? 19.400 14.787 128.476 1.00 10.41 153 LEU B C 1
ATOM 2784 O O . LEU D 3 153 ? 19.331 15.587 129.404 1.00 11.25 153 LEU B O 1
ATOM 2789 N N . LEU D 3 154 ? 19.502 13.478 128.667 1.00 9.01 154 LEU B N 1
ATOM 2790 C CA . LEU D 3 154 ? 19.625 12.942 130.011 1.00 8.87 154 LEU B CA 1
ATOM 2791 C C . LEU D 3 154 ? 21.037 12.413 130.187 1.00 10.10 154 LEU B C 1
ATOM 2792 O O . LEU D 3 154 ? 21.551 11.743 129.302 1.00 12.70 154 LEU B O 1
ATOM 2797 N N . TYR D 3 155 ? 21.703 12.743 131.285 1.00 10.65 155 TYR B N 1
ATOM 2798 C CA . TYR D 3 155 ? 23.034 12.198 131.471 1.00 9.13 155 TYR B CA 1
ATOM 2799 C C . TYR D 3 155 ? 23.288 11.859 132.930 1.00 13.51 155 TYR B C 1
ATOM 2800 O O . TYR D 3 155 ? 22.719 12.443 133.854 1.00 15.20 155 TYR B O 1
ATOM 2809 N N . TYR D 3 156 ? 24.158 10.879 133.110 1.00 15.27 156 TYR B N 1
ATOM 2810 C CA . TYR D 3 156 ? 24.529 10.356 134.411 1.00 16.59 156 TYR B CA 1
ATOM 2811 C C . TYR D 3 156 ? 26.023 10.120 134.361 1.00 16.43 156 TYR B C 1
ATOM 2812 O O . TYR D 3 156 ? 26.548 9.687 133.344 1.00 20.45 156 TYR B O 1
ATOM 2821 N N . SER D 3 157 ? 26.726 10.419 135.436 1.00 14.13 157 SER B N 1
ATOM 2822 C CA . SER D 3 157 ? 28.154 10.204 135.437 1.00 10.33 157 SER B CA 1
ATOM 2823 C C . SER D 3 157 ? 28.576 9.699 136.799 1.00 13.56 157 SER B C 1
ATOM 2824 O O . SER D 3 157 ? 28.103 10.185 137.818 1.00 18.40 157 SER B O 1
ATOM 2827 N N . LYS D 3 158 ? 29.438 8.693 136.825 1.00 13.48 158 LYS B N 1
ATOM 2828 C CA . LYS D 3 158 ? 29.918 8.153 138.084 1.00 14.79 158 LYS B CA 1
ATOM 2829 C C . LYS D 3 158 ? 31.431 8.395 138.140 1.00 15.03 158 LYS B C 1
ATOM 2830 O O . LYS D 3 158 ? 32.136 8.115 137.177 1.00 16.43 158 LYS B O 1
ATOM 2836 N N . ALA D 3 159 ? 31.933 8.959 139.233 1.00 16.51 159 ALA B N 1
ATOM 2837 C CA . ALA D 3 159 ? 33.358 9.244 139.380 1.00 10.91 159 ALA B CA 1
ATOM 2838 C C . ALA D 3 159 ? 34.029 8.289 140.354 1.00 15.17 159 ALA B C 1
ATOM 2839 O O . ALA D 3 159 ? 33.365 7.632 141.166 1.00 22.71 159 ALA B O 1
ATOM 2841 N N . GLN D 3 160 ? 35.354 8.237 140.284 1.00 14.11 160 GLN B N 1
ATOM 2842 C CA . GLN D 3 160 ? 36.135 7.372 141.162 1.00 17.34 160 GLN B CA 1
ATOM 2843 C C . GLN D 3 160 ? 35.915 7.768 142.619 1.00 21.79 160 GLN B C 1
ATOM 2844 O O . GLN D 3 160 ? 35.768 8.955 142.914 1.00 24.07 160 GLN B O 1
ATOM 2850 N N . ALA D 3 161 ? 35.904 6.799 143.531 1.00 25.50 161 ALA B N 1
ATOM 2851 C CA . ALA D 3 161 ? 35.701 7.083 144.957 1.00 26.08 161 ALA B CA 1
ATOM 2852 C C . ALA D 3 161 ? 36.720 8.098 145.464 1.00 28.19 161 ALA B C 1
ATOM 2853 O O . ALA D 3 161 ? 36.388 9.020 146.221 1.00 33.58 161 ALA B O 1
ATOM 2855 N N . THR D 3 162 ? 37.965 7.856 145.069 1.00 25.13 162 THR B N 1
ATOM 2856 C CA . THR D 3 162 ? 39.116 8.699 145.366 1.00 27.53 162 THR B CA 1
ATOM 2857 C C . THR D 3 162 ? 39.267 9.519 144.097 1.00 27.46 162 THR B C 1
ATOM 2858 O O . THR D 3 162 ? 40.033 9.161 143.209 1.00 28.73 162 THR B O 1
ATOM 2862 N N . ALA D 3 163 ? 38.495 10.595 144.006 1.00 28.45 163 ALA B N 1
ATOM 2863 C CA . ALA D 3 163 ? 38.467 11.449 142.826 1.00 26.25 163 ALA B CA 1
ATOM 2864 C C . ALA D 3 163 ? 39.550 12.504 142.740 1.00 25.94 163 ALA B C 1
ATOM 2865 O O . ALA D 3 163 ? 40.189 12.866 143.723 1.00 33.11 163 ALA B O 1
ATOM 2867 N N . PRO D 3 164 ? 39.769 13.001 141.519 1.00 23.77 164 PRO B N 1
ATOM 2868 C CA . PRO D 3 164 ? 40.724 14.058 141.190 1.00 23.92 164 PRO B CA 1
ATOM 2869 C C . PRO D 3 164 ? 40.107 15.407 141.571 1.00 28.64 164 PRO B C 1
ATOM 2870 O O . PRO D 3 164 ? 38.937 15.484 141.959 1.00 30.74 164 PRO B O 1
ATOM 2874 N N . THR D 3 165 ? 40.885 16.478 141.463 1.00 33.10 165 THR B N 1
ATOM 2875 C CA . THR D 3 165 ? 40.379 17.797 141.834 1.00 36.57 165 THR B CA 1
ATOM 2876 C C . THR D 3 165 ? 40.027 18.630 140.616 1.00 33.45 165 THR B C 1
ATOM 2877 O O . THR D 3 165 ? 39.442 19.711 140.745 1.00 39.24 165 THR B O 1
ATOM 2881 N N . SER D 3 166 ? 40.414 18.111 139.454 1.00 26.89 166 SER B N 1
ATOM 2882 C CA . SER D 3 166 ? 40.146 18.709 138.150 1.00 21.36 166 SER B CA 1
ATOM 2883 C C . SER D 3 166 ? 39.280 17.724 137.369 1.00 18.51 166 SER B C 1
ATOM 2884 O O . SER D 3 166 ? 39.420 16.520 137.535 1.00 14.60 166 SER B O 1
ATOM 2887 N N . PRO D 3 167 ? 38.381 18.199 136.502 1.00 16.66 167 PRO B N 1
ATOM 2888 C CA . PRO D 3 167 ? 37.547 17.229 135.788 1.00 13.10 167 PRO B CA 1
ATOM 2889 C C . PRO D 3 167 ? 38.284 16.314 134.818 1.00 12.37 167 PRO B C 1
ATOM 2890 O O . PRO D 3 167 ? 39.319 16.697 134.272 1.00 13.61 167 PRO B O 1
ATOM 2894 N N . THR D 3 168 ? 37.743 15.110 134.631 1.00 11.11 168 THR B N 1
ATOM 2895 C CA . THR D 3 168 ? 38.311 14.126 133.715 1.00 10.29 168 THR B CA 1
ATOM 2896 C C . THR D 3 168 ? 37.750 14.294 132.306 1.00 10.72 168 THR B C 1
ATOM 2897 O O . THR D 3 168 ? 38.313 13.765 131.352 1.00 12.77 168 THR B O 1
ATOM 2901 N N . CYS D 3 169 ? 36.612 14.967 132.168 1.00 10.52 169 CYS B N 1
ATOM 2902 C CA . CYS D 3 169 ? 36.058 15.220 130.840 1.00 10.25 169 CYS B CA 1
ATOM 2903 C C . CYS D 3 169 ? 35.015 16.316 130.875 1.00 8.98 169 CYS B C 1
ATOM 2904 O O . CYS D 3 169 ? 34.479 16.642 131.931 1.00 13.14 169 CYS B O 1
ATOM 2907 N N . TYR D 3 170 ? 34.754 16.898 129.712 1.00 8.66 170 TYR B N 1
ATOM 2908 C CA . TYR D 3 170 ? 33.762 17.953 129.599 1.00 6.13 170 TYR B CA 1
ATOM 2909 C C . TYR D 3 170 ? 32.663 17.475 128.676 1.00 7.67 170 TYR B C 1
ATOM 2910 O O . TYR D 3 170 ? 32.911 16.776 127.691 1.00 11.63 170 TYR B O 1
ATOM 2919 N N . LEU D 3 171 ? 31.439 17.827 129.024 1.00 8.95 171 LEU B N 1
ATOM 2920 C CA . LEU D 3 171 ? 30.309 17.444 128.207 1.00 6.99 171 LEU B CA 1
ATOM 2921 C C . LEU D 3 171 ? 29.784 18.719 127.597 1.00 8.41 171 LEU B C 1
ATOM 2922 O O . LEU D 3 171 ? 29.469 19.677 128.294 1.00 14.36 171 LEU B O 1
ATOM 2927 N N . THR D 3 172 ? 29.699 18.746 126.282 1.00 7.19 172 THR B N 1
ATOM 2928 C CA . THR D 3 172 ? 29.208 19.946 125.641 1.00 6.70 172 THR B CA 1
ATOM 2929 C C . THR D 3 172 ? 28.187 19.600 124.565 1.00 7.73 172 THR B C 1
ATOM 2930 O O . THR D 3 172 ? 28.049 18.434 124.175 1.00 10.22 172 THR B O 1
ATOM 2934 N N . ILE D 3 173 ? 27.421 20.602 124.138 1.00 7.34 173 ILE B N 1
ATOM 2935 C CA . ILE D 3 173 ? 26.487 20.393 123.041 1.00 8.97 173 ILE B CA 1
ATOM 2936 C C . ILE D 3 173 ? 26.841 21.411 121.976 1.00 10.06 173 ILE B C 1
ATOM 2937 O O . ILE D 3 173 ? 27.259 22.534 122.256 1.00 10.84 173 ILE B O 1
ATOM 2942 N N . GLN D 3 174 ? 26.701 21.010 120.724 1.00 10.95 174 GLN B N 1
ATOM 2943 C CA . GLN D 3 174 ? 27.041 21.938 119.678 1.00 10.61 174 GLN B CA 1
ATOM 2944 C C . GLN D 3 174 ? 26.116 21.761 118.504 1.00 12.65 174 GLN B C 1
ATOM 2945 O O . GLN D 3 174 ? 25.651 20.657 118.232 1.00 20.46 174 GLN B O 1
ATOM 2951 N N . GLY D 3 175 ? 25.854 22.856 117.808 1.00 11.59 175 GLY B N 1
ATOM 2952 C CA . GLY D 3 175 ? 24.985 22.851 116.648 1.00 12.98 175 GLY B CA 1
ATOM 2953 C C . GLY D 3 175 ? 24.836 24.224 116.082 1.00 13.19 175 GLY B C 1
ATOM 2954 O O . GLY D 3 175 ? 25.621 25.125 116.376 1.00 15.89 175 GLY B O 1
ATOM 2955 N N . GLN D 3 176 ? 23.823 24.344 115.237 1.00 12.42 176 GLN B N 1
ATOM 2956 C CA . GLN D 3 176 ? 23.477 25.579 114.563 1.00 14.01 176 GLN B CA 1
ATOM 2957 C C . GLN D 3 176 ? 21.979 25.766 114.702 1.00 15.92 176 GLN B C 1
ATOM 2958 O O . GLN D 3 176 ? 21.207 24.818 114.547 1.00 14.04 176 GLN B O 1
ATOM 2964 N N . ILE D 3 177 ? 21.565 26.988 115.005 1.00 15.21 177 ILE B N 1
ATOM 2965 C CA . ILE D 3 177 ? 20.146 27.234 115.151 1.00 13.20 177 ILE B CA 1
ATOM 2966 C C . ILE D 3 177 ? 19.641 28.274 114.154 1.00 14.01 177 ILE B C 1
ATOM 2967 O O . ILE D 3 177 ? 20.270 29.306 113.974 1.00 17.82 177 ILE B O 1
ATOM 2972 N N . GLU D 3 178 ? 18.572 27.964 113.425 1.00 15.18 178 GLU B N 1
ATOM 2973 C CA . GLU D 3 178 ? 17.998 28.894 112.456 1.00 13.37 178 GLU B CA 1
ATOM 2974 C C . GLU D 3 178 ? 17.090 29.864 113.204 1.00 15.11 178 GLU B C 1
ATOM 2975 O O . GLU D 3 178 ? 16.185 29.454 113.930 1.00 16.15 178 GLU B O 1
ATOM 2981 N N . LEU D 3 179 ? 17.358 31.156 113.079 1.00 12.59 179 LEU B N 1
ATOM 2982 C CA . LEU D 3 179 ? 16.569 32.162 113.774 1.00 10.12 179 LEU B CA 1
ATOM 2983 C C . LEU D 3 179 ? 15.816 33.063 112.802 1.00 14.66 179 LEU B C 1
ATOM 2984 O O . LEU D 3 179 ? 16.318 33.378 111.721 1.00 12.99 179 LEU B O 1
ATOM 2989 N N . SER D 3 180 ? 14.601 33.461 113.174 1.00 13.87 180 SER B N 1
ATOM 2990 C CA . SER D 3 180 ? 13.818 34.355 112.331 1.00 15.19 180 SER B CA 1
ATOM 2991 C C . SER D 3 180 ? 12.728 35.054 113.136 1.00 16.07 180 SER B C 1
ATOM 2992 O O . SER D 3 180 ? 12.437 34.661 114.266 1.00 19.62 180 SER B O 1
ATOM 2995 N N . SER D 3 181 ? 12.173 36.126 112.577 1.00 14.51 181 SER B N 1
ATOM 2996 C CA . SER D 3 181 ? 11.120 36.895 113.228 1.00 12.30 181 SER B CA 1
ATOM 2997 C C . SER D 3 181 ? 11.508 37.579 114.521 1.00 15.39 181 SER B C 1
ATOM 2998 O O . SER D 3 181 ? 11.239 37.096 115.628 1.00 18.35 181 SER B O 1
ATOM 3001 N N . PRO D 3 182 ? 12.156 38.734 114.385 1.00 13.38 182 PRO B N 1
ATOM 3002 C CA . PRO D 3 182 ? 12.587 39.544 115.522 1.00 10.13 182 PRO B CA 1
ATOM 3003 C C . PRO D 3 182 ? 11.468 39.661 116.550 1.00 12.77 182 PRO B C 1
ATOM 3004 O O . PRO D 3 182 ? 10.302 39.882 116.203 1.00 14.55 182 PRO B O 1
ATOM 3008 N N . LEU D 3 183 ? 11.841 39.491 117.812 1.00 11.82 183 LEU B N 1
ATOM 3009 C CA . LEU D 3 183 ? 10.897 39.612 118.904 1.00 12.09 183 LEU B CA 1
ATOM 3010 C C . LEU D 3 183 ? 11.327 40.855 119.683 1.00 14.30 183 LEU B C 1
ATOM 3011 O O . LEU D 3 183 ? 12.413 40.922 120.240 1.00 17.67 183 LEU B O 1
ATOM 3016 N N . LEU D 3 184 ? 10.496 41.888 119.680 1.00 14.85 184 LEU B N 1
ATOM 3017 C CA . LEU D 3 184 ? 10.858 43.124 120.348 1.00 12.09 184 LEU B CA 1
ATOM 3018 C C . LEU D 3 184 ? 11.156 42.992 121.832 1.00 16.53 184 LEU B C 1
ATOM 3019 O O . LEU D 3 184 ? 10.283 42.651 122.625 1.00 19.71 184 LEU B O 1
ATOM 3024 N N . GLN D 3 185 ? 12.407 43.285 122.185 1.00 18.60 185 GLN B N 1
ATOM 3025 C CA . GLN D 3 185 ? 12.906 43.268 123.557 1.00 16.08 185 GLN B CA 1
ATOM 3026 C C . GLN D 3 185 ? 13.531 44.642 123.804 1.00 18.10 185 GLN B C 1
ATOM 3027 O O . GLN D 3 185 ? 13.602 45.445 122.874 1.00 20.91 185 GLN B O 1
ATOM 3033 N N A ALA D 3 186 ? 13.853 44.951 125.054 0.68 13.93 186 ALA B N 1
ATOM 3034 N N B ALA D 3 186 ? 14.121 44.853 124.981 0.32 21.50 186 ALA B N 1
ATOM 3035 C CA A ALA D 3 186 ? 14.476 46.227 125.372 0.68 10.79 186 ALA B CA 1
ATOM 3036 C CA B ALA D 3 186 ? 14.749 46.127 125.342 0.32 23.84 186 ALA B CA 1
ATOM 3037 C C A ALA D 3 186 ? 15.985 46.100 125.170 0.68 14.42 186 ALA B C 1
ATOM 3038 C C B ALA D 3 186 ? 16.276 46.209 125.156 0.32 28.56 186 ALA B C 1
ATOM 3039 O O A ALA D 3 186 ? 16.499 44.974 125.121 0.68 19.36 186 ALA B O 1
ATOM 3040 O O B ALA D 3 186 ? 16.756 46.808 124.186 0.32 26.42 186 ALA B O 1
ATOM 3043 N N A SER D 3 187 ? 16.698 47.217 125.066 0.68 13.98 187 SER B N 1
ATOM 3044 N N B SER D 3 187 ? 17.051 45.641 126.083 0.32 35.35 187 SER B N 1
ATOM 3045 C CA A SER D 3 187 ? 18.141 47.161 124.882 0.68 13.35 187 SER B CA 1
ATOM 3046 C CA B SER D 3 187 ? 18.516 45.695 125.978 0.32 39.71 187 SER B CA 1
ATOM 3047 C C A SER D 3 187 ? 18.907 47.628 126.126 0.68 23.47 187 SER B C 1
ATOM 3048 C C B SER D 3 187 ? 19.277 44.878 127.038 0.32 41.33 187 SER B C 1
ATOM 3049 O O A SER D 3 187 ? 20.140 47.544 126.177 0.68 28.51 187 SER B O 1
ATOM 3050 O O B SER D 3 187 ? 18.703 44.044 127.751 0.32 39.97 187 SER B O 1
ATOM 3055 N N A SER D 3 188 ? 18.174 48.040 127.160 0.68 31.46 188 SER B N 1
ATOM 3056 N N B SER D 3 188 ? 20.590 45.110 127.083 0.32 42.79 188 SER B N 1
ATOM 3057 C CA A SER D 3 188 ? 18.766 48.497 128.416 0.68 39.42 188 SER B CA 1
ATOM 3058 C CA B SER D 3 188 ? 21.512 44.455 128.009 0.32 43.36 188 SER B CA 1
ATOM 3059 C C A SER D 3 188 ? 19.074 47.326 129.358 0.68 47.83 188 SER B C 1
ATOM 3060 C C B SER D 3 188 ? 22.360 45.487 128.761 0.32 44.51 188 SER B C 1
ATOM 3061 O O A SER D 3 188 ? 18.260 46.371 129.423 0.68 48.87 188 SER B O 1
ATOM 3062 O O B SER D 3 188 ? 22.946 46.374 128.096 0.32 44.47 188 SER B O 1
ATOM 3069 N N . ASN E 3 14 ? 8.087 40.753 110.500 1.00 191.69 14 ASN C N 1
ATOM 3070 C CA . ASN E 3 14 ? 8.585 39.360 110.295 1.00 191.42 14 ASN C CA 1
ATOM 3071 C C . ASN E 3 14 ? 7.490 38.390 109.808 1.00 191.68 14 ASN C C 1
ATOM 3072 O O . ASN E 3 14 ? 7.532 37.967 108.647 1.00 192.56 14 ASN C O 1
ATOM 3077 N N . THR E 3 15 ? 6.527 38.065 110.679 1.00 190.99 15 THR C N 1
ATOM 3078 C CA . THR E 3 15 ? 5.371 37.161 110.485 1.00 188.42 15 THR C CA 1
ATOM 3079 C C . THR E 3 15 ? 5.719 35.667 110.286 1.00 188.48 15 THR C C 1
ATOM 3080 O O . THR E 3 15 ? 5.321 35.064 109.278 1.00 188.78 15 THR C O 1
ATOM 3084 N N . LYS E 3 16 ? 6.408 35.066 111.266 1.00 187.17 16 LYS C N 1
ATOM 3085 C CA . LYS E 3 16 ? 6.830 33.650 111.245 1.00 184.05 16 LYS C CA 1
ATOM 3086 C C . LYS E 3 16 ? 6.436 32.832 112.488 1.00 183.40 16 LYS C C 1
ATOM 3087 O O . LYS E 3 16 ? 7.291 32.380 113.262 1.00 182.30 16 LYS C O 1
ATOM 3093 N N . PRO E 3 17 ? 5.120 32.676 112.718 1.00 182.49 17 PRO C N 1
ATOM 3094 C CA . PRO E 3 17 ? 4.588 31.878 113.832 1.00 180.38 17 PRO C CA 1
ATOM 3095 C C . PRO E 3 17 ? 5.190 30.451 113.928 1.00 177.25 17 PRO C C 1
ATOM 3096 O O . PRO E 3 17 ? 6.174 30.264 114.657 1.00 176.11 17 PRO C O 1
ATOM 3100 N N . SER E 3 18 ? 4.636 29.464 113.210 1.00 173.13 18 SER C N 1
ATOM 3101 C CA . SER E 3 18 ? 5.141 28.077 113.230 1.00 166.34 18 SER C CA 1
ATOM 3102 C C . SER E 3 18 ? 4.286 26.962 112.565 1.00 160.17 18 SER C C 1
ATOM 3103 O O . SER E 3 18 ? 3.079 26.812 112.797 1.00 160.07 18 SER C O 1
ATOM 3106 N N . LEU E 3 19 ? 4.938 26.177 111.703 1.00 149.11 19 LEU C N 1
ATOM 3107 C CA . LEU E 3 19 ? 4.344 25.030 111.009 1.00 134.79 19 LEU C CA 1
ATOM 3108 C C . LEU E 3 19 ? 5.319 23.883 111.241 1.00 125.89 19 LEU C C 1
ATOM 3109 O O . LEU E 3 19 ? 6.235 24.049 112.042 1.00 123.25 19 LEU C O 1
ATOM 3114 N N . LEU E 3 20 ? 5.187 22.742 110.575 1.00 117.29 20 LEU C N 1
ATOM 3115 C CA . LEU E 3 20 ? 6.156 21.685 110.857 1.00 109.55 20 LEU C CA 1
ATOM 3116 C C . LEU E 3 20 ? 7.160 21.497 109.720 1.00 111.79 20 LEU C C 1
ATOM 3117 O O . LEU E 3 20 ? 6.940 21.976 108.602 1.00 113.37 20 LEU C O 1
ATOM 3122 N N . PRO E 3 21 ? 8.292 20.827 110.008 1.00 113.24 21 PRO C N 1
ATOM 3123 C CA . PRO E 3 21 ? 9.284 20.581 108.958 1.00 115.83 21 PRO C CA 1
ATOM 3124 C C . PRO E 3 21 ? 8.705 19.424 108.142 1.00 120.15 21 PRO C C 1
ATOM 3125 O O . PRO E 3 21 ? 7.926 18.617 108.657 1.00 119.92 21 PRO C O 1
ATOM 3129 N N . PRO E 3 22 ? 9.089 19.312 106.864 1.00 123.99 22 PRO C N 1
ATOM 3130 C CA . PRO E 3 22 ? 8.521 18.231 106.050 1.00 127.09 22 PRO C CA 1
ATOM 3131 C C . PRO E 3 22 ? 8.771 16.785 106.500 1.00 129.17 22 PRO C C 1
ATOM 3132 O O . PRO E 3 22 ? 9.881 16.447 106.919 1.00 129.48 22 PRO C O 1
ATOM 3136 N N . PRO E 3 23 ? 7.725 15.929 106.468 1.00 130.56 23 PRO C N 1
ATOM 3137 C CA . PRO E 3 23 ? 7.866 14.515 106.850 1.00 130.61 23 PRO C CA 1
ATOM 3138 C C . PRO E 3 23 ? 9.029 13.913 106.050 1.00 130.90 23 PRO C C 1
ATOM 3139 O O . PRO E 3 23 ? 8.945 13.821 104.822 1.00 131.71 23 PRO C O 1
ATOM 3143 N N . VAL E 3 24 ? 10.096 13.495 106.730 1.00 130.38 24 VAL C N 1
ATOM 3144 C CA . VAL E 3 24 ? 11.279 12.935 106.064 1.00 129.09 24 VAL C CA 1
ATOM 3145 C C . VAL E 3 24 ? 11.006 11.717 105.176 1.00 126.47 24 VAL C C 1
ATOM 3146 O O . VAL E 3 24 ? 11.066 11.824 103.946 1.00 129.38 24 VAL C O 1
ATOM 3150 N N . GLY E 3 25 ? 10.722 10.561 105.765 1.00 118.92 25 GLY C N 1
ATOM 3151 C CA . GLY E 3 25 ? 10.456 9.341 105.009 1.00 108.91 25 GLY C CA 1
ATOM 3152 C C . GLY E 3 25 ? 9.052 8.791 105.113 1.00 101.79 25 GLY C C 1
ATOM 3153 O O . GLY E 3 25 ? 8.057 9.487 104.888 1.00 101.16 25 GLY C O 1
ATOM 3154 N N . ASN E 3 26 ? 8.999 7.502 105.420 1.00 94.11 26 ASN C N 1
ATOM 3155 C CA . ASN E 3 26 ? 7.747 6.775 105.581 1.00 87.02 26 ASN C CA 1
ATOM 3156 C C . ASN E 3 26 ? 6.991 7.301 106.807 1.00 76.89 26 ASN C C 1
ATOM 3157 O O . ASN E 3 26 ? 7.611 7.595 107.828 1.00 76.48 26 ASN C O 1
ATOM 3162 N N . PRO E 3 27 ? 5.661 7.492 106.715 1.00 65.82 27 PRO C N 1
ATOM 3163 C CA . PRO E 3 27 ? 4.946 7.955 107.911 1.00 55.25 27 PRO C CA 1
ATOM 3164 C C . PRO E 3 27 ? 4.874 6.804 108.919 1.00 45.32 27 PRO C C 1
ATOM 3165 O O . PRO E 3 27 ? 4.813 5.627 108.546 1.00 44.17 27 PRO C O 1
ATOM 3169 N N . PRO E 3 28 ? 4.867 7.128 110.218 1.00 36.72 28 PRO C N 1
ATOM 3170 C CA . PRO E 3 28 ? 4.834 6.052 111.207 1.00 30.51 28 PRO C CA 1
ATOM 3171 C C . PRO E 3 28 ? 3.565 5.229 111.183 1.00 28.90 28 PRO C C 1
ATOM 3172 O O . PRO E 3 28 ? 2.480 5.707 110.850 1.00 31.33 28 PRO C O 1
ATOM 3176 N N . PRO E 3 29 ? 3.704 3.950 111.538 1.00 26.07 29 PRO C N 1
ATOM 3177 C CA . PRO E 3 29 ? 2.565 3.036 111.571 1.00 22.05 29 PRO C CA 1
ATOM 3178 C C . PRO E 3 29 ? 1.554 3.475 112.625 1.00 21.22 29 PRO C C 1
ATOM 3179 O O . PRO E 3 29 ? 1.909 4.045 113.663 1.00 24.48 29 PRO C O 1
ATOM 3183 N N . VAL E 3 30 ? 0.289 3.190 112.335 1.00 21.16 30 VAL C N 1
ATOM 3184 C CA . VAL E 3 30 ? -0.828 3.545 113.200 1.00 21.10 30 VAL C CA 1
ATOM 3185 C C . VAL E 3 30 ? -1.643 2.324 113.606 1.00 20.36 30 VAL C C 1
ATOM 3186 O O . VAL E 3 30 ? -1.946 1.480 112.769 1.00 24.39 30 VAL C O 1
ATOM 3190 N N . ILE E 3 31 ? -2.000 2.232 114.881 1.00 18.09 31 ILE C N 1
ATOM 3191 C CA . ILE E 3 31 ? -2.820 1.136 115.373 1.00 16.87 31 ILE C CA 1
ATOM 3192 C C . ILE E 3 31 ? -4.077 1.722 116.035 1.00 19.06 31 ILE C C 1
ATOM 3193 O O . ILE E 3 31 ? -4.029 2.854 116.513 1.00 19.91 31 ILE C O 1
ATOM 3198 N N . SER E 3 32 ? -5.203 1.010 116.032 1.00 19.33 32 SER C N 1
ATOM 3199 C CA . SER E 3 32 ? -6.439 1.505 116.657 1.00 19.90 32 SER C CA 1
ATOM 3200 C C . SER E 3 32 ? -6.733 0.711 117.914 1.00 18.95 32 SER C C 1
ATOM 3201 O O . SER E 3 32 ? -6.719 -0.510 117.897 1.00 27.10 32 SER C O 1
ATOM 3204 N N . TYR E 3 33 ? -6.997 1.371 119.023 1.00 14.45 33 TYR C N 1
ATOM 3205 C CA . TYR E 3 33 ? -7.306 0.602 120.204 1.00 13.18 33 TYR C CA 1
ATOM 3206 C C . TYR E 3 33 ? -8.731 0.955 120.597 1.00 15.47 33 TYR C C 1
ATOM 3207 O O . TYR E 3 33 ? -9.121 2.119 120.584 1.00 17.90 33 TYR C O 1
ATOM 3216 N N . PRO E 3 34 ? -9.557 -0.052 120.887 1.00 13.52 34 PRO C N 1
ATOM 3217 C CA . PRO E 3 34 ? -10.944 0.262 121.220 1.00 12.77 34 PRO C CA 1
ATOM 3218 C C . PRO E 3 34 ? -11.145 0.500 122.697 1.00 12.79 34 PRO C C 1
ATOM 3219 O O . PRO E 3 34 ? -10.313 0.126 123.524 1.00 14.51 34 PRO C O 1
ATOM 3223 N N . PHE E 3 35 ? -12.289 1.088 123.022 1.00 10.07 35 PHE C N 1
ATOM 3224 C CA . PHE E 3 35 ? -12.604 1.338 124.418 1.00 9.97 35 PHE C CA 1
ATOM 3225 C C . PHE E 3 35 ? -14.089 1.614 124.640 1.00 10.85 35 PHE C C 1
ATOM 3226 O O . PHE E 3 35 ? -14.823 1.991 123.730 1.00 12.95 35 PHE C O 1
ATOM 3234 N N . GLN E 3 36 ? -14.529 1.323 125.856 1.00 9.72 36 GLN C N 1
ATOM 3235 C CA . GLN E 3 36 ? -15.890 1.572 126.287 1.00 10.71 36 GLN C CA 1
ATOM 3236 C C . GLN E 3 36 ? -15.780 1.887 127.770 1.00 11.40 36 GLN C C 1
ATOM 3237 O O . GLN E 3 36 ? -15.194 1.126 128.534 1.00 15.43 36 GLN C O 1
ATOM 3243 N N . ILE E 3 37 ? -16.303 3.028 128.182 1.00 11.14 37 ILE C N 1
ATOM 3244 C CA . ILE E 3 37 ? -16.190 3.434 129.568 1.00 6.43 37 ILE C CA 1
ATOM 3245 C C . ILE E 3 37 ? -17.519 3.836 130.160 1.00 8.64 37 ILE C C 1
ATOM 3246 O O . ILE E 3 37 ? -18.304 4.541 129.527 1.00 13.18 37 ILE C O 1
ATOM 3251 N N . THR E 3 38 ? -17.762 3.390 131.385 1.00 8.68 38 THR C N 1
ATOM 3252 C CA . THR E 3 38 ? -18.999 3.765 132.041 1.00 12.82 38 THR C CA 1
ATOM 3253 C C . THR E 3 38 ? -18.782 5.067 132.797 1.00 13.79 38 THR C C 1
ATOM 3254 O O . THR E 3 38 ? -18.018 5.099 133.766 1.00 20.60 38 THR C O 1
ATOM 3258 N N . LEU E 3 39 ? -19.430 6.135 132.341 1.00 10.11 39 LEU C N 1
ATOM 3259 C CA . LEU E 3 39 ? -19.283 7.432 132.983 1.00 8.68 39 LEU C CA 1
ATOM 3260 C C . LEU E 3 39 ? -20.199 7.602 134.181 1.00 10.30 39 LEU C C 1
ATOM 3261 O O . LEU E 3 39 ? -19.826 8.232 135.176 1.00 16.91 39 LEU C O 1
ATOM 3266 N N . ALA E 3 40 ? -21.390 7.026 134.119 1.00 11.81 40 ALA C N 1
ATOM 3267 C CA . ALA E 3 40 ? -22.292 7.211 135.241 1.00 8.86 40 ALA C CA 1
ATOM 3268 C C . ALA E 3 40 ? -23.464 6.252 135.282 1.00 13.24 40 ALA C C 1
ATOM 3269 O O . ALA E 3 40 ? -23.912 5.735 134.262 1.00 17.90 40 ALA C O 1
ATOM 3271 N N . SER E 3 41 ? -23.927 6.031 136.505 1.00 16.50 41 SER C N 1
ATOM 3272 C CA . SER E 3 41 ? -25.080 5.204 136.838 1.00 18.46 41 SER C CA 1
ATOM 3273 C C . SER E 3 41 ? -26.094 6.266 137.205 1.00 17.78 41 SER C C 1
ATOM 3274 O O . SER E 3 41 ? -25.862 7.030 138.144 1.00 26.20 41 SER C O 1
ATOM 3277 N N . LEU E 3 42 ? -27.194 6.342 136.471 1.00 11.41 42 LEU C N 1
ATOM 3278 C CA . LEU E 3 42 ? -28.168 7.379 136.744 1.00 8.64 42 LEU C CA 1
ATOM 3279 C C . LEU E 3 42 ? -29.498 6.846 137.208 1.00 8.84 42 LEU C C 1
ATOM 3280 O O . LEU E 3 42 ? -29.771 5.655 137.130 1.00 14.36 42 LEU C O 1
ATOM 3285 N N . GLY E 3 43 ? -30.329 7.763 137.684 1.00 10.31 43 GLY C N 1
ATOM 3286 C CA . GLY E 3 43 ? -31.670 7.470 138.157 1.00 11.32 43 GLY C CA 1
ATOM 3287 C C . GLY E 3 43 ? -31.894 7.377 139.639 1.00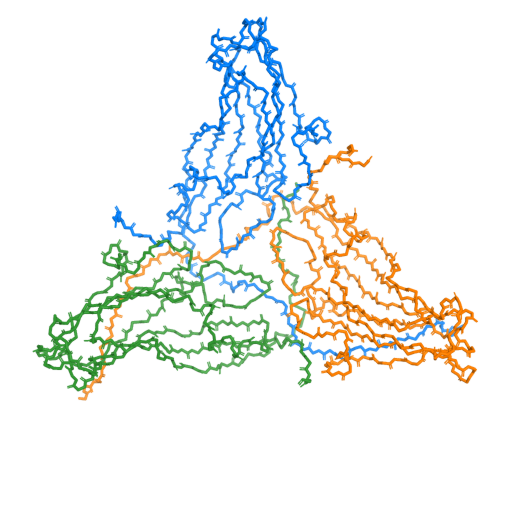 14.43 43 GLY C C 1
ATOM 3288 O O . GLY E 3 43 ? -33.052 7.322 140.048 1.00 15.95 43 GLY C O 1
ATOM 3289 N N . THR E 3 44 ? -30.850 7.368 140.463 1.00 16.70 44 THR C N 1
ATOM 3290 C CA . THR E 3 44 ? -31.113 7.272 141.896 1.00 17.84 44 THR C CA 1
ATOM 3291 C C . THR E 3 44 ? -31.088 8.625 142.579 1.00 19.38 44 THR C C 1
ATOM 3292 O O . THR E 3 44 ? -31.559 8.756 143.705 1.00 25.57 44 THR C O 1
ATOM 3296 N N . GLU E 3 45 ? -30.564 9.628 141.887 1.00 20.24 45 GLU C N 1
ATOM 3297 C CA . GLU E 3 45 ? -30.482 10.991 142.393 1.00 20.17 45 GLU C CA 1
ATOM 3298 C C . GLU E 3 45 ? -30.100 11.885 141.227 1.00 18.20 45 GLU C C 1
ATOM 3299 O O . GLU E 3 45 ? -29.567 11.400 140.228 1.00 21.80 45 GLU C O 1
ATOM 3305 N N . ASP E 3 46 ? -30.392 13.174 141.330 1.00 16.05 46 ASP C N 1
ATOM 3306 C CA . ASP E 3 46 ? -30.038 14.099 140.266 1.00 13.26 46 ASP C CA 1
ATOM 3307 C C . ASP E 3 46 ? -28.533 14.080 140.039 1.00 15.93 46 ASP C C 1
ATOM 3308 O O . ASP E 3 46 ? -27.741 13.914 140.967 1.00 22.28 46 ASP C O 1
ATOM 3313 N N . ALA E 3 47 ? -28.122 14.250 138.792 1.00 18.05 47 ALA C N 1
ATOM 3314 C CA . ALA E 3 47 ? -26.705 14.237 138.474 1.00 18.11 47 ALA C CA 1
ATOM 3315 C C . ALA E 3 47 ? -26.432 15.199 137.345 1.00 18.17 47 ALA C C 1
ATOM 3316 O O . ALA E 3 47 ? -27.290 15.447 136.505 1.00 23.00 47 ALA C O 1
ATOM 3318 N N . ALA E 3 48 ? -25.225 15.742 137.343 1.00 20.27 48 ALA C N 1
ATOM 3319 C CA . ALA E 3 48 ? -24.821 16.683 136.314 1.00 19.78 48 ALA C CA 1
ATOM 3320 C C . ALA E 3 48 ? -23.311 16.808 136.325 1.00 21.37 48 ALA C C 1
ATOM 3321 O O . ALA E 3 48 ? -22.706 17.097 137.360 1.00 33.74 48 ALA C O 1
ATOM 3323 N N . ASP E 3 49 ? -22.695 16.535 135.188 1.00 21.05 49 ASP C N 1
ATOM 3324 C CA . ASP E 3 49 ? -21.255 16.662 135.115 1.00 22.04 49 ASP C CA 1
ATOM 3325 C C . ASP E 3 49 ? -20.863 16.987 133.686 1.00 19.44 49 ASP C C 1
ATOM 3326 O O . ASP E 3 49 ? -21.708 17.058 132.796 1.00 20.57 49 ASP C O 1
ATOM 3331 N N . SER E 3 50 ? -19.592 17.307 133.511 1.00 21.37 50 SER C N 1
ATOM 3332 C CA . SER E 3 50 ? -19.017 17.611 132.212 1.00 21.88 50 SER C CA 1
ATOM 3333 C C . SER E 3 50 ? -17.754 16.770 132.133 1.00 22.42 50 SER C C 1
ATOM 3334 O O . SER E 3 50 ? -16.954 16.709 133.069 1.00 29.51 50 SER C O 1
ATOM 3337 N N . VAL E 3 51 ? -17.599 16.065 131.024 1.00 19.31 51 VAL C N 1
ATOM 3338 C CA . VAL E 3 51 ? -16.449 15.204 130.874 1.00 14.96 51 VAL C CA 1
ATOM 3339 C C . VAL E 3 51 ? -15.565 15.600 129.713 1.00 16.99 51 VAL C C 1
ATOM 3340 O O . VAL E 3 51 ? -15.978 15.548 128.559 1.00 18.80 51 VAL C O 1
ATOM 3344 N N . SER E 3 52 ? -14.355 16.044 130.028 1.00 20.06 52 SER C N 1
ATOM 3345 C CA . SER E 3 52 ? -13.419 16.431 128.983 1.00 20.79 52 SER C CA 1
ATOM 3346 C C . SER E 3 52 ? -12.711 15.148 128.578 1.00 18.94 52 SER C C 1
ATOM 3347 O O . SER E 3 52 ? -11.989 14.558 129.368 1.00 23.55 52 SER C O 1
ATOM 3350 N N . ILE E 3 53 ? -12.964 14.674 127.367 1.00 16.74 53 ILE C N 1
ATOM 3351 C CA . ILE E 3 53 ? -12.380 13.420 126.918 1.00 15.98 53 ILE C CA 1
ATOM 3352 C C . ILE E 3 53 ? -10.864 13.375 126.949 1.00 17.38 53 ILE C C 1
ATOM 3353 O O . ILE E 3 53 ? -10.268 12.390 127.363 1.00 21.99 53 ILE C O 1
ATOM 3358 N N . ALA E 3 54 ? -10.226 14.441 126.499 1.00 20.21 54 ALA C N 1
ATOM 3359 C CA . ALA E 3 54 ? -8.773 14.480 126.465 1.00 20.34 54 ALA C CA 1
ATOM 3360 C C . ALA E 3 54 ? -8.115 14.413 127.841 1.00 21.31 54 ALA C C 1
ATOM 3361 O O . ALA E 3 54 ? -6.923 14.147 127.915 1.00 28.53 54 ALA C O 1
ATOM 3363 N N . SER E 3 55 ? -8.854 14.638 128.922 1.00 22.60 55 SER C N 1
ATOM 3364 C CA . SER E 3 55 ? -8.300 14.614 130.276 1.00 23.59 55 SER C CA 1
ATOM 3365 C C . SER E 3 55 ? -8.670 13.335 131.008 1.00 24.49 55 SER C C 1
ATOM 3366 O O . SER E 3 55 ? -8.344 13.171 132.182 1.00 32.90 55 SER C O 1
ATOM 3369 N N . ASN E 3 56 ? -9.362 12.432 130.326 1.00 21.59 56 ASN C N 1
ATOM 3370 C CA . ASN E 3 56 ? -9.808 11.195 130.942 1.00 22.30 56 ASN C CA 1
ATOM 3371 C C . ASN E 3 56 ? -8.693 10.237 131.366 1.00 22.77 56 ASN C C 1
ATOM 3372 O O . ASN E 3 56 ? -7.823 9.845 130.590 1.00 22.52 56 ASN C O 1
ATOM 3377 N N . SER E 3 57 ? -8.762 9.842 132.629 1.00 26.81 57 SER C N 1
ATOM 3378 C CA . SER E 3 57 ? -7.792 8.948 133.250 1.00 29.27 57 SER C CA 1
ATOM 3379 C C . SER E 3 57 ? -7.588 7.645 132.506 1.00 27.46 57 SER C C 1
ATOM 3380 O O . SER E 3 57 ? -6.458 7.199 132.341 1.00 30.82 57 SER C O 1
ATOM 3383 N N . VAL E 3 58 ? -8.683 7.015 132.101 1.00 25.17 58 VAL C N 1
ATOM 3384 C CA . VAL E 3 58 ? -8.601 5.742 131.399 1.00 21.97 58 VAL C CA 1
ATOM 3385 C C . VAL E 3 58 ? -7.916 5.865 130.056 1.00 22.30 58 VAL C C 1
ATOM 3386 O O . VAL E 3 58 ? -7.000 5.092 129.759 1.00 26.03 58 VAL C O 1
ATOM 3390 N N . LEU E 3 59 ? -8.366 6.814 129.243 1.00 18.27 59 LEU C N 1
ATOM 3391 C CA . LEU E 3 59 ? -7.735 6.995 127.945 1.00 18.84 59 LEU C CA 1
ATOM 3392 C C . LEU E 3 59 ? -6.253 7.316 128.089 1.00 19.46 59 LEU C C 1
ATOM 3393 O O . LEU E 3 59 ? -5.426 6.882 127.283 1.00 21.36 59 LEU C O 1
ATOM 3398 N N . ALA E 3 60 ? -5.915 8.083 129.119 1.00 18.41 60 ALA C N 1
ATOM 3399 C CA . ALA E 3 60 ? -4.523 8.442 129.332 1.00 18.48 60 ALA C CA 1
ATOM 3400 C C . ALA E 3 60 ? -3.647 7.209 129.489 1.00 20.54 60 ALA C C 1
ATOM 3401 O O . ALA E 3 60 ? -2.492 7.228 129.074 1.00 24.89 60 ALA C O 1
ATOM 3403 N N . THR E 3 61 ? -4.156 6.124 130.061 1.00 21.32 61 THR C N 1
ATOM 3404 C CA . THR E 3 61 ? -3.267 4.978 130.188 1.00 23.91 61 THR C CA 1
ATOM 3405 C C . THR E 3 61 ? -2.909 4.373 128.830 1.00 24.25 61 THR C C 1
ATOM 3406 O O . THR E 3 61 ? -1.842 3.774 128.670 1.00 29.95 61 THR C O 1
ATOM 3410 N N . TYR E 3 62 ? -3.777 4.535 127.838 1.00 21.86 62 TYR C N 1
ATOM 3411 C CA . TYR E 3 62 ? -3.478 3.986 126.525 1.00 20.14 62 TYR C CA 1
ATOM 3412 C C . TYR E 3 62 ? -2.562 4.915 125.737 1.00 21.49 62 TYR C C 1
ATOM 3413 O O . TYR E 3 62 ? -1.691 4.448 125.009 1.00 26.82 62 TYR C O 1
ATOM 3422 N N . THR E 3 63 ? -2.740 6.223 125.882 1.00 17.58 63 THR C N 1
ATOM 3423 C CA . THR E 3 63 ? -1.921 7.179 125.145 1.00 15.36 63 THR C CA 1
ATOM 3424 C C . THR E 3 63 ? -0.585 7.504 125.806 1.00 18.14 63 THR C C 1
ATOM 3425 O O . THR E 3 63 ? 0.282 8.159 125.218 1.00 20.58 63 THR C O 1
ATOM 3429 N N . ALA E 3 64 ? -0.402 7.053 127.036 1.00 18.33 64 ALA C N 1
ATOM 3430 C CA . ALA E 3 64 ? 0.846 7.346 127.722 1.00 16.01 64 ALA C CA 1
ATOM 3431 C C . ALA E 3 64 ? 2.077 6.880 126.952 1.00 16.42 64 ALA C C 1
ATOM 3432 O O . ALA E 3 64 ? 3.122 7.510 127.045 1.00 19.99 64 ALA C O 1
ATOM 3434 N N . LEU E 3 65 ? 1.976 5.794 126.194 1.00 15.58 65 LEU C N 1
ATOM 3435 C CA . LEU E 3 65 ? 3.137 5.303 125.474 1.00 13.05 65 LEU C CA 1
ATOM 3436 C C . LEU E 3 65 ? 3.342 5.945 124.116 1.00 15.86 65 LEU C C 1
ATOM 3437 O O . LEU E 3 65 ? 4.324 5.645 123.437 1.00 19.18 65 LEU C O 1
ATOM 3442 N N . TYR E 3 66 ? 2.440 6.809 123.679 1.00 17.08 66 TYR C N 1
ATOM 3443 C CA . TYR E 3 66 ? 2.653 7.379 122.353 1.00 14.75 66 TYR C CA 1
ATOM 3444 C C . TYR E 3 66 ? 2.681 8.891 122.359 1.00 15.09 66 TYR C C 1
ATOM 3445 O O . TYR E 3 66 ? 2.349 9.535 123.359 1.00 18.97 66 TYR C O 1
ATOM 3454 N N . ARG E 3 67 ? 3.034 9.438 121.203 1.00 10.94 67 ARG C N 1
ATOM 3455 C CA . ARG E 3 67 ? 3.126 10.878 121.031 1.00 12.34 67 ARG C CA 1
ATOM 3456 C C . ARG E 3 67 ? 1.906 11.431 120.306 1.00 14.49 67 ARG C C 1
ATOM 3457 O O . ARG E 3 67 ? 1.585 12.602 120.441 1.00 18.56 67 ARG C O 1
ATOM 3465 N N . HIS E 3 68 ? 1.230 10.597 119.533 1.00 12.59 68 HIS C N 1
ATOM 3466 C CA . HIS E 3 68 ? 0.075 11.038 118.782 1.00 12.20 68 HIS C CA 1
ATOM 3467 C C . HIS E 3 68 ? -1.105 10.123 119.042 1.00 16.79 68 HIS C C 1
ATOM 3468 O O . HIS E 3 68 ? -0.980 8.907 118.959 1.00 22.27 68 HIS C O 1
ATOM 3475 N N . ALA E 3 69 ? -2.248 10.710 119.356 1.00 14.64 69 ALA C N 1
ATOM 3476 C CA . ALA E 3 69 ? -3.453 9.954 119.626 1.00 11.45 69 ALA C CA 1
ATOM 3477 C C . ALA E 3 69 ? -4.625 10.712 119.031 1.00 13.72 69 ALA C C 1
ATOM 3478 O O . ALA E 3 69 ? -4.848 11.877 119.362 1.00 18.01 69 ALA C O 1
ATOM 3480 N N . GLN E 3 70 ? -5.386 10.059 118.164 1.00 11.55 70 GLN C N 1
ATOM 3481 C CA . GLN E 3 70 ? -6.519 10.723 117.544 1.00 13.00 70 GLN C CA 1
ATOM 3482 C C . GLN E 3 70 ? -7.781 9.848 117.588 1.00 16.08 70 GLN C C 1
ATOM 3483 O O . GLN E 3 70 ? -7.709 8.646 117.353 1.00 18.70 70 GLN C O 1
ATOM 3489 N N . LEU E 3 71 ? -8.932 10.411 117.944 1.00 14.12 71 LEU C N 1
ATOM 3490 C CA . LEU E 3 71 ? -10.163 9.629 117.997 1.00 12.27 71 LEU C CA 1
ATOM 3491 C C . LEU E 3 71 ? -10.660 9.305 116.595 1.00 14.30 71 LEU C C 1
ATOM 3492 O O . LEU E 3 71 ? -10.701 10.182 115.726 1.00 20.45 71 LEU C O 1
ATOM 3497 N N . LYS E 3 72 ? -11.025 8.047 116.371 1.00 17.07 72 LYS C N 1
ATOM 3498 C CA . LYS E 3 72 ? -11.515 7.587 115.072 1.00 18.43 72 LYS C CA 1
ATOM 3499 C C . LYS E 3 72 ? -13.040 7.654 115.049 1.00 20.99 72 LYS C C 1
ATOM 3500 O O . LYS E 3 72 ? -13.627 8.153 114.080 1.00 27.06 72 LYS C O 1
ATOM 3506 N N . HIS E 3 73 ? -13.668 7.137 116.105 1.00 20.55 73 HIS C N 1
ATOM 3507 C CA . HIS E 3 73 ? -15.122 7.114 116.270 1.00 22.05 73 HIS C CA 1
ATOM 3508 C C . HIS E 3 73 ? -15.347 7.385 117.737 1.00 21.98 73 HIS C C 1
ATOM 3509 O O . HIS E 3 73 ? -14.488 7.022 118.541 1.00 20.37 73 HIS C O 1
ATOM 3516 N N . LEU E 3 74 ? -16.455 8.029 118.083 1.00 15.57 74 LEU C N 1
ATOM 3517 C CA . LEU E 3 74 ? -16.740 8.318 119.479 1.00 10.82 74 LEU C CA 1
ATOM 3518 C C . LEU E 3 74 ? -18.236 8.541 119.654 1.00 13.65 74 LEU C C 1
ATOM 3519 O O . LEU E 3 74 ? -18.850 9.260 118.850 1.00 11.99 74 LEU C O 1
ATOM 3524 N N . LYS E 3 75 ? -18.829 7.902 120.663 1.00 8.19 75 LYS C N 1
ATOM 3525 C CA . LYS E 3 75 ? -20.254 8.099 120.875 1.00 8.88 75 LYS C CA 1
ATOM 3526 C C . LYS E 3 75 ? -20.658 7.864 122.311 1.00 9.85 75 LYS C C 1
ATOM 3527 O O . LYS E 3 75 ? -19.931 7.242 123.079 1.00 12.50 75 LYS C O 1
ATOM 3533 N N . ALA E 3 76 ? -21.809 8.403 122.686 1.00 11.24 76 ALA C N 1
ATOM 3534 C CA . ALA E 3 76 ? -22.306 8.185 124.038 1.00 9.56 76 ALA C CA 1
ATOM 3535 C C . ALA E 3 76 ? -23.509 7.273 123.925 1.00 10.13 76 ALA C C 1
ATOM 3536 O O . ALA E 3 76 ? -24.260 7.361 122.957 1.00 11.94 76 ALA C O 1
ATOM 3538 N N . THR E 3 77 ? -23.675 6.359 124.868 1.00 10.65 77 THR C N 1
ATOM 3539 C CA . THR E 3 77 ? -24.837 5.498 124.785 1.00 8.94 77 THR C CA 1
ATOM 3540 C C . THR E 3 77 ? -25.554 5.482 126.112 1.00 9.69 77 THR C C 1
ATOM 3541 O O . THR E 3 77 ? -24.910 5.507 127.160 1.00 13.53 77 THR C O 1
ATOM 3545 N N . ILE E 3 78 ? -26.881 5.496 126.063 1.00 8.05 78 ILE C N 1
ATOM 3546 C CA . ILE E 3 78 ? -27.664 5.431 127.290 1.00 8.71 78 ILE C CA 1
ATOM 3547 C C . ILE E 3 78 ? -28.302 4.050 127.362 1.00 11.85 78 ILE C C 1
ATOM 3548 O O . ILE E 3 78 ? -29.062 3.679 126.470 1.00 12.00 78 ILE C O 1
ATOM 3553 N N . HIS E 3 79 ? -27.986 3.270 128.388 1.00 12.83 79 HIS C N 1
ATOM 3554 C CA . HIS E 3 79 ? -28.569 1.935 128.466 1.00 8.71 79 HIS C CA 1
ATOM 3555 C C . HIS E 3 79 ? -29.561 1.805 129.600 1.00 8.60 79 HIS C C 1
ATOM 3556 O O . HIS E 3 79 ? -29.146 1.738 130.749 1.00 10.04 79 HIS C O 1
ATOM 3563 N N . PRO E 3 80 ? -30.869 1.833 129.308 1.00 7.66 80 PRO C N 1
ATOM 3564 C CA . PRO E 3 80 ? -31.924 1.666 130.313 1.00 6.72 80 PRO C CA 1
ATOM 3565 C C . PRO E 3 80 ? -31.766 0.336 131.047 1.00 9.99 80 PRO C C 1
ATOM 3566 O O . PRO E 3 80 ? -31.383 -0.661 130.445 1.00 10.33 80 PRO C O 1
ATOM 3570 N N . THR E 3 81 ? -32.076 0.297 132.336 1.00 11.75 81 THR C N 1
ATOM 3571 C CA . THR E 3 81 ? -31.975 -0.944 133.099 1.00 11.41 81 THR C CA 1
ATOM 3572 C C . THR E 3 81 ? -33.358 -1.426 133.522 1.00 14.36 81 THR C C 1
ATOM 3573 O O . THR E 3 81 ? -34.367 -0.823 133.163 1.00 16.56 81 THR C O 1
ATOM 3577 N N . TYR E 3 82 ? -33.388 -2.505 134.301 1.00 14.14 82 TYR C N 1
ATOM 3578 C CA . TYR E 3 82 ? -34.633 -3.091 134.787 1.00 12.92 82 TYR C CA 1
ATOM 3579 C C . TYR E 3 82 ? -35.440 -2.164 135.692 1.00 11.54 82 TYR C C 1
ATOM 3580 O O . TYR E 3 82 ? -36.565 -2.491 136.060 1.00 12.46 82 TYR C O 1
ATOM 3589 N N . MET E 3 83 ? -34.904 -1.004 136.050 1.00 11.00 83 MET C N 1
ATOM 3590 C CA . MET E 3 83 ? -35.653 -0.111 136.927 1.00 8.69 83 MET C CA 1
ATOM 3591 C C . MET E 3 83 ? -36.293 1.029 136.152 1.00 11.54 83 MET C C 1
ATOM 3592 O O . MET E 3 83 ? -37.127 1.750 136.694 1.00 12.67 83 MET C O 1
ATOM 3597 N N . ALA E 3 84 ? -35.938 1.170 134.877 1.00 13.32 84 ALA C N 1
ATOM 3598 C CA . ALA E 3 84 ? -36.474 2.250 134.057 1.00 9.83 84 ALA C CA 1
ATOM 3599 C C . ALA E 3 84 ? -37.973 2.142 133.845 1.00 11.85 84 ALA C C 1
ATOM 3600 O O . ALA E 3 84 ? -38.671 3.142 133.854 1.00 14.32 84 ALA C O 1
ATOM 3602 N N . PRO E 3 85 ? -38.492 0.943 133.563 1.00 12.40 85 PRO C N 1
ATOM 3603 C CA . PRO E 3 85 ? -39.945 0.907 133.366 1.00 10.55 85 PRO C CA 1
ATOM 3604 C C . PRO E 3 85 ? -40.800 1.553 134.449 1.00 11.44 85 PRO C C 1
ATOM 3605 O O . PRO E 3 85 ? -41.782 2.225 134.130 1.00 17.20 85 PRO C O 1
ATOM 3609 N N . LYS E 3 86 ? -40.444 1.356 135.713 1.00 14.90 86 LYS C N 1
ATOM 3610 C CA . LYS E 3 86 ? -41.239 1.902 136.803 1.00 19.76 86 LYS C CA 1
ATOM 3611 C C . LYS E 3 86 ? -40.758 3.273 137.271 1.00 18.03 86 LYS C C 1
ATOM 3612 O O . LYS E 3 86 ? -41.496 3.994 137.938 1.00 20.79 86 LYS C O 1
ATOM 3623 N N . TYR E 3 87 ? -39.550 3.680 136.901 1.00 16.11 87 TYR C N 1
ATOM 3624 C CA . TYR E 3 87 ? -39.040 4.978 137.345 1.00 13.04 87 TYR C CA 1
ATOM 3625 C C . TYR E 3 87 ? -38.496 5.829 136.199 1.00 12.29 87 TYR C C 1
ATOM 3626 O O . TYR E 3 87 ? -37.289 5.958 136.018 1.00 16.03 87 TYR C O 1
ATOM 3635 N N . PRO E 3 88 ? -39.384 6.474 135.438 1.00 10.68 88 PRO C N 1
ATOM 3636 C CA . PRO E 3 88 ? -38.972 7.308 134.306 1.00 7.44 88 PRO C CA 1
ATOM 3637 C C . PRO E 3 88 ? -37.894 8.277 134.776 1.00 10.80 88 PRO C C 1
ATOM 3638 O O . PRO E 3 88 ? -38.017 8.895 135.825 1.00 12.11 88 PRO C O 1
ATOM 3642 N N . THR E 3 89 ? -36.844 8.439 133.983 1.00 10.78 89 THR C N 1
ATOM 3643 C CA . THR E 3 89 ? -35.751 9.317 134.354 1.00 7.12 89 THR C CA 1
ATOM 3644 C C . THR E 3 89 ? -35.422 10.222 133.189 1.00 10.53 89 THR C C 1
ATOM 3645 O O . THR E 3 89 ? -35.520 9.783 132.046 1.00 15.73 89 THR C O 1
ATOM 3649 N N . SER E 3 90 ? -35.046 11.468 133.449 1.00 9.44 90 SER C N 1
ATOM 3650 C CA . SER E 3 90 ? -34.690 12.362 132.350 1.00 9.54 90 SER C CA 1
ATOM 3651 C C . SER E 3 90 ? -33.175 12.426 132.198 1.00 11.64 90 SER C C 1
ATOM 3652 O O . SER E 3 90 ? -32.446 12.564 133.187 1.00 15.81 90 SER C O 1
ATOM 3655 N N . VAL E 3 91 ? -32.703 12.345 130.961 1.00 8.37 91 VAL C N 1
ATOM 3656 C CA . VAL E 3 91 ? -31.278 12.443 130.683 1.00 6.99 91 VAL C CA 1
ATOM 3657 C C . VAL E 3 91 ? -31.085 13.398 129.520 1.00 9.12 91 VAL C C 1
ATOM 3658 O O . VAL E 3 91 ? -31.732 13.231 128.491 1.00 14.08 91 VAL C O 1
ATOM 3662 N N . ALA E 3 92 ? -30.253 14.418 129.700 1.00 7.06 92 ALA C N 1
ATOM 3663 C CA . ALA E 3 92 ? -29.994 15.384 128.642 1.00 6.37 92 ALA C CA 1
ATOM 3664 C C . ALA E 3 92 ? -28.503 15.428 128.418 1.00 11.16 92 ALA C C 1
ATOM 3665 O O . ALA E 3 92 ? -27.716 15.368 129.365 1.00 12.94 92 ALA C O 1
ATOM 3667 N N . LEU E 3 93 ? -28.104 15.549 127.165 1.00 12.09 93 LEU C N 1
ATOM 3668 C CA . LEU E 3 93 ? -26.683 15.597 126.933 1.00 11.40 93 LEU C CA 1
ATOM 3669 C C . LEU E 3 93 ? -26.370 16.255 125.604 1.00 11.43 93 LEU C C 1
ATOM 3670 O O . LEU E 3 93 ? -27.243 16.387 124.752 1.00 15.09 93 LEU C O 1
ATOM 3675 N N . VAL E 3 94 ? -25.135 16.721 125.459 1.00 8.98 94 VAL C N 1
ATOM 3676 C CA . VAL E 3 94 ? -24.701 17.384 124.240 1.00 6.99 94 VAL C CA 1
ATOM 3677 C C . VAL E 3 94 ? -23.173 17.354 124.194 1.00 9.97 94 VAL C C 1
ATOM 3678 O O . VAL E 3 94 ? -22.525 17.324 125.238 1.00 13.73 94 VAL C O 1
ATOM 3682 N N . TRP E 3 95 ? -22.606 17.301 122.994 1.00 7.80 95 TRP C N 1
ATOM 3683 C CA . TRP E 3 95 ? -21.162 17.300 122.808 1.00 7.26 95 TRP C CA 1
ATOM 3684 C C . TRP E 3 95 ? -20.709 18.705 122.406 1.00 11.53 95 TRP C C 1
ATOM 3685 O O . TRP E 3 95 ? -21.287 19.311 121.503 1.00 15.19 95 TRP C O 1
ATOM 3696 N N . VAL E 3 96 ? -19.690 19.249 123.063 1.00 9.63 96 VAL C N 1
ATOM 3697 C CA . VAL E 3 96 ? -19.199 20.577 122.712 1.00 7.37 96 VAL C CA 1
ATOM 3698 C C . VAL E 3 96 ? -17.680 20.582 122.790 1.00 9.89 96 VAL C C 1
ATOM 3699 O O . VAL E 3 96 ? -17.075 19.694 123.395 1.00 13.36 96 VAL C O 1
ATOM 3703 N N . PRO E 3 97 ? -17.032 21.532 122.116 1.00 7.38 97 PRO C N 1
ATOM 3704 C CA . PRO E 3 9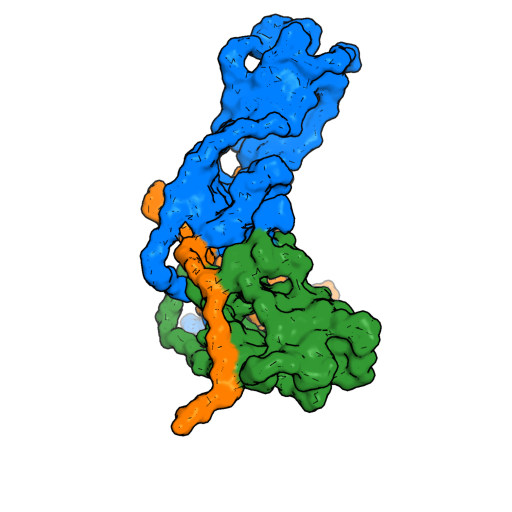7 ? -15.571 21.629 122.191 1.00 8.98 97 PRO C CA 1
ATOM 3705 C C . PRO E 3 97 ? -15.255 21.959 123.647 1.00 7.55 97 PRO C C 1
ATOM 3706 O O . PRO E 3 97 ? -16.041 22.613 124.321 1.00 14.57 97 PRO C O 1
ATOM 3710 N N . ALA E 3 98 ? -14.094 21.540 124.129 1.00 7.27 98 ALA C N 1
ATOM 3711 C CA . ALA E 3 98 ? -13.709 21.757 125.518 1.00 9.38 98 ALA C CA 1
ATOM 3712 C C . ALA E 3 98 ? -13.634 23.209 125.963 1.00 11.53 98 ALA C C 1
ATOM 3713 O O . ALA E 3 98 ? -13.745 23.483 127.162 1.00 16.33 98 ALA C O 1
ATOM 3715 N N . ASN E 3 99 ? -13.411 24.133 125.032 1.00 11.47 99 ASN C N 1
ATOM 3716 C CA . ASN E 3 99 ? -13.331 25.537 125.413 1.00 12.25 99 ASN C CA 1
ATOM 3717 C C . ASN E 3 99 ? -14.689 26.224 125.479 1.00 16.41 99 ASN C C 1
ATOM 3718 O O . ASN E 3 99 ? -14.756 27.435 125.672 1.00 18.94 99 ASN C O 1
ATOM 3723 N N . SER E 3 100 ? -15.766 25.475 125.282 1.00 15.19 100 SER C N 1
ATOM 3724 C CA . SER E 3 100 ? -17.090 26.064 125.394 1.00 13.74 100 SER C CA 1
ATOM 3725 C C . SER E 3 100 ? -17.316 26.304 126.884 1.00 15.88 100 SER C C 1
ATOM 3726 O O . SER E 3 100 ? -16.810 25.537 127.707 1.00 22.73 100 SER C O 1
ATOM 3729 N N . THR E 3 101 ? -18.044 27.349 127.256 1.00 16.87 101 THR C N 1
ATOM 3730 C CA . THR E 3 101 ? -18.271 27.591 128.675 1.00 18.72 101 THR C CA 1
ATOM 3731 C C . THR E 3 101 ? -19.662 27.170 129.123 1.00 18.63 101 THR C C 1
ATOM 3732 O O . THR E 3 101 ? -20.078 27.460 130.245 1.00 23.48 101 THR C O 1
ATOM 3736 N N . ALA E 3 102 ? -20.370 26.463 128.250 1.00 15.50 102 ALA C N 1
ATOM 3737 C CA . ALA E 3 102 ? -21.707 25.990 128.574 1.00 13.64 102 ALA C CA 1
ATOM 3738 C C . ALA E 3 102 ? -21.642 24.969 129.706 1.00 16.77 102 ALA C C 1
ATOM 3739 O O . ALA E 3 102 ? -20.701 24.172 129.758 1.00 23.04 102 ALA C O 1
ATOM 3741 N N . THR E 3 103 ? -22.619 24.977 130.607 1.00 16.78 103 THR C N 1
ATOM 3742 C CA . THR E 3 103 ? -22.612 24.021 131.707 1.00 19.41 103 THR C CA 1
ATOM 3743 C C . THR E 3 103 ? -23.677 22.941 131.548 1.00 20.20 103 THR C C 1
ATOM 3744 O O . THR E 3 103 ? -24.625 23.075 130.774 1.00 18.79 103 THR C O 1
ATOM 3748 N N . SER E 3 104 ? -23.528 21.863 132.309 1.00 21.05 104 SER C N 1
ATOM 3749 C CA . SER E 3 104 ? -24.460 20.748 132.224 1.00 20.05 104 SER C CA 1
ATOM 3750 C C . SER E 3 104 ? -25.909 21.155 132.416 1.00 19.48 104 SER C C 1
ATOM 3751 O O . SER E 3 104 ? -26.799 20.484 131.918 1.00 24.50 104 SER C O 1
ATOM 3754 N N . THR E 3 105 ? -26.196 22.242 133.112 1.00 20.75 105 THR C N 1
ATOM 3755 C CA . THR E 3 105 ? -27.602 22.585 133.255 1.00 19.98 105 THR C CA 1
ATOM 3756 C C . THR E 3 105 ? -28.158 23.392 132.080 1.00 20.61 105 THR C C 1
ATOM 3757 O O . THR E 3 105 ? -29.329 23.773 132.105 1.00 28.09 105 THR C O 1
ATOM 3761 N N . GLN E 3 106 ? -27.356 23.645 131.048 1.00 16.64 106 GLN C N 1
ATOM 3762 C CA . GLN E 3 106 ? -27.827 24.416 129.904 1.00 13.28 106 GLN C CA 1
ATOM 3763 C C . GLN E 3 106 ? -27.829 23.617 128.607 1.00 14.58 106 GLN C C 1
ATOM 3764 O O . GLN E 3 106 ? -27.678 24.184 127.529 1.00 15.36 106 GLN C O 1
ATOM 3770 N N . VAL E 3 107 ? -28.010 22.305 128.694 1.00 14.35 107 VAL C N 1
ATOM 3771 C CA . VAL E 3 107 ? -28.020 21.487 127.491 1.00 10.01 107 VAL C CA 1
ATOM 3772 C C . VAL E 3 107 ? -29.083 21.943 126.497 1.00 11.56 107 VAL C C 1
ATOM 3773 O O . VAL E 3 107 ? -28.784 22.137 125.319 1.00 13.97 107 VAL C O 1
ATOM 3777 N N . LEU E 3 108 ? -30.315 22.148 126.953 1.00 9.74 108 LEU C N 1
ATOM 3778 C CA . LEU E 3 108 ? -31.355 22.562 126.014 1.00 9.34 108 LEU C CA 1
ATOM 3779 C C . LEU E 3 108 ? -31.203 24.001 125.563 1.00 12.04 108 LEU C C 1
ATOM 3780 O O . LEU E 3 108 ? -32.017 24.473 124.782 1.00 15.28 108 LEU C O 1
ATOM 3785 N N . ASP E 3 109 ? -30.203 24.721 126.057 1.00 13.66 109 ASP C N 1
ATOM 3786 C CA . ASP E 3 109 ? -30.011 26.095 125.606 1.00 11.92 109 ASP C CA 1
ATOM 3787 C C . ASP E 3 109 ? -28.795 26.140 124.688 1.00 13.47 109 ASP C C 1
ATOM 3788 O O . ASP E 3 109 ? -28.282 27.200 124.353 1.00 17.94 109 ASP C O 1
ATOM 3793 N N . THR E 3 110 ? -28.341 24.963 124.276 1.00 9.51 110 THR C N 1
ATOM 3794 C CA . THR E 3 110 ? -27.185 24.816 123.401 1.00 8.38 110 THR C CA 1
ATOM 3795 C C . THR E 3 110 ? -27.601 24.180 122.074 1.00 11.42 110 THR C C 1
ATOM 3796 O O . THR E 3 110 ? -28.313 23.179 122.060 1.00 14.49 110 THR C O 1
ATOM 3800 N N . TYR E 3 111 ? -27.146 24.728 120.955 1.00 9.24 111 TYR C N 1
ATOM 3801 C CA . TYR E 3 111 ? -27.528 24.175 119.663 1.00 8.30 111 TYR C CA 1
ATOM 3802 C C . TYR E 3 111 ? -27.168 22.701 119.587 1.00 9.04 111 TYR C C 1
ATOM 3803 O O . TYR E 3 111 ? -26.015 22.323 119.760 1.00 12.80 111 TYR C O 1
ATOM 3812 N N . GLY E 3 112 ? -28.167 21.861 119.356 1.00 6.16 112 GLY C N 1
ATOM 3813 C CA . GLY E 3 112 ? -27.996 20.421 119.248 1.00 8.58 112 GLY C CA 1
ATOM 3814 C C . GLY E 3 112 ? -28.247 19.647 120.527 1.00 13.21 112 GLY C C 1
ATOM 3815 O O . GLY E 3 112 ? -28.229 18.416 120.503 1.00 17.98 112 GLY C O 1
ATOM 3816 N N . GLY E 3 113 ? -28.484 20.333 121.641 1.00 9.49 113 GLY C N 1
ATOM 3817 C CA . GLY E 3 113 ? -28.740 19.708 122.933 1.00 7.60 113 GLY C CA 1
ATOM 3818 C C . GLY E 3 113 ? -29.941 18.788 122.883 1.00 11.12 113 GLY C C 1
ATOM 3819 O O . GLY E 3 113 ? -30.963 19.151 122.314 1.00 12.79 113 GLY C O 1
ATOM 3820 N N . LEU E 3 114 ? -29.824 17.599 123.465 1.00 11.66 114 LEU C N 1
ATOM 3821 C CA . LEU E 3 114 ? -30.915 16.636 123.488 1.00 7.68 114 LEU C CA 1
ATOM 3822 C C . LEU E 3 114 ? -31.347 16.304 124.905 1.00 8.83 114 LEU C C 1
ATOM 3823 O O . LEU E 3 114 ? -30.536 16.222 125.823 1.00 13.52 114 LEU C O 1
ATOM 3828 N N . HIS E 3 115 ? -32.643 16.082 125.061 1.00 9.85 115 HIS C N 1
ATOM 3829 C CA . HIS E 3 115 ? -33.235 15.717 126.332 1.00 7.86 115 HIS C CA 1
ATOM 3830 C C . HIS E 3 115 ? -34.091 14.483 126.117 1.00 9.24 115 HIS C C 1
ATOM 3831 O O . HIS E 3 115 ? -35.009 14.490 125.306 1.00 12.05 115 HIS C O 1
ATOM 3838 N N . PHE E 3 116 ? -33.812 13.410 126.840 1.00 11.65 116 PHE C N 1
ATOM 3839 C CA . PHE E 3 116 ? -34.610 12.213 126.648 1.00 8.76 116 PHE C CA 1
ATOM 3840 C C . PHE E 3 116 ? -35.371 11.776 127.882 1.00 11.16 116 PHE C C 1
ATOM 3841 O O . PHE E 3 116 ? -34.957 12.005 129.014 1.00 14.56 116 PHE C O 1
ATOM 3849 N N . CYS E 3 117 ? -36.489 11.111 127.629 1.00 9.83 117 CYS C N 1
ATOM 3850 C CA . CYS E 3 117 ? -37.273 10.552 128.704 1.00 5.64 117 CYS C CA 1
ATOM 3851 C C . CYS E 3 117 ? -37.013 9.042 128.663 1.00 9.17 117 CYS C C 1
ATOM 3852 O O . CYS E 3 117 ? -37.389 8.381 127.692 1.00 8.96 117 CYS C O 1
ATOM 3855 N N . ILE E 3 118 ? -36.355 8.496 129.679 1.00 8.07 118 ILE C N 1
ATOM 3856 C CA . ILE E 3 118 ? -36.050 7.069 129.737 1.00 9.42 118 ILE C CA 1
ATOM 3857 C C . ILE E 3 118 ? -37.028 6.330 130.655 1.00 12.24 118 ILE C C 1
ATOM 3858 O O . ILE E 3 118 ? -37.145 6.668 131.825 1.00 15.57 118 ILE C O 1
ATOM 3863 N N . GLY E 3 119 ? -37.748 5.342 130.135 1.00 11.74 119 GLY C N 1
ATOM 3864 C CA . GLY E 3 119 ? -38.690 4.529 130.889 1.00 11.82 119 GLY C CA 1
ATOM 3865 C C . GLY E 3 119 ? -40.099 5.039 131.005 1.00 19.74 119 GLY C C 1
ATOM 3866 O O . GLY E 3 119 ? -40.361 6.124 130.515 1.00 19.56 119 GLY C O 1
ATOM 3867 N N . GLY E 3 120 ? -40.983 4.264 131.632 1.00 22.57 120 GLY C N 1
ATOM 3868 C CA . GLY E 3 120 ? -42.387 4.575 131.862 1.00 32.52 120 GLY C CA 1
ATOM 3869 C C . GLY E 3 120 ? -43.438 4.410 130.779 1.00 43.57 120 GLY C C 1
ATOM 3870 O O . GLY E 3 120 ? -44.550 3.932 131.046 1.00 52.76 120 GLY C O 1
ATOM 3871 N N . SER E 3 121 ? -43.091 4.827 129.564 1.00 49.42 121 SER C N 1
ATOM 3872 C CA . SER E 3 121 ? -43.971 4.786 128.389 1.00 45.16 121 SER C CA 1
ATOM 3873 C C . SER E 3 121 ? -43.532 3.806 127.318 1.00 38.27 121 SER C C 1
ATOM 3874 O O . SER E 3 121 ? -42.378 3.387 127.177 1.00 27.65 121 SER C O 1
ATOM 3877 N N . VAL E 3 122 ? -44.498 3.498 126.479 1.00 39.33 122 VAL C N 1
ATOM 3878 C CA . VAL E 3 122 ? -44.146 2.546 125.458 1.00 57.26 122 VAL C CA 1
ATOM 3879 C C . VAL E 3 122 ? -42.884 2.880 124.648 1.00 59.87 122 VAL C C 1
ATOM 3880 O O . VAL E 3 122 ? -42.593 4.043 124.368 1.00 60.88 122 VAL C O 1
ATOM 3884 N N . ASN E 3 123 ? -42.121 1.828 124.324 1.00 64.92 123 ASN C N 1
ATOM 3885 C CA . ASN E 3 123 ? -40.904 1.909 123.512 1.00 62.73 123 ASN C CA 1
ATOM 3886 C C . ASN E 3 123 ? -39.833 2.705 124.202 1.00 54.29 123 ASN C C 1
ATOM 3887 O O . ASN E 3 123 ? -38.818 3.025 123.587 1.00 50.48 123 ASN C O 1
ATOM 3892 N N . SER E 3 124 ? -40.034 3.052 125.463 1.00 46.75 124 SER C N 1
ATOM 3893 C CA . SER E 3 124 ? -38.968 3.884 125.982 1.00 41.58 124 SER C CA 1
ATOM 3894 C C . SER E 3 124 ? -37.839 3.158 126.723 1.00 36.15 124 SER C C 1
ATOM 3895 O O . SER E 3 124 ? -37.108 3.797 127.497 1.00 29.68 124 SER C O 1
ATOM 3898 N N . VAL E 3 125 ? -37.633 1.869 126.430 1.00 29.41 125 VAL C N 1
ATOM 3899 C CA . VAL E 3 125 ? -36.528 1.181 127.106 1.00 25.99 125 VAL C CA 1
ATOM 3900 C C . VAL E 3 125 ? -35.424 0.710 126.168 1.00 21.69 125 VAL C C 1
ATOM 3901 O O . VAL E 3 125 ? -34.560 -0.057 126.570 1.00 21.39 125 VAL C O 1
ATOM 3905 N N . LYS E 3 126 ? -35.474 1.111 124.905 1.00 18.54 126 LYS C N 1
ATOM 3906 C CA . LYS E 3 126 ? -34.436 0.745 123.952 1.00 14.75 126 LYS C CA 1
ATOM 3907 C C . LYS E 3 126 ? -33.220 1.649 124.230 1.00 14.91 126 LYS C C 1
ATOM 3908 O O . LYS E 3 126 ? -33.375 2.791 124.672 1.00 15.46 126 LYS C O 1
ATOM 3914 N N . PRO E 3 127 ? -31.989 1.140 124.092 1.00 11.58 127 PRO C N 1
ATOM 3915 C CA . PRO E 3 127 ? -30.839 2.021 124.322 1.00 9.43 127 PRO C CA 1
ATOM 3916 C C . PRO E 3 127 ? -30.717 3.078 123.229 1.00 11.56 127 PRO C C 1
ATOM 3917 O O . PRO E 3 127 ? -31.160 2.865 122.102 1.00 11.61 127 PRO C O 1
ATOM 3921 N N . ILE E 3 128 ? -30.069 4.189 123.558 1.00 10.68 128 ILE C N 1
ATOM 3922 C CA . ILE E 3 128 ? -29.898 5.316 122.646 1.00 8.64 128 ILE C CA 1
ATOM 3923 C C . ILE E 3 128 ? -28.444 5.692 122.403 1.00 10.68 128 ILE C C 1
ATOM 3924 O O . ILE E 3 128 ? -27.668 5.831 123.354 1.00 15.56 128 ILE C O 1
ATOM 3929 N N . ASP E 3 129 ? -28.087 5.875 121.135 1.00 9.17 129 ASP C N 1
ATOM 3930 C CA . ASP E 3 129 ? -26.728 6.257 120.767 1.00 8.54 129 ASP C CA 1
ATOM 3931 C C . ASP E 3 129 ? -26.701 7.726 120.361 1.00 10.58 129 ASP C C 1
ATOM 3932 O O . ASP E 3 129 ? -27.632 8.200 119.719 1.00 14.25 129 ASP C O 1
ATOM 3937 N N . VAL E 3 130 ? -25.672 8.467 120.749 1.00 9.96 130 VAL C N 1
ATOM 3938 C CA . VAL E 3 130 ? -25.528 9.858 120.323 1.00 6.96 130 VAL C CA 1
ATOM 3939 C C . VAL E 3 130 ? -24.080 10.005 119.884 1.00 10.94 130 VAL C C 1
ATOM 3940 O O . VAL E 3 130 ? -23.186 10.099 120.716 1.00 16.22 130 VAL C O 1
ATOM 3944 N N . GLU E 3 131 ? -23.830 9.950 118.585 1.00 13.05 131 GLU C N 1
ATOM 3945 C CA . GLU E 3 131 ? -22.465 10.039 118.094 1.00 16.18 131 GLU C CA 1
ATOM 3946 C C . GLU E 3 131 ? -21.900 11.436 118.222 1.00 17.17 131 GLU C C 1
ATOM 3947 O O . GLU E 3 131 ? -22.633 12.416 118.110 1.00 19.33 131 GLU C O 1
ATOM 3953 N N . ALA E 3 132 ? -20.603 11.531 118.485 1.00 16.10 132 ALA C N 1
ATOM 3954 C CA . ALA E 3 132 ? -19.958 12.836 118.550 1.00 13.07 132 ALA C CA 1
ATOM 3955 C C . ALA E 3 132 ? -19.499 13.145 117.127 1.00 15.06 132 ALA C C 1
ATOM 3956 O O . ALA E 3 132 ? -18.968 12.261 116.457 1.00 17.65 132 ALA C O 1
ATOM 3958 N N . ASN E 3 133 ? -19.738 14.350 116.618 1.00 19.68 133 ASN C N 1
ATOM 3959 C CA . ASN E 3 133 ? -19.302 14.672 115.260 1.00 16.04 133 ASN C CA 1
ATOM 3960 C C . ASN E 3 133 ? -17.840 15.092 115.271 1.00 16.99 133 ASN C C 1
ATOM 3961 O O . ASN E 3 133 ? -17.520 16.217 115.643 1.00 18.92 133 ASN C O 1
ATOM 3966 N N . LEU E 3 134 ? -16.954 14.200 114.849 1.00 14.99 134 LEU C N 1
ATOM 3967 C CA . LEU E 3 134 ? -15.543 14.533 114.868 1.00 13.77 134 LEU C CA 1
ATOM 3968 C C . LEU E 3 134 ? -15.094 15.457 113.739 1.00 19.76 134 LEU C C 1
ATOM 3969 O O . LEU E 3 134 ? -13.894 15.574 113.475 1.00 25.15 134 LEU C O 1
ATOM 3974 N N . THR E 3 135 ? -16.026 16.050 113.001 1.00 19.71 135 THR C N 1
ATOM 3975 C CA . THR E 3 135 ? -15.607 17.012 111.987 1.00 21.54 135 THR C CA 1
ATOM 3976 C C . THR E 3 135 ? -15.990 18.388 112.522 1.00 23.40 135 THR C C 1
ATOM 3977 O O . THR E 3 135 ? -15.679 19.408 111.919 1.00 31.56 135 THR C O 1
ATOM 3981 N N . ASN E 3 136 ? -16.687 18.383 113.656 1.00 21.67 136 ASN C N 1
ATOM 3982 C CA . ASN E 3 136 ? -17.122 19.599 114.340 1.00 22.42 136 ASN C CA 1
ATOM 3983 C C . ASN E 3 136 ? -16.342 19.711 115.651 1.00 23.00 136 ASN C C 1
ATOM 3984 O O . ASN E 3 136 ? -16.421 20.735 116.311 1.00 28.23 136 ASN C O 1
ATOM 3989 N N . LEU E 3 137 ? -15.647 18.658 116.068 1.00 21.80 137 LEU C N 1
ATOM 3990 C CA . LEU E 3 137 ? -14.847 18.688 117.286 1.00 16.37 137 LEU C CA 1
ATOM 3991 C C . LEU E 3 137 ? -13.438 18.224 116.937 1.00 17.39 137 LEU C C 1
ATOM 3992 O O . LEU E 3 137 ? -13.271 17.379 116.059 1.00 20.95 137 LEU C O 1
ATOM 3997 N N . ASN E 3 138 ? -12.422 18.770 117.592 1.00 14.08 138 ASN C N 1
ATOM 3998 C CA . ASN E 3 138 ? -11.057 18.361 117.283 1.00 12.64 138 ASN C CA 1
ATOM 3999 C C . ASN E 3 138 ? -10.787 16.958 117.824 1.00 11.16 138 ASN C C 1
ATOM 4000 O O . ASN E 3 138 ? -10.788 16.743 119.032 1.00 14.42 138 ASN C O 1
ATOM 4005 N N . PRO E 3 139 ? -10.532 15.987 116.942 1.00 10.87 139 PRO C N 1
ATOM 4006 C CA . PRO E 3 139 ? -10.272 14.608 117.365 1.00 10.53 139 PRO C CA 1
ATOM 4007 C C . PRO E 3 139 ? -8.877 14.302 117.896 1.00 15.34 139 PRO C C 1
ATOM 4008 O O . PRO E 3 139 ? -8.663 13.216 118.430 1.00 20.33 139 PRO C O 1
ATOM 4012 N N . ILE E 3 140 ? -7.928 15.223 117.746 1.00 15.53 140 ILE C N 1
ATOM 4013 C CA . ILE E 3 140 ? -6.565 14.986 118.208 1.00 11.00 140 ILE C CA 1
ATOM 4014 C C . ILE E 3 140 ? -6.414 15.208 119.702 1.00 12.14 140 ILE C C 1
ATOM 4015 O O . ILE E 3 140 ? -6.318 16.347 120.137 1.00 16.52 140 ILE C O 1
ATOM 4020 N N . ILE E 3 141 ? -6.326 14.158 120.510 1.00 13.95 141 ILE C N 1
ATOM 4021 C CA . ILE E 3 141 ? -6.197 14.411 121.942 1.00 14.31 141 ILE C CA 1
ATOM 4022 C C . ILE E 3 141 ? -4.755 14.376 122.440 1.00 14.40 141 ILE C C 1
ATOM 4023 O O . ILE E 3 141 ? -4.477 14.591 123.627 1.00 19.44 141 ILE C O 1
ATOM 4028 N N . LYS E 3 142 ? -3.823 14.070 121.546 1.00 13.59 142 LYS C N 1
ATOM 4029 C CA . LYS E 3 142 ? -2.419 14.084 121.937 1.00 12.09 142 LYS C CA 1
ATOM 4030 C C . LYS E 3 142 ? -1.575 14.331 120.703 1.00 13.64 142 LYS C C 1
ATOM 4031 O O . LYS E 3 142 ? -1.756 13.670 119.684 1.00 16.64 142 LYS C O 1
ATOM 4037 N N . ALA E 3 143 ? -0.704 15.334 120.782 1.00 13.52 143 ALA C N 1
ATOM 4038 C CA . ALA E 3 143 ? 0.171 15.685 119.669 1.00 14.13 143 ALA C CA 1
ATOM 4039 C C . ALA E 3 143 ? 1.311 16.560 120.168 1.00 15.87 143 ALA C C 1
ATOM 4040 O O . ALA E 3 143 ? 1.496 16.677 121.388 1.00 16.04 143 ALA C O 1
ATOM 4042 N N . SER E 3 144 ? 2.057 17.161 119.243 1.00 17.40 144 SER C N 1
ATOM 4043 C CA . SER E 3 144 ? 3.200 17.998 119.600 1.00 15.06 144 SER C CA 1
ATOM 4044 C C . SER E 3 144 ? 2.829 19.228 120.403 1.00 18.71 144 SER C C 1
ATOM 4045 O O . SER E 3 144 ? 3.693 19.860 121.011 1.00 21.87 144 SER C O 1
ATOM 4048 N N . THR E 3 145 ? 1.555 19.607 120.362 1.00 19.03 145 THR C N 1
ATOM 4049 C CA . THR E 3 145 ? 1.097 20.745 121.150 1.00 18.08 145 THR C CA 1
ATOM 4050 C C . THR E 3 145 ? -0.271 20.457 121.744 1.00 17.68 145 THR C C 1
ATOM 4051 O O . THR E 3 145 ? -0.912 19.480 121.383 1.00 21.72 145 THR C O 1
ATOM 4055 N N . THR E 3 146 ? -0.714 21.270 122.687 1.00 22.05 146 THR C N 1
ATOM 4056 C CA . THR E 3 146 ? -2.013 21.055 123.307 1.00 22.96 146 THR C CA 1
ATOM 4057 C C . THR E 3 146 ? -3.131 21.778 122.567 1.00 21.49 146 THR C C 1
ATOM 4058 O O . THR E 3 146 ? -2.966 22.943 122.201 1.00 25.86 146 THR C O 1
ATOM 4062 N N . PHE E 3 147 ? -4.258 21.104 122.343 1.00 18.59 147 PHE C N 1
ATOM 4063 C CA . PHE E 3 147 ? -5.388 21.739 121.668 1.00 13.41 147 PHE C CA 1
ATOM 4064 C C . PHE E 3 147 ? -6.490 22.091 122.655 1.00 15.71 147 PHE C C 1
ATOM 4065 O O . PHE E 3 147 ? -6.669 21.433 123.685 1.00 22.55 147 PHE C O 1
ATOM 4073 N N . THR E 3 148 ? -7.258 23.123 122.335 1.00 18.97 148 THR C N 1
ATOM 4074 C CA . THR E 3 148 ? -8.293 23.567 123.263 1.00 18.00 148 THR C CA 1
ATOM 4075 C C . THR E 3 148 ? -9.707 23.182 122.887 1.00 17.55 148 THR C C 1
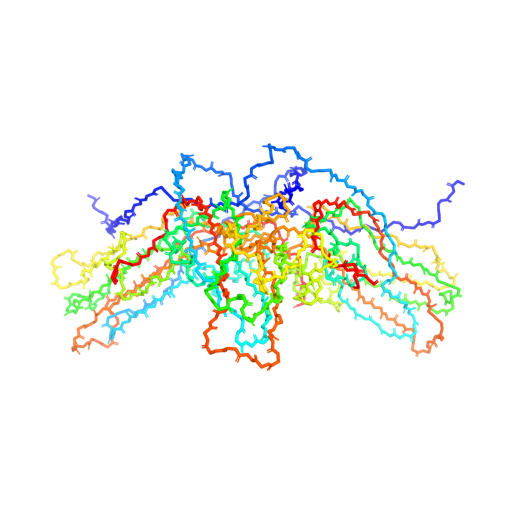ATOM 4076 O O . THR E 3 148 ? -10.602 23.371 123.717 1.00 19.10 148 THR C O 1
ATOM 4080 N N . ASP E 3 149 ? -9.889 22.611 121.697 1.00 11.74 149 ASP C N 1
ATOM 4081 C CA . ASP E 3 149 ? -11.223 22.276 121.217 1.00 12.41 149 ASP C CA 1
ATOM 4082 C C . ASP E 3 149 ? -11.527 20.790 121.041 1.00 15.57 149 ASP C C 1
ATOM 4083 O O . ASP E 3 149 ? -12.229 20.372 120.107 1.00 14.94 149 ASP C O 1
ATOM 4088 N N . THR E 3 150 ? -11.009 19.976 121.946 1.00 15.30 150 THR C N 1
ATOM 4089 C CA . THR E 3 150 ? -11.272 18.550 121.868 1.00 13.46 150 THR C CA 1
ATOM 4090 C C . THR E 3 150 ? -12.648 18.261 122.477 1.00 15.44 150 THR C C 1
ATOM 4091 O O . THR E 3 150 ? -13.235 19.099 123.160 1.00 16.11 150 THR C O 1
ATOM 4095 N N . PRO E 3 151 ? -13.194 17.067 122.234 1.00 12.84 151 PRO C N 1
ATOM 4096 C CA . PRO E 3 151 ? -14.521 16.713 122.736 1.00 9.78 151 PRO C CA 1
ATOM 4097 C C . PRO E 3 151 ? -14.778 16.775 124.224 1.00 11.26 151 PRO C C 1
ATOM 4098 O O . PRO E 3 151 ? -14.002 16.254 125.020 1.00 17.70 151 PRO C O 1
ATOM 4102 N N . LYS E 3 152 ? -15.889 17.403 124.583 1.00 7.81 152 LYS C N 1
ATOM 4103 C CA . LYS E 3 152 ? -16.318 17.504 125.970 1.00 7.36 152 LYS C CA 1
ATOM 4104 C C . LYS E 3 152 ? -17.800 17.126 125.970 1.00 11.53 152 LYS C C 1
ATOM 4105 O O . LYS E 3 152 ? -18.573 17.603 125.141 1.00 13.23 152 LYS C O 1
ATOM 4111 N N . LEU E 3 153 ? -18.199 16.218 126.849 1.00 10.55 153 LEU C N 1
ATOM 4112 C CA . LEU E 3 153 ? -19.589 15.807 126.907 1.00 7.50 153 LEU C CA 1
ATOM 4113 C C . LEU E 3 153 ? -20.280 16.416 128.110 1.00 10.61 153 LEU C C 1
ATOM 4114 O O . LEU E 3 153 ? -19.754 16.330 129.216 1.00 15.27 153 LEU C O 1
ATOM 4119 N N . LEU E 3 154 ? -21.426 17.055 127.910 1.00 9.79 154 LEU C N 1
ATOM 4120 C CA . LEU E 3 154 ? -22.160 17.626 129.034 1.00 9.09 154 LEU C CA 1
ATOM 4121 C C . LEU E 3 154 ? -23.385 16.761 129.282 1.00 11.97 154 LEU C C 1
ATOM 4122 O O . LEU E 3 154 ? -24.064 16.399 128.324 1.00 14.02 154 LEU C O 1
ATOM 4127 N N . TYR E 3 155 ? -23.655 16.377 130.524 1.00 10.31 155 TYR C N 1
ATOM 4128 C CA . TYR E 3 155 ? -24.848 15.575 130.756 1.00 10.79 155 TYR C CA 1
ATOM 4129 C C . TYR E 3 155 ? -25.527 16.014 132.035 1.00 14.16 155 TYR C C 1
ATOM 4130 O O . TYR E 3 155 ? -24.887 16.470 132.982 1.00 17.41 155 TYR C O 1
ATOM 4139 N N . TYR E 3 156 ? -26.846 15.895 132.025 1.00 15.06 156 TYR C N 1
ATOM 4140 C CA . TYR E 3 156 ? -27.706 16.283 133.133 1.00 14.56 156 TYR C CA 1
ATOM 4141 C C . TYR E 3 156 ? -28.765 15.206 133.294 1.00 16.24 156 TYR C C 1
ATOM 4142 O O . TYR E 3 156 ? -29.253 14.642 132.312 1.00 19.23 156 TYR C O 1
ATOM 4151 N N . SER E 3 157 ? -29.122 14.890 134.528 1.00 14.35 157 SER C N 1
ATOM 4152 C CA . SER E 3 157 ? -30.138 13.873 134.725 1.00 11.37 157 SER C CA 1
ATOM 4153 C C . SER E 3 157 ? -31.018 14.214 135.912 1.00 13.11 157 SER C C 1
ATOM 4154 O O . SER E 3 157 ? -30.511 14.675 136.929 1.00 17.48 157 SER C O 1
ATOM 4157 N N . LYS E 3 158 ? -32.328 14.055 135.768 1.00 10.70 158 LYS C N 1
ATOM 4158 C CA . LYS E 3 158 ? -33.259 14.333 136.853 1.00 11.02 158 LYS C CA 1
ATOM 4159 C C . LYS E 3 158 ? -33.932 13.014 137.202 1.00 14.46 158 LYS C C 1
ATOM 4160 O O . LYS E 3 158 ? -34.399 12.298 136.312 1.00 16.59 158 LYS C O 1
ATOM 4166 N N . ALA E 3 159 ? -33.945 12.674 138.486 1.00 14.56 159 ALA C N 1
ATOM 4167 C CA . ALA E 3 159 ? -34.555 11.435 138.949 1.00 13.37 159 ALA C CA 1
ATOM 4168 C C . ALA E 3 159 ? -35.892 11.665 139.663 1.00 16.42 159 ALA C C 1
ATOM 4169 O O . ALA E 3 159 ? -36.210 12.771 140.109 1.00 21.67 159 ALA C O 1
ATOM 4171 N N . GLN E 3 160 ? -36.686 10.604 139.770 1.00 16.35 160 GLN C N 1
ATOM 4172 C CA . GLN E 3 160 ? -37.970 10.667 140.455 1.00 16.76 160 GLN C CA 1
ATOM 4173 C C . GLN E 3 160 ? -37.727 11.099 141.899 1.00 20.41 160 GLN C C 1
ATOM 4174 O O . GLN E 3 160 ? -36.688 10.750 142.467 1.00 21.09 160 GLN C O 1
ATOM 4180 N N . ALA E 3 161 ? -38.665 11.835 142.497 1.00 23.78 161 ALA C N 1
ATOM 4181 C CA . ALA E 3 161 ? -38.533 12.314 143.878 1.00 23.27 161 ALA C CA 1
ATOM 4182 C C . ALA E 3 161 ? -38.368 11.144 144.844 1.00 25.72 161 ALA C C 1
ATOM 4183 O O . ALA E 3 161 ? -37.578 11.176 145.800 1.00 33.04 161 ALA C O 1
ATOM 4185 N N . THR E 3 162 ? -39.176 10.126 144.577 1.00 23.93 162 THR C N 1
ATOM 4186 C CA . THR E 3 162 ? -39.179 8.875 145.313 1.00 27.84 162 THR C CA 1
ATOM 4187 C C . THR E 3 162 ? -38.367 7.969 144.400 1.00 27.67 162 THR C C 1
ATOM 4188 O O . THR E 3 162 ? -38.915 7.264 143.552 1.00 26.95 162 THR C O 1
ATOM 4192 N N . ALA E 3 163 ? -37.051 8.035 144.548 1.00 27.15 163 ALA C N 1
ATOM 4193 C CA . ALA E 3 163 ? -36.157 7.281 143.685 1.00 24.73 163 ALA C CA 1
ATOM 4194 C C . ALA E 3 163 ? -35.886 5.856 144.107 1.00 24.86 163 ALA C C 1
ATOM 4195 O O . ALA E 3 163 ? -36.046 5.499 145.271 1.00 32.96 163 ALA C O 1
ATOM 4197 N N . PRO E 3 164 ? -35.467 5.025 143.142 1.00 23.88 164 PRO C N 1
ATOM 4198 C CA . PRO E 3 164 ? -35.113 3.619 143.350 1.00 24.35 164 PRO C CA 1
ATOM 4199 C C . PRO E 3 164 ? -33.728 3.551 143.987 1.00 27.93 164 PRO C C 1
ATOM 4200 O O . PRO E 3 164 ? -33.006 4.546 144.060 1.00 27.24 164 PRO C O 1
ATOM 4204 N N . THR E 3 165 ? -33.342 2.365 144.433 1.00 34.38 165 THR C N 1
ATOM 4205 C CA . THR E 3 165 ? -32.049 2.215 145.085 1.00 38.74 165 THR C CA 1
ATOM 4206 C C . THR E 3 165 ? -30.992 1.698 144.129 1.00 36.94 165 THR C C 1
ATOM 4207 O O . THR E 3 165 ? -29.807 1.612 144.474 1.00 43.07 165 THR C O 1
ATOM 4211 N N . SER E 3 166 ? -31.461 1.351 142.934 1.00 29.49 166 SER C N 1
ATOM 4212 C CA . SER E 3 166 ? -30.642 0.850 141.838 1.00 24.82 166 SER C CA 1
ATOM 4213 C C . SER E 3 166 ? -30.815 1.784 140.639 1.00 21.66 166 SER C C 1
ATOM 4214 O O . SER E 3 166 ? -31.905 2.301 140.413 1.00 22.24 166 SER C O 1
ATOM 4217 N N . PRO E 3 167 ? -29.766 1.992 139.833 1.00 15.95 167 PRO C N 1
ATOM 4218 C CA . PRO E 3 167 ? -29.898 2.907 138.696 1.00 14.65 167 PRO C CA 1
ATOM 4219 C C . PRO E 3 167 ? -30.894 2.518 137.616 1.00 15.07 167 PRO C C 1
ATOM 4220 O O . PRO E 3 167 ? -31.126 1.333 137.379 1.00 16.26 167 PRO C O 1
ATOM 4224 N N . THR E 3 168 ? -31.493 3.528 136.984 1.00 11.49 168 THR C N 1
ATOM 4225 C CA . THR E 3 168 ? -32.455 3.289 135.923 1.00 8.27 168 THR C CA 1
ATOM 4226 C C . THR E 3 168 ? -31.759 3.231 134.578 1.00 8.39 168 THR C C 1
ATOM 4227 O O . THR E 3 168 ? -32.339 2.799 133.593 1.00 12.03 168 THR C O 1
ATOM 4231 N N . CYS E 3 169 ? -30.515 3.680 134.511 1.00 11.39 169 CYS C N 1
ATOM 4232 C CA . CYS E 3 169 ? -29.792 3.587 133.248 1.00 11.78 169 CYS C CA 1
ATOM 4233 C C . CYS E 3 169 ? -28.321 3.898 133.437 1.00 10.71 169 CYS C C 1
ATOM 4234 O O . CYS E 3 169 ? -27.932 4.466 134.450 1.00 14.53 169 CYS C O 1
ATOM 4237 N N . TYR E 3 170 ? -27.510 3.474 132.475 1.00 10.21 170 TYR C N 1
ATOM 4238 C CA . TYR E 3 170 ? -26.076 3.705 132.502 1.00 6.51 170 TYR C CA 1
ATOM 4239 C C . TYR E 3 170 ? -25.692 4.532 131.292 1.00 8.39 170 TYR C C 1
ATOM 4240 O O . TYR E 3 170 ? -26.236 4.363 130.191 1.00 12.62 170 TYR C O 1
ATOM 4249 N N . LEU E 3 171 ? -24.742 5.430 131.515 1.00 8.05 171 LEU C N 1
ATOM 4250 C CA . LEU E 3 171 ? -24.239 6.292 130.463 1.00 6.33 171 LEU C CA 1
ATOM 4251 C C . LEU E 3 171 ? -22.813 5.867 130.178 1.00 8.79 171 LEU C C 1
ATOM 4252 O O . LEU E 3 171 ? -21.960 5.868 131.064 1.00 11.76 171 LEU C O 1
ATOM 4257 N N . THR E 3 172 ? -22.559 5.441 128.951 1.00 9.49 172 THR C N 1
ATOM 4258 C CA . THR E 3 172 ? -21.208 5.037 128.606 1.00 7.99 172 THR C CA 1
ATOM 4259 C C . THR E 3 172 ? -20.781 5.780 127.363 1.00 9.91 172 THR C C 1
ATOM 4260 O O . THR E 3 172 ? -21.581 6.458 126.716 1.00 15.40 172 THR C O 1
ATOM 4264 N N . ILE E 3 173 ? -19.491 5.692 127.074 1.00 10.90 173 ILE C N 1
ATOM 4265 C CA . ILE E 3 173 ? -18.974 6.267 125.840 1.00 13.25 173 ILE C CA 1
ATOM 4266 C C . ILE E 3 173 ? -18.106 5.180 125.221 1.00 13.34 173 ILE C C 1
ATOM 4267 O O . ILE E 3 173 ? -17.505 4.378 125.935 1.00 14.02 173 ILE C O 1
ATOM 4272 N N . GLN E 3 174 ? -18.122 5.061 123.904 1.00 9.95 174 GLN C N 1
ATOM 4273 C CA . GLN E 3 174 ? -17.282 4.060 123.292 1.00 10.87 174 GLN C CA 1
ATOM 4274 C C . GLN E 3 174 ? -16.723 4.622 122.008 1.00 13.02 174 GLN C C 1
ATOM 4275 O O . GLN E 3 174 ? -17.287 5.548 121.423 1.00 19.44 174 GLN C O 1
ATOM 4281 N N . GLY E 3 175 ? -15.572 4.109 121.602 1.00 14.41 175 GLY C N 1
ATOM 4282 C CA . GLY E 3 175 ? -14.900 4.534 120.387 1.00 13.04 175 GLY C CA 1
ATOM 4283 C C . GLY E 3 175 ? -13.590 3.828 120.196 1.00 14.95 175 GLY C C 1
ATOM 4284 O O . GLY E 3 175 ? -13.328 2.796 120.817 1.00 16.40 175 GLY C O 1
ATOM 4285 N N . GLN E 3 176 ? -12.772 4.392 119.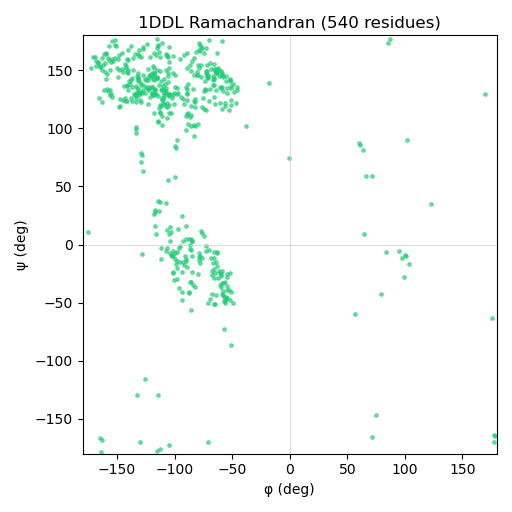316 1.00 14.73 176 GLN C N 1
ATOM 4286 C CA . GLN E 3 176 ? -11.467 3.840 119.014 1.00 14.35 176 GLN C CA 1
ATOM 4287 C C . GLN E 3 176 ? -10.460 4.973 118.900 1.00 15.77 176 GLN C C 1
ATOM 4288 O O . GLN E 3 176 ? -10.808 6.009 118.349 1.00 19.40 176 GLN C O 1
ATOM 4294 N N . ILE E 3 177 ? -9.254 4.813 119.447 1.00 16.68 177 ILE C N 1
ATOM 4295 C CA . ILE E 3 177 ? -8.211 5.828 119.325 1.00 14.93 177 ILE C CA 1
ATOM 4296 C C . ILE E 3 177 ? -7.122 5.285 118.411 1.00 16.56 177 ILE C C 1
ATOM 4297 O O . ILE E 3 177 ? -6.762 4.116 118.517 1.00 16.92 177 ILE C O 1
ATOM 4302 N N . GLU E 3 178 ? -6.636 6.111 117.494 1.00 16.18 178 GLU C N 1
ATOM 4303 C CA . GLU E 3 178 ? -5.550 5.718 116.614 1.00 15.88 178 GLU C CA 1
ATOM 4304 C C . GLU E 3 178 ? -4.288 6.187 117.340 1.00 15.89 178 GLU C C 1
ATOM 4305 O O . GLU E 3 178 ? -4.220 7.339 117.763 1.00 18.07 178 GLU C O 1
ATOM 4311 N N . LEU E 3 179 ? -3.333 5.295 117.584 1.00 15.50 179 LEU C N 1
ATOM 4312 C CA . LEU E 3 179 ? -2.106 5.671 118.277 1.00 10.49 179 LEU C CA 1
ATOM 4313 C C . LEU E 3 179 ? -0.906 5.518 117.355 1.00 12.02 179 LEU C C 1
ATOM 4314 O O . LEU E 3 179 ? -0.887 4.601 116.537 1.00 15.17 179 LEU C O 1
ATOM 4319 N N . SER E 3 180 ? 0.074 6.411 117.459 1.00 10.87 180 SER C N 1
ATOM 4320 C CA . SER E 3 180 ? 1.262 6.316 116.621 1.00 13.39 180 SER C CA 1
ATOM 4321 C C . SER E 3 180 ? 2.412 7.090 117.243 1.00 14.33 180 SER C C 1
ATOM 4322 O O . SER E 3 180 ? 2.192 7.853 118.180 1.00 13.73 180 SER C O 1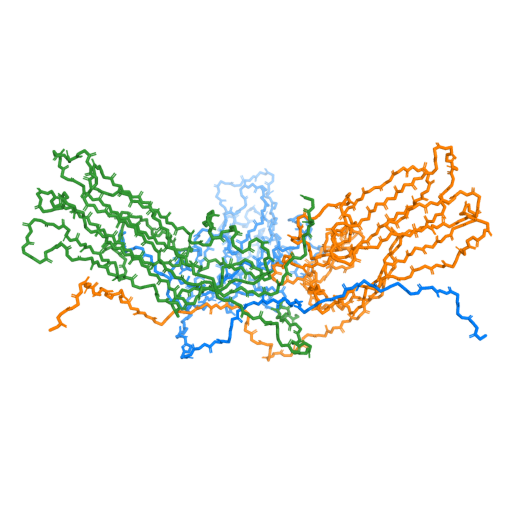
ATOM 4325 N N . SER E 3 181 ? 3.625 6.825 116.755 1.00 16.04 181 SER C N 1
ATOM 4326 C CA . SER E 3 181 ? 4.875 7.452 117.199 1.00 12.52 181 SER C CA 1
ATOM 4327 C C . SER E 3 181 ? 5.161 7.212 118.669 1.00 14.13 181 SER C C 1
ATOM 4328 O O . SER E 3 181 ? 4.791 7.997 119.540 1.00 16.97 181 SER C O 1
ATOM 4331 N N . PRO E 3 182 ? 5.818 6.087 118.961 1.00 11.98 182 PRO C N 1
ATOM 4332 C CA . PRO E 3 182 ? 6.152 5.722 120.333 1.00 9.73 182 PRO C CA 1
ATOM 4333 C C . PRO E 3 182 ? 6.863 6.852 121.041 1.00 11.56 182 PRO C C 1
ATOM 4334 O O . PRO E 3 182 ? 7.698 7.526 120.451 1.00 15.54 182 PRO C O 1
ATOM 4338 N N . LEU E 3 183 ? 6.534 7.044 122.309 1.00 13.03 183 LEU C N 1
ATOM 4339 C CA . LEU E 3 183 ? 7.177 8.073 123.106 1.00 12.77 183 LEU C CA 1
ATOM 4340 C C . LEU E 3 183 ? 8.180 7.369 124.019 1.00 17.71 183 LEU C C 1
ATOM 4341 O O . LEU E 3 183 ? 7.777 6.596 124.890 1.00 18.50 183 LEU C O 1
ATOM 4346 N N . LEU E 3 184 ? 9.480 7.600 123.815 1.00 18.33 184 LEU C N 1
ATOM 4347 C CA . LEU E 3 184 ? 10.511 6.946 124.626 1.00 17.03 184 LEU C CA 1
ATOM 4348 C C . LEU E 3 184 ? 10.300 7.064 126.128 1.00 19.70 184 LEU C C 1
ATOM 4349 O O . LEU E 3 184 ? 10.240 8.131 126.720 1.00 23.66 184 LEU C O 1
ATOM 4354 N N . GLN E 3 185 ? 10.271 5.917 126.771 1.00 23.10 185 GLN C N 1
ATOM 4355 C CA . GLN E 3 185 ? 10.052 5.884 128.197 1.00 24.05 185 GLN C CA 1
ATOM 4356 C C . GLN E 3 185 ? 11.008 4.862 128.774 1.00 24.15 185 GLN C C 1
ATOM 4357 O O . GLN E 3 185 ? 11.633 4.120 128.021 1.00 26.99 185 GLN C O 1
ATOM 4368 N N . ALA E 3 186 ? 11.123 4.795 130.091 1.00 21.46 186 ALA C N 1
ATOM 4369 C CA . ALA E 3 186 ? 12.005 3.798 130.654 1.00 24.67 186 ALA C CA 1
ATOM 4370 C C . ALA E 3 186 ? 11.202 2.534 130.931 1.00 32.90 186 ALA C C 1
ATOM 4371 O O . ALA E 3 186 ? 9.974 2.576 130.994 1.00 41.72 186 ALA C O 1
ATOM 4373 N N . SER E 3 187 ? 11.912 1.424 131.109 1.00 41.54 187 SER C N 1
ATOM 4374 C CA . SER E 3 187 ? 11.373 0.103 131.407 1.00 48.04 187 SER C CA 1
ATOM 4375 C C . SER E 3 187 ? 11.147 -0.102 132.904 1.00 57.79 187 SER C C 1
ATOM 4376 O O . SER E 3 187 ? 10.236 -0.824 133.317 1.00 62.51 187 SER C O 1
ATOM 4379 N N . SER E 3 188 ? 12.000 0.522 133.709 1.00 67.96 188 SER C N 1
ATOM 4380 C CA . SER E 3 188 ? 11.909 0.469 135.160 1.00 81.53 188 SER C CA 1
ATOM 4381 C C . SER E 3 188 ? 10.489 0.871 135.631 1.00 89.43 188 SER C C 1
ATOM 4382 O O . SER E 3 188 ? 9.737 -0.028 136.087 1.00 97.44 188 SER C O 1
#

Nearest PDB structures (foldseek):
  1ddl-assembly1_A  TM=1.005E+00  e=3.998E-35  Desmodium yellow mottle virus
  1ddl-assembly1_C  TM=9.546E-01  e=1.855E-31  Desmodium yellow mottle virus
  1auy-assembly1_A  TM=9.769E-01  e=6.909E-20  Turnip yellow mosaic virus
  1auy-assembly1_B  TM=8.600E-01  e=1.488E-19  Turnip yellow mosaic virus
  2wws-assembly1_A  TM=9.591E-01  e=7.298E-19  Physalis mottle virus

Solvent-accessible surface area: 26080 Å² total; per-residue (Å²): 247,147,147,101,81,69,133,16,140,26,39,50,57,55,5,30,23,26,16,44,56,110,134,100,70,116,115,26,112,85,103,48,102,83,12,98,11,88,38,20,68,4,1,50,126,93,32,54,77,52,20,41,2,45,89,25,92,75,2,44,94,74,12,37,100,55,7,27,0,43,3,96,108,6,55,0,8,0,54,29,31,178,50,0,58,166,58,40,1,32,0,2,0,2,14,0,0,31,43,6,111,6,68,20,103,38,5,119,58,7,170,50,14,78,88,37,75,0,3,30,90,99,45,65,92,176,56,27,67,12,141,10,82,36,66,19,2,0,26,2,25,47,7,3,7,100,15,42,1,6,0,35,0,2,18,52,0,111,18,80,115,112,41,13,145,39,30,0,0,88,0,8,0,66,7,56,0,47,9,12,4,54,6,22,34,27,98,130,249,154,150,102,89,71,127,16,136,22,37,46,51,58,4,37,40,28,23,32,66,100,78,135,61,123,96,9,120,76,98,50,99,76,13,111,13,83,37,17,66,3,1,50,126,71,33,47,74,54,17,32,2,46,89,25,89,73,1,38,95,81,12,35,99,52,3,11,0,41,4,101,103,4,48,0,6,0,56,25,25,162,47,0,56,162,46,44,4,30,0,2,0,0,4,0,5,29,49,5,100,2,71,18,102,36,5,118,68,6,122,14,18,34,86,32,83,4,1,16,107,152,58,59,76,67,25,13,10,1,116,7,57,32,56,20,7,0,6,4,19,45,5,0,5,83,18,52,3,6,0,29,0,0,14,67,0,105,19,75,117,113,38,13,143,34,28,0,0,87,0,6,0,65,8,60,0,53,8,3,0,67,5,24,34,29,102,114,36,51,70,15,11,118,52,41,113,108,111,49,124,103,24,107,91,105,41,102,78,17,107,22,83,38,17,67,2,1,49,125,80,30,51,75,53,23,36,0,44,94,26,89,63,3,50,94,76,11,42,107,53,9,30,0,41,3,92,108,3,47,0,5,0,54,25,25,160,48,0,77,163,49,46,4,30,0,3,0,0,4,0,3,28,40,3,107,6,70,17,97,39,3,121,68,7,123,16,18,31,84,31,83,1,1,51,82,140,102,24,76,52,24,12,12,0,103,8,55,32,76,17,7,0,16,2,27,54,10,4,7,100,18,45,2,6,0,31,0,0,14,57,0,104,19,77,114,113,40,14,145,34,27,0,0,87,0,9,0,68,9,59,0,45,8,10,4,51,11,24,48,28,99,126

Radius of gyration: 29.58 Å; Cα contacts (8 Å, |Δi|>4): 1475; chains: 3; bounding box: 90×82×44 Å

Foldseek 3Di:
DDDDDDDDDDDDDDDDDDDDDDDDDDFWDKDKAKDKFFDDFDAQAWDKDKAFVLVDPVVVVVQVFFQWKFFPWKKKWKAFDPCCQVKKKKKKKDKWFQQDPDGLVCQVVDPQIDIDIPHVPDDNPDIDMRIDDCVRAPRISGHPDHDRGHIMMIMTMHTDPPTDPGGRITMMMIGMMMGTHTDDDDPD/DDDDDDDDDDDDDDDDDDDDDDDVPDPFDKDKAKDKFWPDFDAFAKDKDKAFPLPDPVVCVVQVFFQWKFFPWKKKKKAFDPCQAVWKKKKKKDKWFQPDPDALVCQVVDVPIDMDTAHHNPDDRDMDIGTDPCVRAPGISGHPDHDRGHIMMIMIMHHDPPTDPGGRIIMMMIGMMMGTHTDDDDDD/DPQDDDDDDDDDDDWDKDKDKDKFWPDFDAQAKDKDKAFVLPDPVVCVVQVFFQWKFFDWKKKKKAFDPCQAVWKKKKKKDKWFQPDPDTLVCQVVDVPIDMDIAHNDPPRRDMDMGIDPCVRFPGISGHPDHDRGHIMMIMIMHHDPPTDPGGRIIMMMIGMMMGTHTDDDDPD

InterPro domains:
  IPR000574 Tymovirus coat protein [PF00983] (26-186)
  IPR029053 Viral coat protein subunit [G3DSA:2.60.120.20] (1-188)

B-factor: mean 33.33, std 42.04, range [2.0, 300.0]

Organism: NCBI:txid70821

Sequence (551 aa):
MEQDKILAHQASLNTKPSLLPPPVGNPPPVISYPFQITLASLGTEDAADSVSIASNSVLATYTALYRHAQLKHLKATIHPTYMAPKYPTSVALVWVPANSTATSTQVLDTYGGLHFCIGGSVNSVKPIDVEANLTNLNPIIKASTTFTDTPKLLYYSKAQATAPTSPTCYLTIQGQIELSSPLLQASSSSMEQDKILAHQASLNTKPSLLPPPVGNPPPVISYPFQITLASLGTEDAADSVSIASNSVLATYTALYRHAQLKHLKATIHPTYMAPKYPTSVALVWVPANSTATSTQVLDTYGGLHFCIGGSVNSVKPIDVEANLTNLNPIIKASTTFTDTPKLLYYSKAQATAPTSPTCYLTIQGQIELSSPLLQAASSSSNTKPSLLPPPVGNPPPVISYPFQITLASLGTEDAADSVSIASNSVLATYTALYRHAQLKHLKATIHPTYMAPKYPTSVALVWVPANSTATSTQVLDTYGGLHFCIGGSVNSVKPIDVEANLTNLNPIIKASTTFTDTPKLLYYSKAQATAPTSPTCYLTIQGQIELSSPLLQASS

Secondary structure (DSSP, 8-state):
---S-EEE-------------PPPSPPPP-EEEEEEEEEEEESSS-EEEEEEGGG-HHHHHHHTTEEEEEEEEEEEEEEE-TTTTTS-EEEEEEEEETT----GGGGGGBTT-EEEEE-SSS--SS-EEEE--TTTS--EEESSS-BSS-EEEEEEEE--SS--SS-SEEEEEEEEEEEEEE------/---S-EEE-----S----------S-PPP-EEEEEEEEEEEESSS-EEEEEEGGG-HHHHHHHTTEEEEEEEEEEEEEEE-TTTTTS-EEEEEEEEETT----GGGGGGBTT-EEEEE--TTS----EEEE--TTTS--EEESSB--S--EEEEEEEE--SS--SS-SEEEEEEEEEEEEEE---B--/-----------SSPPPEEEEEEEEEEEEESSS-EEEEEEGGG-HHHHHHHTTEEEEEEEEEEEEEEE-TTTTTS-EEEEEEEEETT----GGGGGGSTT-EEEEESSSTTTTS-EEEE--TTTS--EEESSS--S--EEEEEEEE--SS--SS-SEEEEEEEEEEEEEE---B--